Protein AF-A0A958AJX8-F1 (afdb_monomer_lite)

Structure (mmCIF, N/CA/C/O backbone):
data_AF-A0A958AJX8-F1
#
_entry.id   AF-A0A958AJX8-F1
#
loop_
_atom_site.group_PDB
_atom_site.id
_atom_site.type_symbol
_atom_site.label_atom_id
_atom_site.label_alt_id
_atom_site.label_comp_id
_atom_site.label_asym_id
_atom_site.label_entity_id
_atom_site.label_seq_id
_atom_site.pdbx_PDB_ins_code
_atom_site.Cartn_x
_atom_site.Cartn_y
_atom_site.Cartn_z
_atom_site.occupancy
_atom_site.B_iso_or_equiv
_atom_site.auth_seq_id
_atom_site.auth_comp_id
_atom_site.auth_asym_id
_atom_site.auth_atom_id
_atom_site.pdbx_PDB_model_num
ATOM 1 N N . PHE A 1 1 ? -4.976 -7.619 36.372 1.00 60.09 1 PHE A N 1
ATOM 2 C CA . PHE A 1 1 ? -3.947 -6.566 36.258 1.00 60.09 1 PHE A CA 1
ATOM 3 C C . PHE A 1 1 ? -4.208 -5.491 37.301 1.00 60.09 1 PHE A C 1
ATOM 5 O O . PHE A 1 1 ? -5.336 -5.423 37.781 1.00 60.09 1 PHE A O 1
ATOM 12 N N . ALA A 1 2 ? -3.193 -4.720 37.706 1.00 68.69 2 ALA A N 1
ATOM 13 C CA . ALA A 1 2 ? -3.417 -3.568 38.582 1.00 68.69 2 ALA A CA 1
ATOM 14 C C . ALA A 1 2 ? -4.360 -2.574 37.876 1.00 68.69 2 ALA A C 1
ATOM 16 O O . ALA A 1 2 ? -4.238 -2.429 36.657 1.00 68.69 2 ALA A O 1
ATOM 17 N N . PRO A 1 3 ? -5.307 -1.932 38.581 1.00 77.56 3 PRO A N 1
ATOM 18 C CA . PRO A 1 3 ? -6.174 -0.934 37.964 1.00 77.56 3 PRO A CA 1
ATOM 19 C C . PRO A 1 3 ? -5.334 0.222 37.407 1.00 77.56 3 PRO A C 1
ATOM 21 O O . PRO A 1 3 ? -4.386 0.662 38.058 1.00 77.56 3 PRO A O 1
ATOM 24 N N . VAL A 1 4 ? -5.679 0.707 36.211 1.00 80.50 4 VAL A N 1
ATOM 25 C CA . VAL A 1 4 ? -5.022 1.879 35.619 1.00 80.50 4 VAL A CA 1
ATOM 26 C C . VAL A 1 4 ? -5.391 3.107 36.461 1.00 80.50 4 VAL A C 1
ATOM 28 O O . VAL A 1 4 ? -6.582 3.367 36.651 1.00 80.50 4 VAL A O 1
ATOM 31 N N . PRO A 1 5 ? -4.421 3.880 36.982 1.00 84.50 5 PRO A N 1
ATOM 32 C CA . PRO A 1 5 ? -4.705 5.068 37.782 1.00 84.50 5 PRO A CA 1
ATOM 33 C C . PRO A 1 5 ? -5.098 6.245 36.873 1.00 84.50 5 PRO A C 1
ATOM 35 O O . PRO A 1 5 ? -4.346 7.203 36.700 1.00 84.50 5 PRO A O 1
ATOM 38 N N . GLU A 1 6 ? -6.289 6.178 36.273 1.00 84.56 6 GLU A N 1
ATOM 39 C CA . GLU A 1 6 ? -6.784 7.145 35.279 1.00 84.56 6 GLU A CA 1
ATOM 40 C C . GLU A 1 6 ? -6.708 8.600 35.766 1.00 84.56 6 GLU A C 1
ATOM 42 O O . GLU A 1 6 ? -6.286 9.491 35.024 1.00 84.56 6 GLU A O 1
ATOM 47 N N . ALA A 1 7 ? -7.053 8.824 37.038 1.00 88.19 7 ALA A N 1
ATOM 48 C CA . ALA A 1 7 ? -7.023 10.138 37.671 1.00 88.19 7 ALA A CA 1
ATOM 49 C C . ALA A 1 7 ? -5.609 10.735 37.737 1.00 88.19 7 ALA A C 1
ATOM 51 O O . ALA A 1 7 ? -5.457 11.947 37.593 1.00 88.19 7 ALA A O 1
ATOM 52 N N . LEU A 1 8 ? -4.577 9.903 37.920 1.00 91.12 8 LEU A N 1
ATOM 53 C CA . LEU A 1 8 ? -3.191 10.363 37.986 1.00 91.12 8 LEU A CA 1
ATOM 54 C C . LEU A 1 8 ? -2.707 10.856 36.619 1.00 91.12 8 LEU A C 1
ATOM 56 O O . LEU A 1 8 ? -2.128 11.936 36.533 1.00 91.12 8 LEU A O 1
ATOM 60 N N . TYR A 1 9 ? -3.004 10.113 35.549 1.00 91.69 9 TYR A N 1
ATOM 61 C CA . TYR A 1 9 ? -2.705 10.550 34.182 1.00 91.69 9 TYR A CA 1
ATOM 62 C C . TYR A 1 9 ? -3.385 11.885 33.865 1.00 91.69 9 TYR A C 1
ATOM 64 O O . TYR A 1 9 ? -2.745 12.830 33.405 1.00 91.69 9 TYR A O 1
ATOM 72 N N . HIS A 1 10 ? -4.681 12.000 34.156 1.00 91.50 10 HIS A N 1
ATOM 73 C CA . HIS A 1 10 ? -5.400 13.244 33.904 1.00 91.50 10 HIS A CA 1
ATOM 74 C C . HIS A 1 10 ? -4.813 14.417 34.709 1.00 91.50 10 HIS A C 1
ATOM 76 O O . HIS A 1 10 ? -4.550 15.482 34.148 1.00 91.50 10 HIS A O 1
ATOM 82 N N . ALA A 1 11 ? -4.543 14.212 36.003 1.00 92.56 11 ALA A N 1
ATOM 83 C CA . ALA A 1 11 ? -3.987 15.239 36.878 1.00 92.56 11 ALA A CA 1
ATOM 84 C C . ALA A 1 11 ? -2.595 15.708 36.426 1.00 92.56 11 ALA A C 1
ATOM 86 O O . ALA A 1 11 ? -2.348 16.913 36.390 1.00 92.56 11 ALA A O 1
ATOM 87 N N . GLU A 1 12 ? -1.696 14.799 36.039 1.00 94.25 12 GLU A N 1
ATOM 88 C CA . GLU A 1 12 ? -0.369 15.172 35.534 1.00 94.25 12 GLU A CA 1
ATOM 89 C C . GLU A 1 12 ? -0.449 15.902 34.190 1.00 94.25 12 GLU A C 1
ATOM 91 O O . GLU A 1 12 ? 0.231 16.913 33.993 1.00 94.25 12 GLU A O 1
ATOM 96 N N . TRP A 1 13 ? -1.318 15.448 33.285 1.00 95.06 13 TRP A N 1
ATOM 97 C CA . TRP A 1 13 ? -1.534 16.094 31.992 1.00 95.06 13 TRP A CA 1
ATOM 98 C C . TRP A 1 13 ? -2.044 17.538 32.134 1.00 95.06 13 TRP A C 1
ATOM 100 O O . TRP A 1 13 ? -1.556 18.442 31.442 1.00 95.06 13 TRP A O 1
ATOM 110 N N . GLU A 1 14 ? -2.964 17.784 33.072 1.00 92.88 14 GLU A N 1
ATOM 111 C CA . GLU A 1 14 ? -3.429 19.131 33.412 1.00 92.88 14 GLU A CA 1
ATOM 112 C C . GLU A 1 14 ? -2.353 19.955 34.129 1.00 92.88 14 GLU A C 1
ATOM 114 O O . GLU A 1 14 ? -2.069 21.086 33.719 1.00 92.88 14 GLU A O 1
ATOM 119 N N . ARG A 1 15 ? -1.716 19.394 35.167 1.00 95.19 15 ARG A N 1
ATOM 120 C CA . ARG A 1 15 ? -0.697 20.073 35.987 1.00 95.19 15 ARG A CA 1
ATOM 121 C C . ARG A 1 15 ? 0.473 20.565 35.140 1.00 95.19 15 ARG A C 1
ATOM 123 O O . ARG A 1 15 ? 0.923 21.698 35.321 1.00 95.19 15 ARG A O 1
ATOM 130 N N . ARG A 1 16 ? 0.933 19.742 34.194 1.00 94.06 16 ARG A N 1
ATOM 131 C CA . ARG A 1 16 ? 2.035 20.053 33.267 1.00 94.06 16 ARG A CA 1
ATOM 132 C C . ARG A 1 16 ? 1.593 20.860 32.041 1.00 94.06 16 ARG A C 1
ATOM 134 O O . ARG A 1 16 ? 2.414 21.209 31.198 1.00 94.06 16 ARG A O 1
ATOM 141 N N . LYS A 1 17 ? 0.304 21.219 31.947 1.00 92.81 17 LYS A N 1
ATOM 142 C CA . LYS A 1 17 ? -0.278 22.041 30.869 1.00 92.81 17 LYS A CA 1
ATOM 143 C C . LYS A 1 17 ? -0.026 21.457 29.474 1.00 92.81 17 LYS A C 1
ATOM 145 O O . LYS A 1 17 ? 0.233 22.190 28.517 1.00 92.81 17 LYS A O 1
ATOM 150 N N . LEU A 1 18 ? -0.128 20.136 29.350 1.00 91.12 18 LEU A N 1
ATOM 151 C CA . LEU A 1 18 ? 0.184 19.423 28.110 1.00 91.12 18 LEU A CA 1
ATOM 152 C C . LEU A 1 18 ? -0.950 19.450 27.083 1.00 91.12 18 LEU A C 1
ATOM 154 O O . LEU A 1 18 ? -0.727 19.080 25.937 1.00 91.12 18 LEU A O 1
ATOM 158 N N . ARG A 1 19 ? -2.132 19.964 27.440 1.00 86.88 19 ARG A N 1
ATOM 159 C CA . ARG A 1 19 ? -3.336 19.967 26.592 1.00 86.88 19 ARG A CA 1
ATOM 160 C C . ARG A 1 19 ? -3.157 20.497 25.171 1.00 86.88 19 ARG A C 1
ATOM 162 O O . ARG A 1 19 ? -3.806 20.000 24.259 1.00 86.88 19 ARG A O 1
ATOM 169 N N . ASN A 1 20 ? -2.287 21.486 24.983 1.00 84.75 20 ASN A N 1
ATOM 170 C CA . ASN A 1 20 ? -2.047 22.101 23.673 1.00 84.75 20 ASN A CA 1
ATOM 171 C C . ASN A 1 20 ? -0.858 21.482 22.920 1.00 84.75 20 ASN A C 1
ATOM 173 O O . ASN A 1 20 ? -0.479 21.993 21.872 1.00 84.75 20 ASN A O 1
ATOM 177 N N . LYS A 1 21 ? -0.229 20.443 23.479 1.00 86.94 21 LYS A N 1
ATOM 178 C CA . LYS A 1 21 ? 0.984 19.811 22.941 1.00 86.94 21 LYS A CA 1
ATOM 179 C C . LYS A 1 21 ? 0.809 18.311 22.727 1.00 86.94 21 LYS A C 1
ATOM 181 O O . LYS A 1 21 ? 1.252 17.789 21.718 1.00 86.94 21 LYS A O 1
ATOM 186 N N . ILE A 1 22 ? 0.160 17.635 23.672 1.00 88.75 22 ILE A N 1
ATOM 187 C CA . ILE A 1 22 ? -0.057 16.189 23.679 1.00 88.75 22 ILE A CA 1
ATOM 188 C C . ILE A 1 22 ? -1.526 15.918 23.968 1.00 88.75 22 ILE A C 1
ATOM 190 O O . ILE A 1 22 ? -2.089 16.444 24.931 1.00 88.75 22 ILE A O 1
ATOM 194 N N . HIS A 1 23 ? -2.139 15.065 23.157 1.00 88.62 23 HIS A N 1
ATOM 195 C CA . HIS A 1 23 ? -3.485 14.571 23.404 1.00 88.62 23 HIS A CA 1
ATOM 196 C C . HIS A 1 23 ? -3.427 13.332 24.308 1.00 88.62 23 HIS A C 1
ATOM 198 O O . HIS A 1 23 ? -2.692 12.393 24.013 1.00 88.62 23 HIS A O 1
ATOM 204 N N . LEU A 1 24 ? -4.192 13.325 25.403 1.00 89.06 24 LEU A N 1
ATOM 205 C CA . LEU A 1 24 ? -4.310 12.169 26.293 1.00 89.06 24 LEU A CA 1
ATOM 206 C C . LEU A 1 24 ? -5.564 11.371 25.924 1.00 89.06 24 LEU A C 1
ATOM 208 O O . LEU A 1 24 ? -6.662 11.921 25.929 1.00 89.06 24 LEU A O 1
ATOM 212 N N . ASN A 1 25 ? -5.398 10.080 25.640 1.00 85.06 25 ASN A N 1
ATOM 213 C CA . ASN A 1 25 ? -6.492 9.150 25.374 1.00 85.06 25 ASN A CA 1
ATOM 214 C C . ASN A 1 25 ? -6.336 7.905 26.262 1.00 85.06 25 ASN A C 1
ATOM 216 O O . ASN A 1 25 ? -5.238 7.361 26.377 1.00 85.06 25 ASN A O 1
ATOM 220 N N . GLN A 1 26 ? -7.428 7.472 26.889 1.00 82.44 26 GLN A N 1
ATOM 221 C CA . GLN A 1 26 ? -7.511 6.254 27.692 1.00 82.44 26 GLN A CA 1
ATOM 222 C C . GLN A 1 26 ? -8.489 5.302 27.003 1.00 82.44 26 GLN A C 1
ATOM 224 O O . GLN A 1 26 ? -9.648 5.641 26.780 1.00 82.44 26 GLN A O 1
ATOM 229 N N . SER A 1 27 ? -8.009 4.116 26.632 1.00 73.94 27 SER A N 1
ATOM 230 C CA . SER A 1 27 ? -8.790 3.125 25.887 1.00 73.94 27 SER A CA 1
ATOM 231 C C . SER A 1 27 ? -8.511 1.712 26.399 1.00 73.94 27 SER A C 1
ATOM 233 O O . SER A 1 27 ? -7.540 1.493 27.120 1.00 73.94 27 SER A O 1
ATOM 235 N N . GLY A 1 28 ? -9.382 0.760 26.051 1.00 71.88 28 GLY A N 1
ATOM 236 C CA . GLY A 1 28 ? -9.343 -0.595 26.606 1.00 71.88 28 GLY A CA 1
ATOM 237 C C . GLY A 1 28 ? -8.169 -1.452 26.121 1.00 71.88 28 GLY A C 1
ATOM 238 O O . GLY A 1 28 ? -7.411 -1.965 26.938 1.00 71.88 28 GLY A O 1
ATOM 239 N N . CYS A 1 29 ? -8.014 -1.635 24.806 1.00 69.75 29 CYS A N 1
ATOM 240 C CA . CYS A 1 29 ? -6.980 -2.504 24.235 1.00 69.75 29 CYS A CA 1
ATOM 241 C C . CYS A 1 29 ? -5.981 -1.677 23.416 1.00 69.75 29 CYS A C 1
ATOM 243 O O . CYS A 1 29 ? -6.339 -1.132 22.372 1.00 69.75 29 CYS A O 1
ATOM 245 N N . LEU A 1 30 ? -4.740 -1.570 23.906 1.00 68.12 30 LEU A N 1
ATOM 246 C CA . LEU A 1 30 ? -3.667 -0.789 23.275 1.00 68.12 30 LEU A CA 1
ATOM 247 C C . LEU A 1 30 ? -2.494 -1.641 22.772 1.00 68.12 30 LEU A C 1
ATOM 249 O O . LEU A 1 30 ? -1.728 -1.148 21.956 1.00 68.12 30 LEU A O 1
ATOM 253 N N . GLY A 1 31 ? -2.346 -2.895 23.208 1.00 63.81 31 GLY A N 1
ATOM 254 C CA . GLY A 1 31 ? -1.216 -3.753 22.835 1.00 63.81 31 GLY A CA 1
ATOM 255 C C . GLY A 1 31 ? -1.503 -5.246 23.042 1.00 63.81 31 GLY A C 1
ATOM 256 O O . GLY A 1 31 ? -2.654 -5.608 23.298 1.00 63.81 31 GLY A O 1
ATOM 257 N N . PRO A 1 32 ? -0.479 -6.117 22.948 1.00 62.75 32 PRO A N 1
ATOM 258 C CA . PRO A 1 32 ? -0.640 -7.564 23.084 1.00 62.75 32 PRO A CA 1
ATOM 259 C C . PRO A 1 32 ? -1.347 -7.948 24.386 1.00 62.75 32 PRO A C 1
ATOM 261 O O . PRO A 1 32 ? -1.004 -7.436 25.450 1.00 62.75 32 PRO A O 1
ATOM 264 N N . CYS A 1 33 ? -2.277 -8.907 24.334 1.00 64.38 33 CYS A N 1
ATOM 265 C CA . CYS A 1 33 ? -3.109 -9.281 25.489 1.00 64.38 33 CYS A CA 1
ATOM 266 C C . CYS A 1 33 ? -2.319 -9.789 26.712 1.00 64.38 33 CYS A C 1
ATOM 268 O O . CYS A 1 33 ? -2.852 -9.822 27.819 1.00 64.38 33 CYS A O 1
ATOM 270 N N . VAL A 1 34 ? -1.061 -10.198 26.524 1.00 67.56 34 VAL A N 1
ATOM 271 C CA . VAL A 1 34 ? -0.161 -10.636 27.605 1.00 67.56 34 VAL A CA 1
ATOM 272 C C . VAL A 1 34 ? 0.432 -9.470 28.403 1.00 67.56 34 VAL A C 1
ATOM 274 O O . VAL A 1 34 ? 0.906 -9.673 29.521 1.00 67.56 34 VAL A O 1
ATOM 277 N N . LEU A 1 35 ? 0.398 -8.252 27.857 1.00 75.38 35 LEU A N 1
ATOM 278 C CA . LEU A 1 35 ? 0.947 -7.054 28.479 1.00 75.38 35 LEU A CA 1
ATOM 279 C C . LEU A 1 35 ? -0.160 -6.226 29.133 1.00 75.38 35 LEU A C 1
ATOM 281 O O . LEU A 1 35 ? -1.164 -5.867 28.525 1.00 75.38 35 LEU A O 1
ATOM 285 N N . ALA A 1 36 ? 0.051 -5.904 30.404 1.00 77.00 36 ALA A N 1
ATOM 286 C CA . ALA A 1 36 ? -0.859 -5.096 31.200 1.00 77.00 36 ALA A CA 1
ATOM 287 C C . ALA A 1 36 ? -0.507 -3.616 31.122 1.00 77.00 36 ALA A C 1
ATOM 289 O O . ALA A 1 36 ? 0.680 -3.288 31.068 1.00 77.00 36 ALA A O 1
ATOM 290 N N . ASN A 1 37 ? -1.513 -2.747 31.258 1.00 85.12 37 ASN A N 1
ATOM 291 C CA . ASN A 1 37 ? -1.330 -1.309 31.479 1.00 85.12 37 ASN A CA 1
ATOM 292 C C . ASN A 1 37 ? -0.326 -0.709 30.488 1.00 85.12 37 ASN A C 1
ATOM 294 O O . ASN A 1 37 ? 0.696 -0.153 30.877 1.00 85.12 37 ASN A O 1
ATOM 298 N N . VAL A 1 38 ? -0.591 -0.925 29.198 1.00 87.06 38 VAL A N 1
ATOM 299 C CA . VAL A 1 38 ? 0.252 -0.457 28.098 1.00 87.06 38 VAL A CA 1
ATOM 300 C C . VAL A 1 38 ? 0.042 1.042 27.901 1.00 87.06 38 VAL A C 1
ATOM 302 O O . VAL A 1 38 ? -1.094 1.512 27.856 1.00 87.06 38 VAL A O 1
ATOM 305 N N . ALA A 1 39 ? 1.139 1.780 27.759 1.00 89.00 39 ALA A N 1
ATOM 306 C CA . ALA A 1 39 ? 1.138 3.192 27.411 1.00 89.00 39 ALA A CA 1
ATOM 307 C C . ALA A 1 39 ? 1.906 3.407 26.104 1.00 89.00 39 ALA A C 1
ATOM 309 O O . ALA A 1 39 ? 2.996 2.864 25.916 1.00 89.00 39 ALA A O 1
ATOM 310 N N . THR A 1 40 ? 1.358 4.242 25.225 1.00 88.38 40 THR A N 1
ATOM 311 C CA . THR A 1 40 ? 1.994 4.615 23.959 1.00 88.38 40 THR A CA 1
ATOM 312 C C . THR A 1 40 ? 2.134 6.127 23.902 1.00 88.38 40 THR A C 1
ATOM 314 O O . THR A 1 40 ? 1.158 6.849 24.105 1.00 88.38 40 THR A O 1
ATOM 317 N N . LEU A 1 41 ? 3.340 6.609 23.612 1.00 89.62 41 LEU A N 1
ATOM 318 C CA . LEU A 1 41 ? 3.593 8.005 23.271 1.00 89.62 41 LEU A CA 1
ATOM 319 C C . LEU A 1 41 ? 3.782 8.117 21.766 1.00 89.62 41 LEU A C 1
ATOM 321 O O . LEU A 1 41 ? 4.589 7.392 21.188 1.00 89.62 41 LEU A O 1
ATOM 325 N N . LEU A 1 42 ? 3.064 9.050 21.155 1.00 82.50 42 LEU A N 1
ATOM 326 C CA . LEU A 1 42 ? 3.228 9.406 19.757 1.00 82.50 42 LEU A CA 1
ATOM 327 C C . LEU A 1 42 ? 3.642 10.872 19.672 1.00 82.50 42 LEU A C 1
ATOM 329 O O . LEU A 1 42 ? 2.854 11.754 20.012 1.00 82.50 42 LEU A O 1
ATOM 333 N N . ILE A 1 43 ? 4.863 11.120 19.208 1.00 82.81 43 ILE A N 1
ATOM 334 C CA . ILE A 1 43 ? 5.411 12.468 19.026 1.00 82.81 43 ILE A CA 1
ATOM 335 C C . ILE A 1 43 ? 6.131 12.494 17.678 1.00 82.81 43 ILE A C 1
ATOM 337 O O . ILE A 1 43 ? 6.935 11.610 17.398 1.00 82.81 43 ILE A O 1
ATOM 341 N N . ASP A 1 44 ? 5.790 13.462 16.823 1.00 77.44 44 ASP A N 1
ATOM 342 C CA . ASP A 1 44 ? 6.396 13.670 15.497 1.00 77.44 44 ASP A CA 1
ATOM 343 C C . ASP A 1 44 ? 6.485 12.397 14.630 1.00 77.44 44 ASP A C 1
ATOM 345 O O . ASP A 1 44 ? 7.498 12.103 14.001 1.00 77.44 44 ASP A O 1
ATOM 349 N N . GLY A 1 45 ? 5.410 11.599 14.626 1.00 62.69 45 GLY A N 1
ATOM 350 C CA . GLY A 1 45 ? 5.317 10.354 13.852 1.00 62.69 45 GLY A CA 1
ATOM 351 C C . GLY A 1 45 ? 6.084 9.164 14.442 1.00 62.69 45 GLY A C 1
ATOM 352 O O . GLY A 1 45 ? 5.990 8.062 13.909 1.00 62.69 45 GLY A O 1
ATOM 353 N N . ARG A 1 46 ? 6.799 9.344 15.559 1.00 76.12 46 ARG A N 1
ATOM 354 C CA . ARG A 1 46 ? 7.511 8.275 16.270 1.00 76.12 46 ARG A CA 1
ATOM 355 C C . ARG A 1 46 ? 6.655 7.712 17.397 1.00 76.12 46 ARG A C 1
ATOM 357 O O . ARG A 1 46 ? 6.075 8.466 18.178 1.00 76.12 46 ARG A O 1
ATOM 364 N N . SER A 1 47 ? 6.607 6.384 17.498 1.00 81.38 47 SER A N 1
ATOM 365 C CA . SER A 1 47 ? 5.899 5.675 18.567 1.00 81.38 47 SER A CA 1
ATOM 366 C C . SER A 1 47 ? 6.865 5.133 19.620 1.00 81.38 47 SER A C 1
ATOM 368 O O . SER A 1 47 ? 7.785 4.382 19.292 1.00 81.38 47 SER A O 1
ATOM 370 N N . TYR A 1 48 ? 6.604 5.440 20.886 1.00 88.19 48 TYR A N 1
ATOM 371 C CA . TYR A 1 48 ? 7.312 4.891 22.039 1.00 88.19 48 TYR A CA 1
ATOM 372 C C . TYR A 1 48 ? 6.331 4.074 22.867 1.00 88.19 48 TYR A C 1
ATOM 374 O O . TYR A 1 48 ? 5.277 4.573 23.261 1.00 88.19 48 TYR A O 1
ATOM 382 N N . TRP A 1 49 ? 6.677 2.820 23.124 1.00 87.25 49 TRP A N 1
ATOM 383 C CA . TRP A 1 49 ? 5.778 1.850 23.727 1.00 87.25 49 TRP A CA 1
ATOM 384 C C . TRP A 1 49 ? 6.297 1.396 25.077 1.00 87.25 49 TRP A C 1
ATOM 386 O O . TRP A 1 49 ? 7.463 1.014 25.193 1.00 87.25 49 TRP A O 1
ATOM 396 N N . PHE A 1 50 ? 5.412 1.406 26.069 1.00 91.12 50 PHE A N 1
ATOM 397 C CA . PHE A 1 50 ? 5.709 0.976 27.422 1.00 91.12 50 PHE A CA 1
ATOM 398 C C . PHE A 1 50 ? 4.666 -0.022 27.923 1.00 91.12 50 PHE A C 1
ATOM 400 O O . PHE A 1 50 ? 3.480 0.116 27.628 1.00 91.12 50 PHE A O 1
ATOM 407 N N . HIS A 1 51 ? 5.086 -1.021 28.691 1.00 88.50 51 HIS A N 1
ATOM 408 C CA . HIS A 1 51 ? 4.200 -2.024 29.283 1.00 88.50 51 HIS A CA 1
ATOM 409 C C . HIS A 1 51 ? 4.388 -2.119 30.799 1.00 88.50 51 HIS A C 1
ATOM 411 O O . HIS A 1 51 ? 5.354 -1.606 31.366 1.00 88.50 51 HIS A O 1
ATOM 417 N N . SER A 1 52 ? 3.488 -2.837 31.474 1.00 88.69 52 SER A N 1
ATOM 418 C CA . SER A 1 52 ? 3.561 -3.072 32.921 1.00 88.69 52 SER A CA 1
ATOM 419 C C . SER A 1 52 ? 3.639 -1.771 33.727 1.00 88.69 52 SER A C 1
ATOM 421 O O . SER A 1 52 ? 4.347 -1.708 34.735 1.00 88.69 52 SER A O 1
ATOM 423 N N . ILE A 1 53 ? 2.909 -0.737 33.294 1.00 88.12 53 ILE A N 1
ATOM 424 C CA . ILE A 1 53 ? 2.854 0.562 33.971 1.00 88.12 53 ILE A CA 1
ATOM 425 C C . ILE A 1 53 ? 1.948 0.440 35.196 1.00 88.12 53 ILE A C 1
ATOM 427 O O . ILE A 1 53 ? 0.767 0.772 35.183 1.00 88.12 53 ILE A O 1
ATOM 431 N N . ASN A 1 54 ? 2.512 -0.150 36.247 1.00 84.12 54 ASN A N 1
ATOM 432 C CA . ASN A 1 54 ? 1.809 -0.527 37.472 1.00 84.12 54 ASN A CA 1
ATOM 433 C C . ASN A 1 54 ? 2.196 0.346 38.677 1.00 84.12 54 ASN A C 1
ATOM 435 O O . ASN A 1 54 ? 1.683 0.120 39.769 1.00 84.12 54 ASN A O 1
ATOM 439 N N . ASP A 1 55 ? 3.109 1.302 38.491 1.00 87.50 55 ASP A N 1
ATOM 440 C CA . ASP A 1 55 ? 3.665 2.158 39.541 1.00 87.50 55 ASP A CA 1
ATOM 441 C C . ASP A 1 55 ? 3.570 3.633 39.119 1.00 87.50 55 ASP A C 1
ATOM 443 O O . ASP A 1 55 ? 3.855 3.981 37.968 1.00 87.50 55 ASP A O 1
ATOM 447 N N . GLU A 1 56 ? 3.183 4.505 40.053 1.00 90.94 56 GLU A N 1
ATOM 448 C CA . GLU A 1 56 ? 3.105 5.952 39.835 1.00 90.94 56 GLU A CA 1
ATOM 449 C C . GLU A 1 56 ? 4.451 6.549 39.406 1.00 90.94 56 GLU A C 1
ATOM 451 O O . GLU A 1 56 ? 4.483 7.443 38.564 1.00 90.94 56 GLU A O 1
ATOM 456 N N . ALA A 1 57 ? 5.574 6.028 39.914 1.00 91.38 57 ALA A N 1
ATOM 457 C CA . ALA A 1 57 ? 6.915 6.470 39.535 1.00 91.38 57 ALA A CA 1
ATOM 458 C C . ALA A 1 57 ? 7.176 6.302 38.031 1.00 91.38 57 ALA A C 1
ATOM 460 O O . ALA A 1 57 ? 7.800 7.163 37.408 1.00 91.38 57 ALA A O 1
ATOM 461 N N . ILE A 1 58 ? 6.658 5.224 37.435 1.00 91.88 58 ILE A N 1
ATOM 462 C CA . ILE A 1 58 ? 6.775 4.975 35.995 1.00 91.88 58 ILE A CA 1
ATOM 463 C C . ILE A 1 58 ? 5.901 5.972 35.226 1.00 91.88 58 ILE A C 1
ATOM 465 O O . ILE A 1 58 ? 6.326 6.498 34.201 1.00 91.88 58 ILE A O 1
ATOM 469 N N . ILE A 1 59 ? 4.711 6.295 35.740 1.00 93.00 59 ILE A N 1
ATOM 470 C CA . ILE A 1 59 ? 3.814 7.290 35.135 1.00 93.00 59 ILE A CA 1
ATOM 471 C C . ILE A 1 59 ? 4.464 8.675 35.140 1.00 93.00 59 ILE A C 1
ATOM 473 O O . ILE A 1 59 ? 4.508 9.329 34.099 1.00 93.00 59 ILE A O 1
ATOM 477 N N . TYR A 1 60 ? 5.034 9.109 36.268 1.00 95.19 60 TYR A N 1
ATOM 478 C CA . TYR A 1 60 ? 5.776 10.371 36.328 1.00 95.19 60 TYR A CA 1
ATOM 479 C C . TYR A 1 60 ? 6.955 10.379 35.351 1.00 95.19 60 TYR A C 1
ATOM 481 O O . TYR A 1 60 ? 7.138 11.364 34.640 1.00 95.19 60 TYR A O 1
ATOM 489 N N . ALA A 1 61 ? 7.691 9.269 35.241 1.00 94.62 61 ALA A N 1
ATOM 490 C CA . ALA A 1 61 ? 8.798 9.146 34.299 1.00 94.62 61 ALA A CA 1
ATOM 491 C C . ALA A 1 61 ? 8.348 9.202 32.828 1.00 94.62 61 ALA A C 1
ATOM 493 O O . ALA A 1 61 ? 9.061 9.771 32.003 1.00 94.62 61 ALA A O 1
ATOM 494 N N . ILE A 1 62 ? 7.164 8.675 32.488 1.00 94.69 62 ILE A N 1
ATOM 495 C CA . ILE A 1 62 ? 6.558 8.851 31.157 1.00 94.69 62 ILE A CA 1
ATOM 496 C C . ILE A 1 62 ? 6.311 10.339 30.886 1.00 94.69 62 ILE A C 1
ATOM 498 O O . ILE A 1 62 ? 6.666 10.824 29.815 1.00 94.69 62 ILE A O 1
ATOM 502 N N . TYR A 1 63 ? 5.749 11.084 31.843 1.00 95.56 63 TYR A N 1
ATOM 503 C CA . TYR A 1 63 ? 5.528 12.526 31.676 1.00 95.56 63 TYR A CA 1
ATOM 504 C C . TYR A 1 63 ? 6.830 13.329 31.584 1.00 95.56 63 TYR A C 1
ATOM 506 O O . TYR A 1 63 ? 6.922 14.232 30.754 1.00 95.56 63 TYR A O 1
ATOM 514 N N . ASP A 1 64 ? 7.843 12.980 32.377 1.00 94.19 64 ASP A N 1
ATOM 515 C CA . ASP A 1 64 ? 9.178 13.575 32.262 1.00 94.19 64 ASP A CA 1
ATOM 516 C C . ASP A 1 64 ? 9.764 13.303 30.869 1.00 94.19 64 ASP A C 1
ATOM 518 O O . ASP A 1 64 ? 10.345 14.190 30.245 1.00 94.19 64 ASP A O 1
ATOM 522 N N . TYR A 1 65 ? 9.555 12.095 30.336 1.00 95.19 65 TYR A N 1
ATOM 523 C CA . TYR A 1 65 ? 10.017 11.748 29.000 1.00 95.19 65 TYR A CA 1
ATOM 524 C C . TYR A 1 65 ? 9.280 12.504 27.890 1.00 95.19 65 TYR A C 1
ATOM 526 O O . TYR A 1 65 ? 9.916 12.945 26.937 1.00 95.19 65 TYR A O 1
ATOM 534 N N . ILE A 1 66 ? 7.967 12.721 28.026 1.00 94.50 66 ILE A N 1
ATOM 535 C CA . ILE A 1 66 ? 7.199 13.586 27.117 1.00 94.50 66 ILE A CA 1
ATOM 536 C C . ILE A 1 66 ? 7.828 14.981 27.051 1.00 94.50 66 ILE A C 1
ATOM 538 O O . ILE A 1 66 ? 8.027 15.515 25.964 1.00 94.50 66 ILE A O 1
ATOM 542 N N . GLU A 1 67 ? 8.143 15.589 28.196 1.00 93.00 67 GLU A N 1
ATOM 543 C CA . GLU A 1 67 ? 8.728 16.933 28.229 1.00 93.00 67 GLU A CA 1
ATOM 544 C C . GLU A 1 67 ? 10.130 16.971 27.613 1.00 93.00 67 GLU A C 1
ATOM 546 O O . GLU A 1 67 ? 10.456 17.936 26.920 1.00 93.00 67 GLU A O 1
ATOM 551 N N . LEU A 1 68 ? 10.924 15.910 27.802 1.00 93.44 68 LEU A N 1
ATOM 552 C CA . LEU A 1 68 ? 12.212 15.746 27.130 1.00 93.44 68 LEU A CA 1
ATOM 553 C C . LEU A 1 68 ? 12.049 15.649 25.609 1.00 93.44 68 LEU A C 1
ATOM 555 O O . LEU A 1 68 ? 12.718 16.388 24.896 1.00 93.44 68 LEU A O 1
ATOM 559 N N . LEU A 1 69 ? 11.133 14.811 25.116 1.00 92.06 69 LEU A N 1
ATOM 560 C CA . LEU A 1 69 ? 10.876 14.641 23.680 1.00 92.06 69 LEU A CA 1
ATOM 561 C C . LEU A 1 69 ? 10.342 15.916 23.017 1.00 92.06 69 LEU A C 1
ATOM 563 O O . LEU A 1 69 ? 10.700 16.222 21.886 1.00 92.06 69 LEU A O 1
ATOM 567 N N . LEU A 1 70 ? 9.516 16.688 23.728 1.00 90.06 70 LEU A N 1
ATOM 568 C CA . LEU A 1 70 ? 9.025 17.984 23.250 1.00 90.06 70 LEU A CA 1
ATOM 569 C C . LEU A 1 70 ? 10.125 19.056 23.181 1.00 90.06 70 LEU A C 1
ATOM 571 O O . LEU A 1 70 ? 9.936 20.070 22.507 1.00 90.06 70 LEU A O 1
ATOM 575 N N . ALA A 1 71 ? 11.230 18.880 23.910 1.00 90.62 71 ALA A N 1
ATOM 576 C CA . ALA A 1 71 ? 12.387 19.770 23.867 1.00 90.62 71 ALA A CA 1
ATOM 577 C C . ALA A 1 71 ? 13.453 19.294 22.864 1.00 90.62 71 ALA A C 1
ATOM 579 O O . ALA A 1 71 ? 14.095 20.126 22.223 1.00 90.62 71 ALA A O 1
ATOM 580 N N . ASP A 1 72 ? 13.630 17.979 22.735 1.00 89.81 72 ASP A N 1
ATOM 581 C CA . ASP A 1 72 ? 14.593 17.314 21.860 1.00 89.81 72 ASP A CA 1
ATOM 582 C C . ASP A 1 72 ? 14.033 15.959 21.388 1.00 89.81 72 ASP A C 1
ATOM 584 O O . ASP A 1 72 ? 13.895 15.017 22.170 1.00 89.81 72 ASP A O 1
ATOM 588 N N . ALA A 1 73 ? 13.749 15.842 20.088 1.00 80.62 73 ALA A N 1
ATOM 589 C CA . ALA A 1 73 ? 13.167 14.640 19.484 1.00 80.62 73 ALA A CA 1
ATOM 590 C C . ALA A 1 73 ? 14.082 13.395 19.561 1.00 80.62 73 ALA A C 1
ATOM 592 O O . ALA A 1 73 ? 13.607 12.269 19.379 1.00 80.62 73 ALA A O 1
ATOM 593 N N . GLU A 1 74 ? 15.380 13.579 19.831 1.00 81.75 74 GLU A N 1
ATOM 594 C CA . GLU A 1 74 ? 16.369 12.505 20.009 1.00 81.75 74 GLU A CA 1
ATOM 595 C C . GLU A 1 74 ? 16.645 12.188 21.492 1.00 81.75 74 GLU A C 1
ATOM 597 O O . GLU A 1 74 ? 17.558 11.419 21.820 1.00 81.75 74 GLU A O 1
ATOM 602 N N . ALA A 1 75 ? 15.856 12.751 22.414 1.00 87.31 75 ALA A N 1
ATOM 603 C CA . ALA A 1 75 ? 16.023 12.507 23.837 1.00 87.31 75 ALA A CA 1
ATOM 604 C C . ALA A 1 75 ? 15.894 11.014 24.187 1.00 87.31 75 ALA A C 1
ATOM 606 O O . ALA A 1 75 ? 14.973 10.299 23.770 1.00 87.31 75 ALA A O 1
ATOM 607 N N . ARG A 1 76 ? 16.819 10.543 25.029 1.00 86.75 76 ARG A N 1
ATOM 608 C CA . ARG A 1 76 ? 16.780 9.184 25.579 1.00 86.75 76 ARG A CA 1
ATOM 609 C C . ARG A 1 76 ? 15.758 9.090 26.712 1.00 86.75 76 ARG A C 1
ATOM 611 O O . ARG A 1 76 ? 15.634 10.041 27.487 1.00 86.75 76 ARG A O 1
ATOM 618 N N . PRO A 1 77 ? 15.058 7.952 26.848 1.00 87.94 77 PRO A N 1
ATOM 619 C CA . PRO A 1 77 ? 14.120 7.767 27.941 1.00 87.94 77 PRO A CA 1
ATOM 620 C C . PRO A 1 77 ? 14.853 7.712 29.292 1.00 87.94 77 PRO A C 1
ATOM 622 O O . PRO A 1 77 ? 15.993 7.240 29.366 1.00 87.94 77 PRO A O 1
ATOM 625 N N . PRO A 1 78 ? 14.211 8.162 30.385 1.00 91.25 78 PRO A N 1
ATOM 626 C CA . PRO A 1 78 ? 14.687 7.911 31.738 1.00 91.25 78 PRO A CA 1
ATOM 627 C C . PRO A 1 78 ? 14.977 6.421 31.963 1.00 91.25 78 PRO A C 1
ATOM 629 O O . PRO A 1 78 ? 14.204 5.567 31.536 1.00 91.25 78 PRO A O 1
ATOM 632 N N . ALA A 1 79 ? 16.055 6.098 32.685 1.00 89.31 79 ALA A N 1
ATOM 633 C CA . ALA A 1 79 ? 16.511 4.714 32.872 1.00 89.31 79 ALA A CA 1
ATOM 634 C C . ALA A 1 79 ? 15.448 3.782 33.486 1.00 89.31 79 ALA A C 1
ATOM 636 O O . ALA A 1 79 ? 15.443 2.586 33.212 1.00 89.31 79 ALA A O 1
ATOM 637 N N . ILE A 1 80 ? 14.527 4.335 34.283 1.00 91.50 80 ILE A N 1
ATOM 638 C CA . ILE A 1 80 ? 13.397 3.597 34.863 1.00 91.50 80 ILE A CA 1
ATOM 639 C C . ILE A 1 80 ? 12.405 3.090 33.804 1.00 91.50 80 ILE A C 1
ATOM 641 O O . ILE A 1 80 ? 11.692 2.132 34.069 1.00 91.50 80 ILE A O 1
ATOM 645 N N . LEU A 1 81 ? 12.365 3.687 32.607 1.00 91.12 81 LEU A N 1
ATOM 646 C CA . LEU A 1 81 ? 11.477 3.265 31.524 1.00 91.12 81 LEU A CA 1
ATOM 647 C C . LEU A 1 81 ? 12.075 2.163 30.643 1.00 91.12 81 LEU A C 1
ATOM 649 O O . LEU A 1 81 ? 11.311 1.449 30.004 1.00 91.12 81 LEU A O 1
ATOM 653 N N . GLU A 1 82 ? 13.402 1.999 30.592 1.00 87.06 82 GLU A N 1
ATOM 654 C CA . GLU A 1 82 ? 14.053 1.030 29.689 1.00 87.06 82 GLU A CA 1
ATOM 655 C C . GLU A 1 82 ? 13.552 -0.418 29.866 1.00 87.06 82 GLU A C 1
ATOM 657 O O . GLU A 1 82 ? 13.223 -1.040 28.858 1.00 87.06 82 GLU A O 1
ATOM 662 N N . PRO A 1 83 ? 13.377 -0.957 31.094 1.00 87.44 83 PRO A N 1
ATOM 663 C CA . PRO A 1 83 ? 12.846 -2.312 31.284 1.00 87.44 83 PRO A CA 1
ATOM 664 C C . PRO A 1 83 ? 11.393 -2.486 30.831 1.00 87.44 83 PRO A C 1
ATOM 666 O O . PRO A 1 83 ? 10.914 -3.611 30.742 1.00 87.44 83 PRO A O 1
ATOM 669 N N . HIS A 1 84 ? 10.691 -1.375 30.613 1.00 88.56 84 HIS A N 1
ATOM 670 C CA . HIS A 1 84 ? 9.287 -1.340 30.235 1.00 88.56 84 HIS A CA 1
ATOM 671 C C . HIS A 1 84 ? 9.099 -1.101 28.739 1.00 88.56 84 HIS A C 1
ATOM 673 O O . HIS A 1 84 ? 7.957 -1.052 28.288 1.00 88.56 84 HIS A O 1
ATOM 679 N N . ARG A 1 85 ? 10.174 -0.905 27.964 1.00 87.38 85 ARG A N 1
ATOM 680 C CA . ARG A 1 85 ? 10.078 -0.612 26.533 1.00 87.38 85 ARG A CA 1
ATOM 681 C C . ARG A 1 85 ? 9.874 -1.874 25.716 1.00 87.38 85 ARG A C 1
ATOM 683 O O . ARG A 1 85 ? 10.523 -2.889 25.934 1.00 87.38 85 ARG A O 1
ATOM 690 N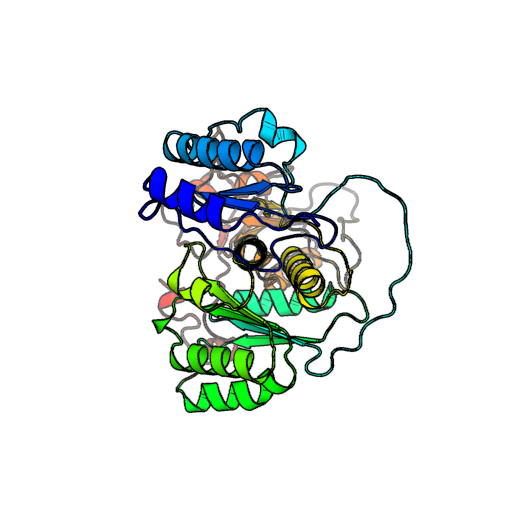 N . PHE A 1 86 ? 9.018 -1.763 24.710 1.00 82.31 86 PHE A N 1
ATOM 691 C CA . PHE A 1 86 ? 8.879 -2.769 23.661 1.00 82.31 86 PHE A CA 1
ATOM 692 C C . PHE A 1 86 ? 8.637 -2.083 22.312 1.00 82.31 86 PHE A C 1
ATOM 694 O O . PHE A 1 86 ? 8.636 -0.855 22.232 1.00 82.31 86 PHE A O 1
ATOM 701 N N . ASN A 1 87 ? 8.493 -2.848 21.232 1.00 69.44 87 ASN A N 1
ATOM 702 C CA . ASN A 1 87 ? 8.366 -2.289 19.881 1.00 69.44 87 ASN A CA 1
ATOM 703 C C . ASN A 1 87 ? 6.909 -2.120 19.405 1.00 69.44 87 ASN A C 1
ATOM 705 O O . ASN A 1 87 ? 6.701 -1.679 18.282 1.00 69.44 87 ASN A O 1
ATOM 709 N N . GLY A 1 88 ? 5.909 -2.465 20.224 1.00 59.75 88 GLY A N 1
ATOM 710 C CA . GLY A 1 88 ? 4.490 -2.408 19.846 1.00 59.75 88 GLY A CA 1
ATOM 711 C C . GLY A 1 88 ? 3.976 -3.615 19.046 1.00 59.75 88 GLY A C 1
ATOM 712 O O . GLY A 1 88 ? 2.766 -3.810 18.989 1.00 59.75 88 GLY A O 1
ATOM 713 N N . PHE A 1 89 ? 4.861 -4.443 18.473 1.00 51.94 89 PHE A N 1
ATOM 714 C CA . PHE A 1 89 ? 4.521 -5.528 17.537 1.00 51.94 89 PHE A CA 1
ATOM 715 C C . PHE A 1 89 ? 4.787 -6.936 18.093 1.00 51.94 89 PHE A C 1
ATOM 717 O O . PHE A 1 89 ? 4.053 -7.864 17.770 1.00 51.94 89 PHE A O 1
ATOM 724 N N . ALA A 1 90 ? 5.803 -7.106 18.943 1.00 51.53 90 ALA A N 1
ATOM 725 C CA . ALA A 1 90 ? 6.139 -8.374 19.585 1.00 51.53 90 ALA A CA 1
ATOM 726 C C . ALA A 1 90 ? 6.694 -8.143 20.999 1.00 51.53 90 ALA A C 1
ATOM 728 O O . ALA A 1 90 ? 7.364 -7.146 21.267 1.00 51.53 90 ALA A O 1
ATOM 729 N N . TRP A 1 91 ? 6.406 -9.084 21.899 1.00 43.88 91 TRP A N 1
ATOM 730 C CA . TRP A 1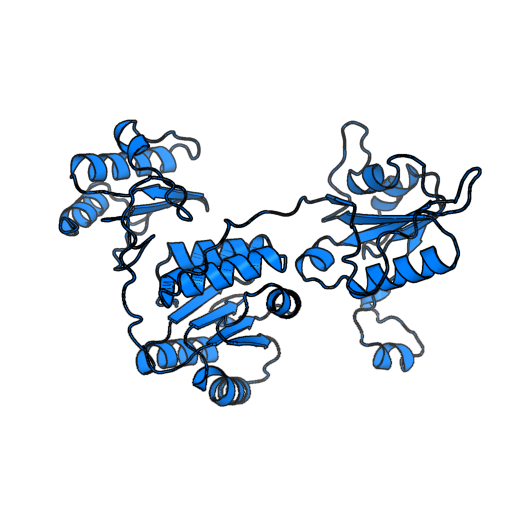 91 ? 7.081 -9.223 23.186 1.00 43.88 91 TRP A CA 1
ATOM 731 C C . TRP A 1 91 ? 7.822 -10.558 23.186 1.00 43.88 91 TRP A C 1
ATOM 733 O O . TRP A 1 91 ? 7.207 -11.620 23.182 1.00 43.88 91 TRP A O 1
ATOM 743 N N . ASP A 1 92 ? 9.145 -10.498 23.177 1.00 44.28 92 ASP A N 1
ATOM 744 C CA . ASP A 1 92 ? 10.085 -11.620 23.126 1.00 44.28 92 ASP A CA 1
ATOM 745 C C . ASP A 1 92 ? 10.459 -12.161 24.523 1.00 44.28 92 ASP A C 1
ATOM 747 O O . ASP A 1 92 ? 11.379 -12.964 24.688 1.00 44.28 92 ASP A O 1
ATOM 751 N N . GLY A 1 93 ? 9.701 -11.785 25.557 1.00 41.62 93 GLY A N 1
ATOM 752 C CA . GLY A 1 93 ? 9.876 -12.317 26.903 1.00 41.62 93 GLY A CA 1
ATOM 753 C C . GLY A 1 93 ? 9.279 -13.714 27.053 1.00 41.62 93 GLY A C 1
ATOM 754 O O . GLY A 1 93 ? 8.067 -13.862 27.206 1.00 41.62 93 GLY A O 1
ATOM 755 N N . GLN A 1 94 ? 10.152 -14.726 27.068 1.00 40.91 94 GLN A N 1
ATOM 756 C CA . GLN A 1 94 ? 9.866 -16.082 27.543 1.00 40.91 94 GLN A CA 1
ATOM 757 C C . GLN A 1 94 ? 8.963 -16.078 28.787 1.00 40.91 94 GLN A C 1
ATOM 759 O O . GLN A 1 94 ? 9.373 -15.608 29.848 1.00 40.91 94 GLN A O 1
ATOM 764 N N . GLN A 1 95 ? 7.806 -16.733 28.685 1.00 31.64 95 GLN A N 1
ATOM 765 C CA . GLN A 1 95 ? 7.357 -17.680 29.703 1.00 31.64 95 GLN A CA 1
ATOM 766 C C . GLN A 1 95 ? 6.363 -18.687 29.113 1.00 31.64 95 GLN A C 1
ATOM 768 O O . GLN A 1 95 ? 5.305 -18.329 28.600 1.00 31.64 95 GLN A O 1
ATOM 773 N N . ASP A 1 96 ? 6.748 -19.961 29.209 1.00 39.28 96 ASP A N 1
ATOM 774 C CA . ASP A 1 96 ? 5.922 -21.141 28.978 1.00 39.28 96 ASP A CA 1
ATOM 775 C C . ASP A 1 96 ? 4.586 -21.052 29.730 1.00 39.28 96 ASP A C 1
ATOM 777 O O . ASP A 1 96 ? 4.552 -20.986 30.957 1.00 39.28 96 ASP A O 1
ATOM 781 N N . SER A 1 97 ? 3.474 -21.121 29.000 1.00 29.73 97 SER A N 1
ATOM 782 C CA . SER A 1 97 ? 2.299 -21.921 29.383 1.00 29.73 97 SER A CA 1
ATOM 783 C C . SER A 1 97 ? 1.262 -21.902 28.259 1.00 29.73 97 SER A C 1
ATOM 785 O O . SER A 1 97 ? 0.325 -21.108 28.224 1.00 29.73 97 SER A O 1
ATOM 787 N N . SER A 1 98 ? 1.415 -22.834 27.322 1.00 30.05 98 SER A N 1
ATOM 788 C CA . SER A 1 98 ? 0.378 -23.186 26.359 1.00 30.05 98 SER A CA 1
ATOM 789 C C . SER A 1 98 ? -0.776 -23.891 27.078 1.00 30.05 98 SER A C 1
ATOM 791 O O . SER A 1 98 ? -0.763 -25.099 27.305 1.00 30.05 98 SER A O 1
ATOM 793 N N . THR A 1 99 ? -1.816 -23.136 27.428 1.00 27.64 99 THR A N 1
ATOM 794 C CA . THR A 1 99 ? -3.148 -23.720 27.625 1.00 27.64 99 THR A CA 1
ATOM 795 C C . THR A 1 99 ? -4.015 -23.269 26.455 1.00 27.64 99 THR A C 1
ATOM 797 O O . THR A 1 99 ? -4.239 -22.067 26.319 1.00 27.64 99 THR A O 1
ATOM 800 N N . PRO A 1 100 ? -4.488 -24.174 25.581 1.00 30.17 100 PRO A N 1
ATOM 801 C CA . PRO A 1 100 ? -5.312 -23.778 24.449 1.00 30.17 100 PRO A CA 1
ATOM 802 C C . PRO A 1 100 ? -6.662 -23.279 24.971 1.00 30.17 100 PRO A C 1
ATOM 804 O O . PRO A 1 100 ? -7.480 -24.052 25.478 1.00 30.17 100 PRO A O 1
ATOM 807 N N . ALA A 1 101 ? -6.887 -21.968 24.878 1.00 33.78 101 ALA A N 1
ATOM 808 C CA . ALA A 1 101 ? -8.197 -21.383 25.104 1.00 33.78 101 ALA A CA 1
ATOM 809 C C . ALA A 1 101 ? -9.132 -21.833 23.973 1.00 33.78 101 ALA A C 1
ATOM 811 O O . ALA A 1 101 ? -8.792 -21.751 22.793 1.00 33.78 101 ALA A O 1
ATOM 812 N N . LYS A 1 102 ? -10.310 -22.352 24.334 1.00 28.33 102 LYS A N 1
ATOM 813 C CA . LYS A 1 102 ? -11.350 -22.695 23.357 1.00 28.33 102 LYS A CA 1
ATOM 814 C C . LYS A 1 102 ? -11.790 -21.424 22.618 1.00 28.33 102 LYS A C 1
ATOM 816 O O . LYS A 1 102 ? -12.032 -20.422 23.293 1.00 28.33 102 LYS A O 1
ATOM 821 N N . PRO A 1 103 ? -11.957 -21.468 21.285 1.00 33.94 103 PRO A N 1
ATOM 822 C CA . PRO A 1 103 ? -12.414 -20.313 20.529 1.00 33.94 103 PRO A CA 1
ATOM 823 C C . PRO A 1 103 ? -13.817 -19.915 20.992 1.00 33.94 103 PRO A C 1
ATOM 825 O O . PRO A 1 103 ? -14.744 -20.730 21.006 1.00 33.94 103 PRO A O 1
ATOM 828 N N . VAL A 1 104 ? -13.954 -18.655 21.398 1.00 34.44 104 VAL A N 1
ATOM 829 C CA . VAL A 1 104 ? -15.252 -18.019 21.609 1.00 34.44 104 VAL A CA 1
ATOM 830 C C . VAL A 1 104 ? -15.795 -17.690 20.226 1.00 34.44 104 VAL A C 1
ATOM 832 O O . VAL A 1 104 ? -15.206 -16.907 19.488 1.00 34.44 104 VAL A O 1
ATOM 835 N N . THR A 1 105 ? -16.900 -18.323 19.847 1.00 33.09 105 THR A N 1
ATOM 836 C CA . THR A 1 105 ? -17.576 -18.052 18.578 1.00 33.09 105 THR A CA 1
ATOM 837 C C . THR A 1 105 ? -18.238 -16.676 18.657 1.00 33.09 105 THR A C 1
ATOM 839 O O . THR A 1 105 ? -19.304 -16.534 19.255 1.00 33.09 105 THR A O 1
ATOM 842 N N . MET A 1 106 ? -17.606 -15.655 18.078 1.00 38.06 106 MET A N 1
ATOM 843 C CA . MET A 1 106 ? -18.264 -14.376 17.812 1.00 38.06 106 MET A CA 1
ATOM 844 C C . MET A 1 106 ? -19.004 -14.486 16.482 1.00 38.06 106 MET A C 1
ATOM 846 O O . MET A 1 106 ? -18.399 -14.734 15.446 1.00 38.06 106 MET A O 1
ATOM 850 N N . ALA A 1 107 ? -20.326 -14.344 16.509 1.00 41.41 107 ALA A N 1
ATOM 851 C CA . ALA A 1 107 ? -21.143 -14.357 15.306 1.00 41.41 107 ALA A CA 1
ATOM 852 C C . ALA A 1 107 ? -21.508 -12.921 14.897 1.00 41.41 107 ALA A C 1
ATOM 854 O O . ALA A 1 107 ? -22.427 -12.358 15.489 1.00 41.41 107 ALA A O 1
ATOM 855 N N . ARG A 1 108 ? -20.850 -12.372 13.861 1.00 46.47 108 ARG A N 1
ATOM 856 C CA . ARG A 1 108 ? -21.443 -12.001 12.549 1.00 46.47 108 ARG A CA 1
ATOM 857 C C . ARG A 1 108 ? -20.542 -11.041 11.753 1.00 46.47 108 ARG A C 1
ATOM 859 O O . ARG A 1 108 ? -20.366 -9.898 12.140 1.00 46.47 108 ARG A O 1
ATOM 866 N N . GLY A 1 109 ? -20.125 -11.517 10.575 1.00 55.38 109 GLY A N 1
ATOM 867 C CA . GLY A 1 109 ? -19.084 -10.944 9.720 1.00 55.38 109 GLY A CA 1
ATOM 868 C C . GLY A 1 109 ? -17.807 -11.769 9.891 1.00 55.38 109 GLY A C 1
ATOM 869 O O . GLY A 1 109 ? -17.309 -11.901 10.998 1.00 55.38 109 GLY A O 1
ATOM 870 N N . GLU A 1 110 ? -17.290 -12.382 8.827 1.00 71.06 110 GLU A N 1
ATOM 871 C CA . GLU A 1 110 ? -16.034 -13.164 8.868 1.00 71.06 110 GLU A CA 1
ATOM 872 C C . GLU A 1 110 ? -15.032 -12.595 7.858 1.00 71.06 110 GLU A C 1
ATOM 874 O O . GLU A 1 110 ? -14.281 -13.326 7.210 1.00 71.06 110 GLU A O 1
ATOM 879 N N . GLY A 1 111 ? -15.088 -11.283 7.626 1.00 90.12 111 GLY A N 1
ATOM 880 C CA . GLY A 1 111 ? -14.320 -10.650 6.567 1.00 90.12 111 GLY A CA 1
ATOM 881 C C . GLY A 1 111 ? -13.700 -9.319 6.948 1.00 90.12 111 GLY A C 1
ATOM 882 O O . GLY A 1 111 ? -14.200 -8.587 7.804 1.00 90.12 111 GLY A O 1
ATOM 883 N N . ILE A 1 112 ? -12.609 -9.004 6.261 1.00 96.19 112 ILE A N 1
ATOM 884 C CA . ILE A 1 112 ? -11.966 -7.696 6.275 1.00 96.19 112 ILE A CA 1
ATOM 885 C C . ILE A 1 112 ? -12.297 -7.003 4.954 1.00 96.19 112 ILE A C 1
ATOM 887 O O . ILE A 1 112 ? -12.039 -7.541 3.876 1.00 96.19 112 ILE A O 1
ATOM 891 N N . LEU A 1 113 ? -12.861 -5.803 5.031 1.00 97.31 113 LEU A N 1
ATOM 892 C CA . LEU A 1 113 ? -13.162 -4.965 3.879 1.00 97.31 113 LEU A CA 1
ATOM 893 C C . LEU A 1 113 ? -12.203 -3.775 3.831 1.00 97.31 113 LEU A C 1
ATOM 895 O O . LEU A 1 113 ? -12.151 -2.975 4.760 1.00 97.31 113 LEU A O 1
ATOM 899 N N . VAL A 1 114 ? -11.479 -3.625 2.725 1.00 97.88 114 VAL A N 1
ATOM 900 C CA . VAL A 1 114 ? -10.608 -2.476 2.457 1.00 97.88 114 VAL A CA 1
ATOM 901 C C . VAL A 1 114 ? -11.282 -1.556 1.440 1.00 97.88 114 VAL A C 1
ATOM 903 O O . VAL A 1 114 ? -11.467 -1.904 0.276 1.00 97.88 114 VAL A O 1
ATOM 906 N N . LEU A 1 115 ? -11.651 -0.360 1.873 1.00 97.75 115 LEU A N 1
ATOM 907 C CA . LEU A 1 115 ? -12.178 0.701 1.024 1.00 97.75 115 LEU A CA 1
ATOM 908 C C . LEU A 1 115 ? -11.048 1.689 0.758 1.00 97.75 115 LEU A C 1
ATOM 910 O O . LEU A 1 115 ? -10.486 2.224 1.709 1.00 97.75 115 LEU A O 1
ATOM 914 N N . SER A 1 116 ? -10.702 1.939 -0.503 1.00 96.25 116 SER A N 1
ATOM 915 C CA . SER A 1 116 ? -9.622 2.878 -0.835 1.00 96.25 116 SER A CA 1
ATOM 916 C C . SER A 1 116 ? -10.006 3.835 -1.958 1.00 96.25 116 SER A C 1
ATOM 918 O O . SER A 1 116 ? -10.784 3.498 -2.850 1.00 96.25 116 SER A O 1
ATOM 920 N N . GLN A 1 117 ? -9.457 5.047 -1.912 1.00 93.56 117 GLN A N 1
ATOM 921 C CA . GLN A 1 117 ? -9.482 5.999 -3.028 1.00 93.56 117 GLN A CA 1
ATOM 922 C C . GLN A 1 117 ? -8.271 5.841 -3.965 1.00 93.56 117 GLN A C 1
ATOM 924 O O . GLN A 1 117 ? -8.245 6.450 -5.032 1.00 93.56 117 GLN A O 1
ATOM 929 N N . ALA A 1 118 ? -7.300 4.994 -3.611 1.00 89.81 118 ALA A N 1
ATOM 930 C CA . ALA A 1 118 ? -6.124 4.697 -4.417 1.00 89.81 118 ALA A CA 1
ATOM 931 C C . ALA A 1 118 ? -6.225 3.295 -5.040 1.00 89.81 118 ALA A C 1
ATOM 933 O O . ALA A 1 118 ? -6.293 2.287 -4.337 1.00 89.81 118 ALA A O 1
ATOM 934 N N . ASP A 1 119 ? -6.170 3.206 -6.373 1.00 88.62 119 ASP A N 1
ATOM 935 C CA . ASP A 1 119 ? -6.173 1.913 -7.077 1.00 88.62 119 ASP A CA 1
ATOM 936 C C . ASP A 1 119 ? -4.962 1.043 -6.712 1.00 88.62 119 ASP A C 1
ATOM 938 O O . ASP A 1 119 ? -5.064 -0.183 -6.694 1.00 88.62 119 ASP A O 1
ATOM 942 N N . THR A 1 120 ? -3.832 1.667 -6.368 1.00 89.12 120 THR A N 1
ATOM 943 C CA . THR A 1 120 ? -2.616 0.970 -5.934 1.00 89.12 120 THR A CA 1
ATOM 944 C C . THR A 1 120 ? -2.858 0.096 -4.713 1.00 89.12 120 THR A C 1
ATOM 946 O O . THR A 1 120 ? -2.328 -1.006 -4.669 1.00 89.12 120 THR A O 1
ATOM 949 N N . ASP A 1 121 ? -3.700 0.525 -3.768 1.00 92.56 121 ASP A N 1
ATOM 950 C CA . ASP A 1 121 ? -4.023 -0.279 -2.585 1.00 92.56 121 ASP A CA 1
ATOM 951 C C . ASP A 1 121 ? -4.762 -1.564 -2.966 1.00 92.56 121 ASP A C 1
ATOM 953 O O . ASP A 1 121 ? -4.507 -2.624 -2.400 1.00 92.56 121 ASP A O 1
ATOM 957 N N . LEU A 1 122 ? -5.677 -1.480 -3.936 1.00 93.50 122 LEU A N 1
ATOM 958 C CA . LEU A 1 122 ? -6.477 -2.620 -4.384 1.00 93.50 122 LEU A CA 1
ATOM 959 C C . LEU A 1 122 ? -5.661 -3.586 -5.244 1.00 93.50 122 LEU A C 1
ATOM 961 O O . LEU A 1 122 ? -5.885 -4.795 -5.182 1.00 93.50 122 LEU A O 1
ATOM 965 N N . LEU A 1 123 ? -4.703 -3.066 -6.015 1.00 91.75 123 LEU A N 1
ATOM 966 C CA . LEU A 1 123 ? -3.718 -3.885 -6.717 1.00 91.75 123 LEU A CA 1
ATOM 967 C C . LEU A 1 123 ? -2.848 -4.658 -5.716 1.00 91.75 123 LEU A C 1
ATOM 969 O O . LEU A 1 123 ? -2.775 -5.885 -5.818 1.00 91.75 123 LEU A O 1
ATOM 973 N N . THR A 1 124 ? -2.315 -3.986 -4.688 1.00 92.88 124 THR A N 1
ATOM 974 C CA . THR A 1 124 ? -1.568 -4.646 -3.606 1.00 92.88 124 THR A CA 1
ATOM 975 C C . THR A 1 124 ? -2.427 -5.698 -2.913 1.00 92.88 124 THR A C 1
ATOM 977 O O . THR A 1 124 ? -1.991 -6.831 -2.735 1.00 92.88 124 THR A O 1
ATOM 980 N N . LEU A 1 125 ? -3.677 -5.361 -2.575 1.00 95.00 125 LEU A N 1
ATOM 981 C CA . LEU A 1 125 ? -4.606 -6.267 -1.899 1.00 95.00 125 LEU A CA 1
ATOM 982 C C . LEU A 1 125 ? -4.872 -7.541 -2.706 1.00 95.00 125 LEU A C 1
ATOM 984 O O . LEU A 1 125 ? -4.936 -8.631 -2.137 1.00 95.00 125 LEU A O 1
ATOM 988 N N . ASN A 1 126 ? -5.019 -7.423 -4.029 1.00 91.81 126 ASN A N 1
ATOM 989 C CA . ASN A 1 126 ? -5.217 -8.579 -4.899 1.00 91.81 126 ASN A CA 1
ATOM 990 C C . ASN A 1 126 ? -4.029 -9.544 -4.842 1.00 91.81 126 ASN A C 1
ATOM 992 O O . ASN A 1 126 ? -4.249 -10.753 -4.812 1.00 91.81 126 ASN A O 1
ATOM 996 N N . GLN A 1 127 ? -2.799 -9.033 -4.772 1.00 88.12 127 GLN A N 1
ATOM 997 C CA . GLN A 1 127 ? -1.616 -9.873 -4.590 1.00 88.12 127 GLN A CA 1
ATOM 998 C C . GLN A 1 127 ? -1.516 -10.452 -3.183 1.00 88.12 127 GLN A C 1
ATOM 1000 O O . GLN A 1 127 ? -1.207 -11.629 -3.018 1.00 88.12 127 GLN A O 1
ATOM 1005 N N . THR A 1 128 ? -1.831 -9.645 -2.168 1.00 93.38 128 THR A N 1
ATOM 1006 C CA . THR A 1 128 ? -1.820 -10.061 -0.765 1.00 93.38 128 THR A CA 1
ATOM 1007 C C . THR A 1 128 ? -2.677 -11.296 -0.525 1.00 93.38 128 THR A C 1
ATOM 1009 O O . THR A 1 128 ? -2.285 -12.145 0.265 1.00 93.38 128 THR A O 1
ATOM 1012 N N . ARG A 1 129 ? -3.801 -11.456 -1.236 1.00 91.31 129 ARG A N 1
ATOM 1013 C CA . ARG A 1 129 ? -4.669 -12.640 -1.102 1.00 91.31 129 ARG A CA 1
ATOM 1014 C C . ARG A 1 129 ? -3.941 -13.970 -1.300 1.00 91.31 129 ARG A C 1
ATOM 1016 O O . ARG A 1 129 ? -4.316 -14.935 -0.651 1.00 91.31 129 ARG A O 1
ATOM 1023 N N . ALA A 1 130 ? -2.924 -14.022 -2.161 1.00 89.25 130 ALA A N 1
ATOM 1024 C CA . ALA A 1 130 ? -2.138 -15.236 -2.388 1.00 89.25 130 ALA A CA 1
ATOM 1025 C C . ALA A 1 130 ? -1.112 -15.518 -1.273 1.00 89.25 130 ALA A C 1
ATOM 1027 O O . ALA A 1 130 ? -0.577 -16.619 -1.208 1.00 89.25 130 ALA A O 1
ATOM 1028 N N . LEU A 1 131 ? -0.828 -14.530 -0.419 1.00 91.06 131 LEU A N 1
ATOM 1029 C CA . LEU A 1 131 ? 0.124 -14.619 0.694 1.00 91.06 131 LEU A CA 1
ATOM 1030 C C . LEU A 1 131 ? -0.558 -14.861 2.045 1.00 91.06 131 LEU A C 1
ATOM 1032 O O . LEU A 1 131 ? 0.124 -15.089 3.043 1.00 91.06 131 LEU A O 1
ATOM 1036 N N . LEU A 1 132 ? -1.888 -14.760 2.103 1.00 92.38 132 LEU A N 1
ATOM 1037 C CA . LEU A 1 132 ? -2.637 -15.004 3.329 1.00 92.38 132 LEU A CA 1
ATOM 1038 C C . LEU A 1 132 ? -2.682 -16.513 3.630 1.00 92.38 132 LEU A C 1
ATOM 1040 O O . LEU A 1 132 ? -2.837 -17.305 2.698 1.00 92.38 132 LEU A O 1
ATOM 1044 N N . PRO A 1 133 ? -2.572 -16.923 4.908 1.00 89.75 133 PRO A N 1
ATOM 1045 C CA . PRO A 1 133 ? -2.637 -18.330 5.291 1.00 89.75 133 PRO A CA 1
ATOM 1046 C C . PRO A 1 133 ? -3.953 -19.014 4.893 1.00 89.75 133 PRO A C 1
ATOM 1048 O O . PRO A 1 133 ? -5.017 -18.389 4.858 1.00 89.75 133 PRO A O 1
ATOM 1051 N N . ASP A 1 134 ? -3.900 -20.331 4.685 1.00 87.75 134 ASP A N 1
ATOM 1052 C CA . ASP A 1 134 ? -5.103 -21.143 4.498 1.00 87.75 134 ASP A CA 1
ATOM 1053 C C . ASP A 1 134 ? -6.043 -21.003 5.707 1.00 87.75 134 ASP A C 1
ATOM 1055 O O . ASP A 1 134 ? -5.642 -21.165 6.860 1.00 87.75 134 ASP A O 1
ATOM 1059 N N . GLY A 1 135 ? -7.320 -20.720 5.441 1.00 86.00 135 GLY A N 1
ATOM 1060 C CA . GLY A 1 135 ? -8.325 -20.501 6.485 1.00 86.00 135 GLY A CA 1
ATOM 1061 C C . GLY A 1 135 ? -8.355 -19.082 7.060 1.00 86.00 135 GLY A C 1
ATOM 1062 O O . GLY A 1 135 ? -9.148 -18.826 7.967 1.00 86.00 135 GLY A O 1
ATOM 1063 N N . PHE A 1 136 ? -7.549 -18.152 6.535 1.00 91.75 136 PHE A N 1
ATOM 1064 C CA . PHE A 1 136 ? -7.682 -16.735 6.862 1.00 91.75 136 PHE A CA 1
ATOM 1065 C C . PHE A 1 136 ? -9.052 -16.188 6.420 1.00 91.75 136 PHE A C 1
ATOM 1067 O O . PHE A 1 136 ? -9.636 -16.631 5.427 1.00 91.75 136 PHE A O 1
ATOM 1074 N N . VAL A 1 137 ? -9.568 -15.213 7.173 1.00 90.00 137 VAL A N 1
ATOM 1075 C CA . VAL A 1 137 ? -10.865 -14.566 6.923 1.00 90.00 137 VAL A CA 1
ATOM 1076 C C . VAL A 1 137 ? -10.945 -13.957 5.522 1.00 90.00 137 VAL A C 1
ATOM 1078 O O . VAL A 1 137 ? -9.943 -13.543 4.941 1.00 90.00 137 VAL A O 1
ATOM 1081 N N . SER A 1 138 ? -12.154 -13.872 4.963 1.00 91.38 138 SER A N 1
ATOM 1082 C CA . SER A 1 138 ? -12.324 -13.339 3.607 1.00 91.38 138 SER A CA 1
ATOM 1083 C C . SER A 1 138 ? -11.871 -11.876 3.519 1.00 91.38 138 SER A C 1
ATOM 1085 O O . SER A 1 138 ? -12.250 -11.052 4.347 1.00 91.38 138 SER A O 1
ATOM 1087 N N . VAL A 1 139 ? -11.069 -11.526 2.508 1.00 94.88 139 VAL A N 1
ATOM 1088 C CA . VAL A 1 139 ? -10.584 -10.147 2.329 1.00 94.88 139 VAL A CA 1
ATOM 1089 C C . VAL A 1 139 ? -11.118 -9.551 1.036 1.00 94.88 139 VAL A C 1
ATOM 1091 O O . VAL A 1 139 ? -10.796 -9.999 -0.071 1.00 94.88 139 VAL A O 1
ATOM 1094 N N . GLN A 1 140 ? -11.936 -8.513 1.167 1.00 95.12 140 GLN A N 1
ATOM 1095 C CA . GLN A 1 140 ? -12.562 -7.801 0.059 1.00 95.12 140 GLN A CA 1
ATOM 1096 C C . GLN A 1 140 ? -11.999 -6.388 -0.064 1.00 95.12 140 GLN A C 1
ATOM 1098 O O . GLN A 1 140 ? -11.581 -5.786 0.919 1.00 95.12 140 GLN A O 1
ATOM 1103 N N . GLY A 1 141 ? -11.982 -5.863 -1.287 1.00 95.62 141 GLY A N 1
ATOM 1104 C CA . GLY A 1 141 ? -11.508 -4.516 -1.575 1.00 95.62 141 GLY A CA 1
ATOM 1105 C C . GLY A 1 141 ? -12.441 -3.803 -2.540 1.00 95.62 141 GLY A C 1
ATOM 1106 O O . GLY A 1 141 ? -12.939 -4.437 -3.473 1.00 95.62 141 GLY A O 1
ATOM 1107 N N . ALA A 1 142 ? -12.670 -2.507 -2.339 1.00 96.00 142 ALA A N 1
ATOM 1108 C CA . ALA A 1 142 ? -13.444 -1.686 -3.264 1.00 96.00 142 ALA A CA 1
ATOM 1109 C C . ALA A 1 142 ? -12.862 -0.276 -3.405 1.00 96.00 142 ALA A C 1
ATOM 1111 O O . ALA A 1 142 ? -12.408 0.327 -2.430 1.00 96.00 142 ALA A O 1
ATOM 1112 N N . ASN A 1 143 ? -12.913 0.254 -4.632 1.00 95.12 143 ASN A N 1
ATOM 1113 C CA . ASN A 1 143 ? -12.551 1.642 -4.893 1.00 95.12 143 ASN A CA 1
ATOM 1114 C C . ASN A 1 143 ? -13.759 2.534 -4.593 1.00 95.12 143 ASN A C 1
ATOM 1116 O O . ASN A 1 143 ? -14.798 2.395 -5.237 1.00 95.12 143 ASN A O 1
ATOM 1120 N N . VAL A 1 144 ? -13.610 3.448 -3.637 1.00 95.31 144 VAL A N 1
ATOM 1121 C CA . VAL A 1 144 ? -14.662 4.404 -3.255 1.00 95.31 144 VAL A CA 1
ATOM 1122 C C . VAL A 1 144 ? -14.467 5.796 -3.859 1.00 95.31 144 VAL A C 1
ATOM 1124 O O . VAL A 1 144 ? -15.375 6.615 -3.816 1.00 95.31 144 VAL A O 1
ATOM 1127 N N . GLY A 1 145 ? -13.311 6.065 -4.472 1.00 89.31 145 GLY A N 1
ATOM 1128 C CA . GLY A 1 145 ? -13.015 7.334 -5.146 1.00 89.31 145 GLY A CA 1
ATOM 1129 C C . GLY A 1 145 ? -13.705 7.504 -6.503 1.00 89.31 145 GLY A C 1
ATOM 1130 O O . GLY A 1 145 ? -13.750 8.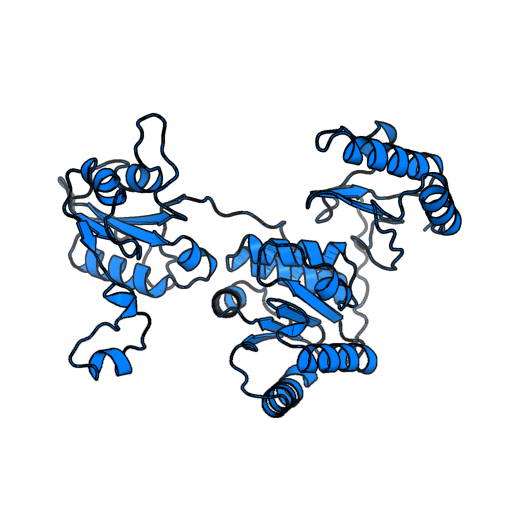611 -7.027 1.00 89.31 145 GLY A O 1
ATOM 1131 N N . ARG A 1 146 ? -14.246 6.422 -7.078 1.00 83.81 146 ARG A N 1
ATOM 1132 C CA . ARG A 1 146 ? -14.952 6.425 -8.375 1.00 83.81 146 ARG A CA 1
ATOM 1133 C C . ARG A 1 146 ? -16.478 6.484 -8.253 1.00 83.81 146 ARG A C 1
ATOM 1135 O O . ARG A 1 146 ? -17.166 6.397 -9.267 1.00 83.81 146 ARG A O 1
ATOM 1142 N N . LEU A 1 147 ? -17.005 6.559 -7.033 1.00 90.44 147 LEU A N 1
ATOM 1143 C CA . LEU A 1 147 ? -18.447 6.602 -6.792 1.00 90.44 147 LEU A CA 1
ATOM 1144 C C . LEU A 1 147 ? -18.988 7.995 -7.134 1.00 90.44 147 LEU A C 1
ATOM 1146 O O . LEU A 1 147 ? -18.369 9.002 -6.795 1.00 90.44 147 LEU A O 1
ATOM 1150 N N . SER A 1 148 ? -20.111 8.039 -7.852 1.00 81.62 148 SER A N 1
ATOM 1151 C CA . SER A 1 148 ? -20.673 9.272 -8.420 1.00 81.62 148 SER A CA 1
ATOM 1152 C C . SER A 1 148 ? -21.472 10.104 -7.422 1.00 81.62 148 SER A C 1
ATOM 1154 O O . SER A 1 148 ? -21.497 11.328 -7.543 1.00 81.62 148 SER A O 1
ATOM 1156 N N . ASP A 1 149 ? -22.133 9.448 -6.470 1.00 91.75 149 ASP A N 1
ATOM 1157 C CA . ASP A 1 149 ? -23.122 10.036 -5.568 1.00 91.75 149 ASP A CA 1
ATOM 1158 C C . ASP A 1 149 ? -23.346 9.150 -4.327 1.00 91.75 149 ASP A C 1
ATOM 1160 O O . ASP A 1 149 ? -22.798 8.048 -4.210 1.00 91.75 149 ASP A O 1
ATOM 1164 N N . ASP A 1 150 ? -24.144 9.661 -3.388 1.00 94.44 150 ASP A N 1
ATOM 1165 C CA . ASP A 1 150 ? -24.458 9.013 -2.113 1.00 94.44 150 ASP A CA 1
ATOM 1166 C C . ASP A 1 150 ? -25.264 7.710 -2.286 1.00 94.44 150 ASP A C 1
ATOM 1168 O O . ASP A 1 150 ? -25.072 6.768 -1.512 1.00 94.44 150 ASP A O 1
ATOM 1172 N N . ASP A 1 151 ? -26.097 7.608 -3.330 1.00 94.62 151 ASP A N 1
ATOM 1173 C CA . ASP A 1 151 ? -26.855 6.389 -3.644 1.00 94.62 151 ASP A CA 1
ATOM 1174 C C . ASP A 1 151 ? -25.902 5.258 -4.069 1.00 94.62 151 ASP A C 1
ATOM 1176 O O . ASP A 1 151 ? -26.011 4.126 -3.594 1.00 94.62 151 ASP A O 1
ATOM 1180 N N . ALA A 1 152 ? -24.893 5.562 -4.894 1.00 94.31 152 ALA A N 1
ATOM 1181 C CA . ALA A 1 152 ? -23.863 4.602 -5.288 1.00 94.31 152 ALA A CA 1
ATOM 1182 C C . ALA A 1 152 ? -23.017 4.117 -4.094 1.00 94.31 152 ALA A C 1
ATOM 1184 O O . ALA A 1 152 ? -22.608 2.949 -4.049 1.00 94.31 152 ALA A O 1
ATOM 1185 N N . VAL A 1 153 ? -22.754 4.996 -3.120 1.00 95.75 153 VAL A N 1
ATOM 1186 C CA . VAL A 1 153 ? -22.103 4.633 -1.849 1.00 95.75 153 VAL A CA 1
ATOM 1187 C C . VAL A 1 153 ? -22.980 3.673 -1.053 1.00 95.75 153 VAL A C 1
ATOM 1189 O O . VAL A 1 153 ? -22.501 2.625 -0.609 1.00 95.75 153 VAL A O 1
ATOM 1192 N N . ASP A 1 154 ? -24.264 3.990 -0.916 1.00 95.12 154 ASP A N 1
ATOM 1193 C CA . ASP A 1 154 ? -25.220 3.168 -0.184 1.00 95.12 154 ASP A CA 1
ATOM 1194 C C . ASP A 1 154 ? -25.388 1.782 -0.821 1.00 95.12 154 ASP A C 1
ATOM 1196 O O . ASP A 1 154 ? -25.330 0.771 -0.117 1.00 95.12 154 ASP A O 1
ATOM 1200 N N . ASP A 1 155 ? -25.495 1.704 -2.146 1.00 94.50 155 ASP A N 1
ATOM 1201 C CA . ASP A 1 155 ? -25.586 0.447 -2.897 1.00 94.50 155 ASP A CA 1
ATOM 1202 C C . ASP A 1 155 ? -24.328 -0.419 -2.770 1.00 94.50 155 ASP A C 1
ATOM 1204 O O . ASP A 1 155 ? -24.400 -1.656 -2.730 1.00 94.50 155 ASP A O 1
ATOM 1208 N N . LEU A 1 156 ? -23.147 0.200 -2.713 1.00 94.62 156 LEU A N 1
ATOM 1209 C CA . LEU A 1 156 ? -21.903 -0.514 -2.437 1.00 94.62 156 LEU A CA 1
ATOM 1210 C C . LEU A 1 156 ? -21.914 -1.085 -1.016 1.00 94.62 156 LEU A C 1
ATOM 1212 O O . LEU A 1 156 ? -21.614 -2.264 -0.814 1.00 94.62 156 LEU A O 1
ATOM 1216 N N . PHE A 1 157 ? -22.277 -0.265 -0.037 1.00 95.31 157 PHE A N 1
ATOM 1217 C CA . PHE A 1 157 ? -22.245 -0.629 1.375 1.00 95.31 157 PHE A CA 1
ATOM 1218 C C . PHE A 1 157 ? -23.277 -1.689 1.734 1.00 95.31 157 PHE A C 1
ATOM 1220 O O . PHE A 1 157 ? -22.943 -2.634 2.446 1.00 95.31 157 PHE A O 1
ATOM 1227 N N . ASN A 1 158 ? -24.482 -1.606 1.170 1.00 92.06 158 ASN A N 1
ATOM 1228 C CA . ASN A 1 158 ? -25.525 -2.615 1.337 1.00 92.06 158 ASN A CA 1
ATOM 1229 C C . ASN A 1 158 ? -25.076 -4.007 0.860 1.00 92.06 158 ASN A C 1
ATOM 1231 O O . ASN A 1 158 ? -25.575 -5.010 1.360 1.00 92.06 158 ASN A O 1
ATOM 1235 N N . ARG A 1 159 ? -24.131 -4.086 -0.088 1.00 91.19 159 ARG A N 1
ATOM 1236 C CA . ARG A 1 159 ? -23.566 -5.358 -0.565 1.00 91.19 159 ARG A CA 1
ATOM 1237 C C . ARG A 1 159 ? -22.364 -5.831 0.247 1.00 91.19 159 ARG A C 1
ATOM 1239 O O . ARG A 1 159 ? -22.224 -7.030 0.464 1.00 91.19 159 ARG A O 1
ATOM 1246 N N . LEU A 1 160 ? -21.465 -4.923 0.629 1.00 93.19 160 LEU A N 1
ATOM 1247 C CA . LEU A 1 160 ? -20.163 -5.301 1.191 1.00 93.19 160 LEU A CA 1
ATOM 1248 C C . LEU A 1 160 ? -20.146 -5.350 2.724 1.00 93.19 160 LEU A C 1
ATOM 1250 O O . LEU A 1 160 ? -19.488 -6.217 3.295 1.00 93.19 160 LEU A O 1
ATOM 1254 N N . LEU A 1 161 ? -20.883 -4.466 3.405 1.00 91.81 161 LEU A N 1
ATOM 1255 C CA . LEU A 1 161 ? -20.835 -4.375 4.870 1.00 91.81 161 LEU A CA 1
ATOM 1256 C C . LEU A 1 161 ? -21.490 -5.569 5.572 1.00 91.81 161 LEU A C 1
ATOM 1258 O O . LEU A 1 161 ? -21.119 -5.888 6.696 1.00 91.81 161 LEU A O 1
ATOM 1262 N N . THR A 1 162 ? -22.416 -6.272 4.915 1.00 85.69 162 THR A N 1
ATOM 1263 C CA . THR A 1 162 ? -23.090 -7.457 5.480 1.00 85.69 162 THR A CA 1
ATOM 1264 C C . THR A 1 162 ? -22.123 -8.596 5.817 1.00 85.69 162 THR A C 1
ATOM 1266 O O . THR A 1 162 ? -22.432 -9.439 6.658 1.00 85.69 162 THR A O 1
ATOM 1269 N N . HIS A 1 163 ? -20.957 -8.634 5.169 1.00 80.75 163 HIS A N 1
ATOM 1270 C CA . HIS A 1 163 ? -19.959 -9.692 5.331 1.00 80.75 163 HIS A CA 1
ATOM 1271 C C . HIS A 1 163 ? -18.713 -9.244 6.105 1.00 80.75 163 HIS A C 1
ATOM 1273 O O . HIS A 1 163 ? -17.853 -10.074 6.404 1.00 80.75 163 HIS A O 1
ATOM 1279 N N . ALA A 1 164 ? -18.610 -7.955 6.434 1.00 91.94 164 ALA A N 1
ATOM 1280 C CA . ALA A 1 164 ? -17.447 -7.387 7.095 1.00 91.94 164 ALA A CA 1
ATOM 1281 C C . ALA A 1 164 ? -17.574 -7.473 8.622 1.00 91.94 164 ALA A C 1
ATOM 1283 O O . ALA A 1 164 ? -18.640 -7.237 9.180 1.00 91.94 164 ALA A O 1
ATOM 1284 N N . GLN A 1 165 ? -16.460 -7.769 9.283 1.00 93.19 165 GLN A N 1
ATOM 1285 C CA . GLN A 1 165 ? -16.254 -7.572 10.722 1.00 93.19 165 GLN A CA 1
ATOM 1286 C C . GLN A 1 165 ? -15.254 -6.442 10.977 1.00 93.19 165 GLN A C 1
ATOM 1288 O O . GLN A 1 165 ? -15.337 -5.752 11.990 1.00 93.19 165 GLN A O 1
ATOM 1293 N N . ILE A 1 166 ? -14.310 -6.247 10.052 1.00 96.50 166 ILE A N 1
ATOM 1294 C CA . ILE A 1 166 ? -13.339 -5.155 10.069 1.00 96.50 166 ILE A CA 1
ATOM 1295 C C . ILE A 1 166 ? -13.471 -4.385 8.757 1.00 96.50 166 ILE A C 1
ATOM 1297 O O . ILE A 1 166 ? -13.459 -4.984 7.682 1.00 96.50 166 ILE A O 1
ATOM 1301 N N . VAL A 1 167 ? -13.553 -3.061 8.838 1.00 98.06 167 VAL A N 1
ATOM 1302 C CA . VAL A 1 167 ? -13.495 -2.155 7.692 1.00 98.06 167 VAL A CA 1
ATOM 1303 C C . VAL A 1 167 ? -12.293 -1.235 7.844 1.00 98.06 167 VAL A C 1
ATOM 1305 O O . VAL A 1 167 ? -12.170 -0.515 8.832 1.00 98.06 167 VAL A O 1
ATOM 1308 N N . VAL A 1 168 ? -11.423 -1.228 6.838 1.00 98.19 168 VAL A N 1
ATOM 1309 C CA . VAL A 1 168 ? -10.331 -0.265 6.692 1.00 98.19 168 VAL A CA 1
ATOM 1310 C C . VAL A 1 168 ? -10.696 0.706 5.577 1.00 98.19 168 VAL A C 1
ATOM 1312 O O . VAL A 1 168 ? -10.714 0.328 4.410 1.00 98.19 168 VAL A O 1
ATOM 1315 N N . ALA A 1 169 ? -10.982 1.955 5.922 1.00 97.56 169 ALA A N 1
ATOM 1316 C CA . ALA A 1 169 ? -11.273 3.034 4.991 1.00 97.56 169 ALA A CA 1
ATOM 1317 C C . ALA A 1 169 ? -10.047 3.940 4.822 1.00 97.56 169 ALA A C 1
ATOM 1319 O O . ALA A 1 169 ? -9.712 4.725 5.708 1.00 97.56 169 ALA A O 1
ATOM 1320 N N . ARG A 1 170 ? -9.385 3.840 3.667 1.00 96.69 170 ARG A N 1
ATOM 1321 C CA . ARG A 1 170 ? -8.262 4.689 3.261 1.00 96.69 170 ARG A CA 1
ATOM 1322 C C . ARG A 1 170 ? -8.738 5.838 2.383 1.00 96.69 170 ARG A C 1
ATOM 1324 O O . ARG A 1 170 ? -9.113 5.635 1.227 1.00 96.69 170 ARG A O 1
ATOM 1331 N N . LEU A 1 171 ? -8.729 7.046 2.939 1.00 95.25 171 LEU A N 1
ATOM 1332 C CA . LEU A 1 171 ? -9.355 8.227 2.340 1.00 95.25 171 LEU A CA 1
ATOM 1333 C C . LEU A 1 171 ? -8.377 9.408 2.291 1.00 95.25 171 LEU A C 1
ATOM 1335 O O . LEU A 1 171 ? -7.498 9.535 3.139 1.00 95.25 171 LEU A O 1
ATOM 1339 N N . HIS A 1 172 ? -8.535 10.300 1.315 1.00 91.38 172 HIS A N 1
ATOM 1340 C CA . HIS A 1 172 ? -7.729 11.519 1.203 1.00 91.38 172 HIS A CA 1
ATOM 1341 C C . HIS A 1 172 ? -8.035 12.530 2.310 1.00 91.38 172 HIS A C 1
ATOM 1343 O O . HIS A 1 172 ? -7.152 13.275 2.718 1.00 91.38 172 HIS A O 1
ATOM 1349 N N . SER A 1 173 ? -9.293 12.599 2.750 1.00 89.00 173 SER A N 1
ATOM 1350 C CA . SER A 1 173 ? -9.738 13.426 3.878 1.00 89.00 173 SER A CA 1
ATOM 1351 C C . SER A 1 173 ? -11.150 13.038 4.311 1.00 89.00 173 SER A C 1
ATOM 1353 O O . SER A 1 173 ? -11.897 12.424 3.543 1.00 89.00 173 SER A O 1
ATOM 1355 N N . THR A 1 174 ? -11.572 13.502 5.487 1.00 88.31 174 THR A N 1
ATOM 1356 C CA . THR A 1 174 ? -12.965 13.381 5.956 1.00 88.31 174 THR A CA 1
ATOM 1357 C C . THR A 1 174 ? -13.991 13.940 4.964 1.00 88.31 174 THR A C 1
ATOM 1359 O O . THR A 1 174 ? -15.031 13.332 4.728 1.00 88.31 174 THR A O 1
ATOM 1362 N N . ARG A 1 175 ? -13.692 15.080 4.330 1.00 87.81 175 ARG A N 1
ATOM 1363 C CA . ARG A 1 175 ? -14.607 15.750 3.389 1.00 87.81 175 ARG A CA 1
ATOM 1364 C C . ARG A 1 175 ? -14.750 15.020 2.062 1.00 87.81 175 ARG A C 1
ATOM 1366 O O . ARG A 1 175 ? -15.792 15.130 1.431 1.00 87.81 175 ARG A O 1
ATOM 1373 N N . SER A 1 176 ? -13.719 14.287 1.645 1.00 87.12 176 SER A N 1
ATOM 1374 C CA . SER A 1 176 ? -13.729 13.569 0.365 1.00 87.12 176 SER A CA 1
ATOM 1375 C C . SER A 1 176 ? -14.767 12.446 0.304 1.00 87.12 176 SER A C 1
ATOM 1377 O O . SER A 1 176 ? -15.084 11.978 -0.784 1.00 87.12 176 SER A O 1
ATOM 1379 N N . PHE A 1 177 ? -15.270 11.996 1.460 1.00 93.19 177 PHE A N 1
ATOM 1380 C CA . PHE A 1 177 ? -16.162 10.845 1.556 1.00 93.19 177 PHE A CA 1
ATOM 1381 C C . PHE A 1 177 ? -17.087 10.932 2.784 1.00 93.19 177 PHE A C 1
ATOM 1383 O O . PHE A 1 177 ? -17.243 9.972 3.536 1.00 93.19 177 PHE A O 1
ATOM 1390 N N . ALA A 1 178 ? -17.664 12.116 3.020 1.00 91.75 178 ALA A N 1
ATOM 1391 C CA . ALA A 1 178 ? -18.398 12.432 4.248 1.00 91.75 178 ALA A CA 1
ATOM 1392 C C . ALA A 1 178 ? -19.612 11.513 4.489 1.00 91.75 178 ALA A C 1
ATOM 1394 O O . ALA A 1 178 ? -19.696 10.896 5.550 1.00 91.75 178 ALA A O 1
ATOM 1395 N N . HIS A 1 179 ? -20.497 11.359 3.495 1.00 94.75 179 HIS A N 1
ATOM 1396 C CA . HIS A 1 179 ? -21.669 10.473 3.586 1.00 94.75 179 HIS A CA 1
ATOM 1397 C C . HIS A 1 179 ? -21.269 9.022 3.884 1.00 94.75 179 HIS A C 1
ATOM 1399 O O . HIS A 1 179 ? -21.795 8.388 4.799 1.00 94.75 179 HIS A O 1
ATOM 1405 N N . GLY A 1 180 ? -20.258 8.515 3.173 1.00 96.00 180 GLY A N 1
ATOM 1406 C CA . GLY A 1 180 ? -19.718 7.180 3.410 1.00 96.00 180 GLY A CA 1
ATOM 1407 C C . GLY A 1 180 ? -19.137 7.011 4.816 1.00 96.00 180 GLY A C 1
ATOM 1408 O O . GLY A 1 180 ? -19.387 5.998 5.461 1.00 96.00 180 GLY A O 1
ATOM 1409 N N . LEU A 1 181 ? -18.419 8.002 5.348 1.00 95.56 181 LEU A N 1
ATOM 1410 C CA . LEU A 1 181 ? -17.915 7.949 6.724 1.00 95.56 181 LEU A CA 1
ATOM 1411 C C . LEU A 1 181 ? -19.046 7.879 7.754 1.00 95.56 181 LEU A C 1
ATOM 1413 O O . LEU A 1 181 ? -18.990 7.038 8.648 1.00 95.56 181 LEU A O 1
ATOM 1417 N N . GLU A 1 182 ? -20.095 8.691 7.608 1.00 94.38 182 GLU A N 1
ATOM 1418 C CA . GLU A 1 182 ? -21.254 8.630 8.507 1.00 94.38 182 GLU A CA 1
ATOM 1419 C C . GLU A 1 182 ? -21.946 7.263 8.461 1.00 94.38 182 GLU A C 1
ATOM 1421 O O . GLU A 1 182 ? -22.348 6.727 9.496 1.00 94.38 182 GLU A O 1
ATOM 1426 N N . ARG A 1 183 ? -22.075 6.678 7.264 1.00 95.62 183 ARG A N 1
ATOM 1427 C CA . ARG A 1 183 ? -22.612 5.325 7.075 1.00 95.62 183 ARG A CA 1
ATOM 1428 C C . ARG A 1 183 ? -21.742 4.261 7.746 1.00 95.62 183 ARG A C 1
ATOM 1430 O O . ARG A 1 183 ? -22.289 3.357 8.372 1.00 95.62 183 ARG A O 1
ATOM 1437 N N . LEU A 1 184 ? -20.417 4.360 7.633 1.00 96.62 184 LEU A N 1
ATOM 1438 C CA . LEU A 1 184 ? -19.479 3.423 8.259 1.00 96.62 184 LEU A CA 1
ATOM 1439 C C . LEU A 1 184 ? -19.514 3.507 9.786 1.00 96.62 184 LEU A C 1
ATOM 1441 O O . LEU A 1 184 ? -19.489 2.473 10.446 1.00 96.62 184 LEU A O 1
ATOM 1445 N N . GLN A 1 185 ? -19.605 4.712 10.352 1.00 93.81 185 GLN A N 1
ATOM 1446 C CA . GLN A 1 185 ? -19.713 4.888 11.802 1.00 93.81 185 GLN A CA 1
ATOM 1447 C C . GLN A 1 185 ? -21.015 4.290 12.341 1.00 93.81 185 GLN A C 1
ATOM 1449 O O . GLN A 1 185 ? -20.971 3.504 13.284 1.00 93.81 185 GLN A O 1
ATOM 1454 N N . ARG A 1 186 ? -22.149 4.565 11.680 1.00 92.31 186 ARG A N 1
ATOM 1455 C CA . ARG A 1 186 ? -23.440 3.938 12.012 1.00 92.31 186 ARG A CA 1
ATOM 1456 C C . ARG A 1 186 ? -23.370 2.415 11.933 1.00 92.31 186 ARG A C 1
ATOM 1458 O O . ARG A 1 186 ? -23.783 1.734 12.863 1.00 92.31 186 ARG A O 1
ATOM 1465 N N . TRP A 1 187 ? -22.781 1.876 10.864 1.00 93.69 187 TRP A N 1
ATOM 1466 C CA . TRP A 1 187 ? -22.562 0.434 10.746 1.00 93.69 187 TRP A CA 1
ATOM 1467 C C . TRP A 1 187 ? -21.734 -0.116 11.914 1.00 93.69 187 TRP A C 1
ATOM 1469 O O . TRP A 1 187 ? -22.107 -1.138 12.483 1.00 93.69 187 TRP A O 1
ATOM 1479 N N . ALA A 1 188 ? -20.644 0.547 12.299 1.00 91.00 188 ALA A N 1
ATOM 1480 C CA . ALA A 1 188 ? -19.777 0.092 13.382 1.00 91.00 188 ALA A CA 1
ATOM 1481 C C . ALA A 1 188 ? -20.494 0.100 14.748 1.00 91.00 188 ALA A C 1
ATOM 1483 O O . ALA A 1 188 ? -20.323 -0.827 15.540 1.00 91.00 188 ALA A O 1
ATOM 1484 N N . GLU A 1 189 ? -21.340 1.105 14.996 1.00 87.81 189 GLU A N 1
ATOM 1485 C CA . GLU A 1 189 ? -22.191 1.205 16.190 1.00 87.81 189 GLU A CA 1
ATOM 1486 C C . GLU A 1 189 ? -23.273 0.111 16.233 1.00 87.81 189 GLU A C 1
ATOM 1488 O O . GLU A 1 189 ? -23.525 -0.468 17.289 1.00 87.81 189 GLU A O 1
ATOM 1493 N N . GLU A 1 190 ? -23.895 -0.205 15.094 1.00 88.00 190 GLU A N 1
ATOM 1494 C CA . GLU A 1 190 ? -25.002 -1.169 14.999 1.00 88.00 190 GLU A CA 1
ATOM 1495 C C . GLU A 1 190 ? -24.544 -2.637 14.943 1.00 88.00 190 GLU A C 1
ATOM 1497 O O . GLU A 1 190 ? -25.261 -3.529 15.402 1.00 88.00 190 GLU A O 1
ATOM 1502 N N . SER A 1 191 ? -23.369 -2.907 14.366 1.00 81.62 191 SER A N 1
ATOM 1503 C CA . SER A 1 191 ? -22.875 -4.267 14.085 1.00 81.62 191 SER A CA 1
ATOM 1504 C C . SER A 1 191 ? -21.801 -4.770 15.051 1.00 81.62 191 SER A C 1
ATOM 1506 O O . SER A 1 191 ? -21.399 -5.927 14.946 1.00 81.62 191 SER A O 1
ATOM 1508 N N . ALA A 1 192 ? -21.320 -3.924 15.971 1.00 80.62 192 ALA A N 1
ATOM 1509 C CA . ALA A 1 192 ? -20.101 -4.170 16.750 1.00 80.62 192 ALA A CA 1
ATOM 1510 C C . ALA A 1 192 ? -18.865 -4.477 15.870 1.00 80.62 192 ALA A C 1
ATOM 1512 O O . ALA A 1 192 ? -17.932 -5.161 16.297 1.00 80.62 192 ALA A O 1
ATOM 1513 N N . GLY A 1 193 ? -18.866 -3.985 14.628 1.00 90.50 193 GLY A N 1
ATOM 1514 C CA . GLY A 1 193 ? -17.743 -4.066 13.705 1.00 90.50 193 GLY A CA 1
ATOM 1515 C C . GLY A 1 193 ? -16.620 -3.093 14.067 1.00 90.50 193 GLY A C 1
ATOM 1516 O O . GLY A 1 193 ? -16.831 -2.062 14.711 1.00 90.50 193 GLY A O 1
ATOM 1517 N N . PHE A 1 194 ? -15.407 -3.403 13.619 1.00 95.50 194 PHE A N 1
ATOM 1518 C CA . PHE A 1 194 ? -14.246 -2.536 13.791 1.00 95.50 194 PHE A CA 1
ATOM 1519 C C . PHE A 1 194 ? -14.043 -1.665 12.556 1.00 95.50 194 PHE A C 1
ATOM 1521 O O . PHE A 1 194 ? -13.969 -2.165 11.436 1.00 95.50 194 PHE A O 1
ATOM 1528 N N . LEU A 1 195 ? -13.915 -0.362 12.761 1.00 97.12 195 LEU A N 1
ATOM 1529 C CA . LEU A 1 195 ? -13.705 0.640 11.732 1.00 97.12 195 LEU A CA 1
ATOM 1530 C C . LEU A 1 195 ? -12.363 1.337 11.952 1.00 97.12 195 LEU A C 1
ATOM 1532 O O . LEU A 1 195 ? -12.116 1.935 13.002 1.00 97.12 195 LEU A O 1
ATOM 1536 N N . LEU A 1 196 ? -11.529 1.301 10.917 1.00 97.75 196 LEU A N 1
ATOM 1537 C CA . LEU A 1 196 ? -10.278 2.034 10.816 1.00 97.75 196 LEU A CA 1
ATOM 1538 C C . LEU A 1 196 ? -10.391 3.060 9.694 1.00 97.75 196 LEU A C 1
ATOM 1540 O O . LEU A 1 196 ? -10.560 2.690 8.538 1.00 97.75 196 LEU A O 1
ATOM 1544 N N . CYS A 1 197 ? -10.249 4.337 10.023 1.00 96.50 197 CYS A N 1
ATOM 1545 C CA . CYS A 1 197 ? -10.226 5.434 9.064 1.00 96.50 197 CYS A CA 1
ATOM 1546 C C . CYS A 1 197 ? -8.796 5.969 8.972 1.00 96.50 197 CYS A C 1
ATOM 1548 O O . CYS A 1 197 ? -8.291 6.563 9.922 1.00 96.50 197 CYS A O 1
ATOM 1550 N N . LEU A 1 198 ? -8.129 5.729 7.844 1.00 95.75 198 LEU A N 1
ATOM 1551 C CA . LEU A 1 198 ? -6.704 5.999 7.658 1.00 95.75 198 LEU A CA 1
ATOM 1552 C C . LEU A 1 198 ? -6.476 6.970 6.494 1.00 95.75 198 LEU A C 1
ATOM 1554 O O . LEU A 1 198 ? -7.183 6.888 5.484 1.00 95.75 198 LEU A O 1
ATOM 1558 N N . PRO A 1 199 ? -5.466 7.850 6.574 1.00 91.94 199 PRO A N 1
ATOM 1559 C CA . PRO A 1 199 ? -5.100 8.682 5.441 1.00 91.94 199 PRO A CA 1
ATOM 1560 C C . PRO A 1 199 ? -4.566 7.829 4.275 1.00 91.94 199 PRO A C 1
ATOM 1562 O O . PRO A 1 199 ? -3.792 6.877 4.436 1.00 91.94 199 PRO A O 1
ATOM 1565 N N . ALA A 1 200 ? -4.986 8.181 3.061 1.00 87.88 200 ALA A N 1
ATOM 1566 C CA . ALA A 1 200 ? -4.472 7.609 1.813 1.00 87.88 200 ALA A CA 1
ATOM 1567 C C . ALA A 1 200 ? -3.085 8.168 1.427 1.00 87.88 200 ALA A C 1
ATOM 1569 O O . ALA A 1 200 ? -2.467 7.695 0.478 1.00 87.88 200 ALA A O 1
ATOM 1570 N N . VAL A 1 201 ? -2.599 9.173 2.157 1.00 82.00 201 VAL A N 1
ATOM 1571 C CA . VAL A 1 201 ? -1.291 9.818 1.979 1.00 82.00 201 VAL A CA 1
ATOM 1572 C C . VAL A 1 201 ? -0.439 9.651 3.240 1.00 82.00 201 VAL A C 1
ATOM 1574 O O . VAL A 1 201 ? -0.953 9.277 4.291 1.00 82.00 201 VAL A O 1
ATOM 1577 N N . GLU A 1 202 ? 0.861 9.939 3.150 1.00 75.25 202 GLU A N 1
ATOM 1578 C CA . GLU A 1 202 ? 1.783 9.867 4.299 1.00 75.25 202 GLU A CA 1
ATOM 1579 C C . GLU A 1 202 ? 1.447 10.878 5.404 1.00 75.25 202 GLU A C 1
ATOM 1581 O O . GLU A 1 202 ? 1.736 10.639 6.575 1.00 75.25 202 GLU A O 1
ATOM 1586 N N . ALA A 1 203 ? 0.819 12.002 5.047 1.00 77.06 203 ALA A N 1
ATOM 1587 C CA . ALA A 1 203 ? 0.453 13.032 6.006 1.00 77.06 203 ALA A CA 1
ATOM 1588 C C . ALA A 1 203 ? -0.549 12.501 7.043 1.00 77.06 203 ALA A C 1
ATOM 1590 O O . ALA A 1 203 ? -1.584 11.925 6.704 1.00 77.06 203 ALA A O 1
ATOM 1591 N N . PHE A 1 204 ? -0.248 12.749 8.316 1.00 78.25 204 PHE A N 1
ATOM 1592 C CA . PHE A 1 204 ? -1.126 12.414 9.429 1.00 78.25 204 PHE A CA 1
ATOM 1593 C C . PHE A 1 204 ? -2.409 13.261 9.387 1.00 78.25 204 PHE A C 1
ATOM 1595 O O . PHE A 1 204 ? -2.339 14.489 9.331 1.00 78.25 204 PHE A O 1
ATOM 1602 N N . ASP A 1 205 ? -3.573 12.607 9.448 1.00 84.62 205 ASP A N 1
ATOM 1603 C CA . ASP A 1 205 ? -4.892 13.255 9.489 1.00 84.62 205 ASP A CA 1
ATOM 1604 C C . ASP A 1 205 ? -5.622 12.864 10.790 1.00 84.62 205 ASP A C 1
ATOM 1606 O O . ASP A 1 205 ? -6.279 11.816 10.847 1.00 84.62 205 ASP A O 1
ATOM 1610 N N . PRO A 1 206 ? -5.504 13.671 11.863 1.00 83.06 206 PRO A N 1
ATOM 1611 C CA . PRO A 1 206 ? -6.120 13.354 13.148 1.00 83.06 206 PRO A CA 1
ATOM 1612 C C . PRO A 1 206 ? -7.651 13.362 13.087 1.00 83.06 206 PRO A C 1
ATOM 1614 O O . PRO A 1 206 ? -8.284 12.578 13.792 1.00 83.06 206 PRO A O 1
ATOM 1617 N N . ASP A 1 207 ? -8.253 14.208 12.246 1.00 86.19 207 ASP A N 1
ATOM 1618 C CA . ASP A 1 207 ? -9.709 14.314 12.133 1.00 86.19 207 ASP A CA 1
ATOM 1619 C C . ASP A 1 207 ? -10.301 13.052 11.507 1.00 86.19 207 ASP A C 1
ATOM 1621 O O . ASP A 1 207 ? -11.340 12.563 11.960 1.00 86.19 207 ASP A O 1
ATOM 1625 N N . LEU A 1 208 ? -9.630 12.513 10.484 1.00 90.06 208 LEU A N 1
ATOM 1626 C CA . LEU A 1 208 ? -9.996 11.246 9.863 1.00 90.06 208 LEU A CA 1
ATOM 1627 C C . LEU A 1 208 ? -9.767 10.077 10.819 1.00 90.06 208 LEU A C 1
ATOM 1629 O O . LEU A 1 208 ? -10.671 9.266 11.018 1.00 90.06 208 LEU A O 1
ATOM 1633 N N . MET A 1 209 ? -8.599 10.014 11.457 1.00 89.19 209 MET A N 1
ATOM 1634 C CA . MET A 1 209 ? -8.266 8.917 12.368 1.00 89.19 209 MET A CA 1
ATOM 1635 C C . MET A 1 209 ? -9.177 8.872 13.595 1.00 89.19 209 MET A C 1
ATOM 1637 O O . MET A 1 209 ? -9.536 7.780 14.032 1.00 89.19 209 MET A O 1
ATOM 1641 N N . ALA A 1 210 ? -9.645 10.026 14.081 1.00 87.56 210 ALA A N 1
ATOM 1642 C CA . ALA A 1 210 ? -10.634 10.128 15.155 1.00 87.56 210 ALA A CA 1
ATOM 1643 C C . ALA A 1 210 ? -12.017 9.547 14.796 1.00 87.56 210 ALA A C 1
ATOM 1645 O O . ALA A 1 210 ? -12.867 9.422 15.673 1.00 87.56 210 ALA A O 1
ATOM 1646 N N . ARG A 1 211 ? -12.274 9.207 13.523 1.00 91.00 211 ARG A N 1
ATOM 1647 C CA . ARG A 1 211 ? -13.489 8.482 13.100 1.00 91.00 211 ARG A CA 1
ATOM 1648 C C . ARG A 1 211 ? -13.373 6.966 13.267 1.00 91.00 211 ARG A C 1
ATOM 1650 O O . ARG A 1 211 ? -14.377 6.275 13.118 1.00 91.00 211 ARG A O 1
ATOM 1657 N N . SER A 1 212 ? -12.179 6.457 13.558 1.00 93.06 212 SER A N 1
ATOM 1658 C CA . SER A 1 212 ? -11.962 5.043 13.870 1.00 93.06 212 SER A CA 1
ATOM 1659 C C . SER A 1 212 ? -12.559 4.696 15.235 1.00 93.06 212 SER A C 1
ATOM 1661 O O . SER A 1 212 ? -12.540 5.523 16.143 1.00 93.06 212 SER A O 1
ATOM 1663 N N . ASN A 1 213 ? -13.019 3.456 15.410 1.00 91.19 213 ASN A N 1
ATOM 1664 C CA . ASN A 1 213 ? -13.420 2.927 16.722 1.00 91.19 213 ASN A CA 1
ATOM 1665 C C . ASN A 1 213 ? -12.391 1.941 17.313 1.00 91.19 213 ASN A C 1
ATOM 1667 O O . ASN A 1 213 ? -12.649 1.305 18.334 1.00 91.19 213 ASN A O 1
ATOM 1671 N N . VAL A 1 214 ? -11.222 1.825 16.678 1.00 90.31 214 VAL A N 1
ATOM 1672 C CA . VAL A 1 214 ? -10.066 1.077 17.184 1.00 90.31 214 VAL A CA 1
ATOM 1673 C C . VAL A 1 214 ? -9.080 2.002 17.900 1.00 90.31 214 VAL A C 1
ATOM 1675 O O . VAL A 1 214 ? -9.077 3.217 17.692 1.00 90.31 214 VAL A O 1
ATOM 1678 N N . GLY A 1 215 ? -8.188 1.424 18.707 1.00 81.06 215 GLY A N 1
ATOM 1679 C CA . GLY A 1 215 ? -7.111 2.173 19.352 1.00 81.06 215 GLY A CA 1
ATOM 1680 C C . GLY A 1 215 ? -6.188 2.861 18.338 1.00 81.06 215 GLY A C 1
ATOM 1681 O O . GLY A 1 215 ? -5.777 2.256 17.345 1.00 81.06 215 GLY A O 1
ATOM 1682 N N . VAL A 1 216 ? -5.819 4.116 18.621 1.00 82.12 216 VAL A N 1
ATOM 1683 C CA . VAL A 1 216 ? -4.909 4.929 17.787 1.00 82.12 216 VAL A CA 1
ATOM 1684 C C . VAL A 1 216 ? -3.620 4.183 17.419 1.00 82.12 216 VAL A C 1
ATOM 1686 O O . VAL A 1 216 ? -3.264 4.209 16.241 1.00 82.12 216 VAL A O 1
ATOM 1689 N N . PRO A 1 217 ? -2.944 3.464 18.338 1.00 82.69 217 PRO A N 1
ATOM 1690 C CA . PRO A 1 217 ? -1.695 2.799 17.984 1.00 82.69 217 PRO A CA 1
ATOM 1691 C C . PRO A 1 217 ? -1.860 1.691 16.941 1.00 82.69 217 PRO A C 1
ATOM 1693 O O . PRO A 1 217 ? -1.025 1.564 16.050 1.00 82.69 217 PRO A O 1
ATOM 1696 N N . LEU A 1 218 ? -2.962 0.933 16.999 1.00 87.69 218 LEU A N 1
ATOM 1697 C CA . LEU A 1 218 ? -3.263 -0.072 15.983 1.00 87.69 218 LEU A CA 1
ATOM 1698 C C . LEU A 1 218 ? -3.546 0.600 14.636 1.00 87.69 218 LEU A C 1
ATOM 1700 O O . LEU A 1 218 ? -2.979 0.200 13.625 1.00 87.69 218 LEU A O 1
ATOM 1704 N N . ALA A 1 219 ? -4.360 1.660 14.611 1.00 90.12 219 ALA A N 1
ATOM 1705 C CA . ALA A 1 219 ? -4.632 2.402 13.380 1.00 90.12 219 ALA A CA 1
ATOM 1706 C C . ALA A 1 219 ? -3.345 2.931 12.724 1.00 90.12 219 ALA A C 1
ATOM 1708 O O . ALA A 1 219 ? -3.175 2.833 11.509 1.00 90.12 219 ALA A O 1
ATOM 1709 N N . GLN A 1 220 ? -2.405 3.425 13.526 1.00 86.94 220 GLN A N 1
ATOM 1710 C CA . GLN A 1 220 ? -1.106 3.879 13.040 1.00 86.94 220 GLN A CA 1
ATOM 1711 C C . GLN A 1 220 ? -0.234 2.742 12.532 1.00 86.94 220 GLN A C 1
ATOM 1713 O O . GLN A 1 220 ? 0.300 2.851 11.434 1.00 86.94 220 GLN A O 1
ATOM 1718 N N . ALA A 1 221 ? -0.135 1.643 13.280 1.00 89.81 221 ALA A N 1
ATOM 1719 C CA . ALA A 1 221 ? 0.592 0.456 12.846 1.00 89.81 221 ALA A CA 1
ATOM 1720 C C . ALA A 1 221 ? 0.102 -0.023 11.470 1.00 89.81 221 ALA A C 1
ATOM 1722 O O . ALA A 1 221 ? 0.903 -0.256 10.567 1.00 89.81 221 ALA A O 1
ATOM 1723 N N . ILE A 1 222 ? -1.218 -0.085 11.276 1.00 95.25 222 ILE A N 1
ATOM 1724 C CA . ILE A 1 222 ? -1.821 -0.448 9.989 1.00 95.25 222 ILE A CA 1
ATOM 1725 C C . ILE A 1 222 ? -1.533 0.593 8.908 1.00 95.25 222 ILE A C 1
ATOM 1727 O O . ILE A 1 222 ? -1.182 0.217 7.791 1.00 95.25 222 ILE A O 1
ATOM 1731 N N . SER A 1 223 ? -1.593 1.888 9.231 1.00 92.56 223 SER A N 1
ATOM 1732 C CA . SER A 1 223 ? -1.187 2.949 8.302 1.00 92.56 223 SER A CA 1
ATOM 1733 C C . SER A 1 223 ? 0.258 2.773 7.825 1.00 92.56 223 SER A C 1
ATOM 1735 O O . SER A 1 223 ? 0.521 2.966 6.641 1.00 92.56 223 SER A O 1
ATOM 1737 N N . VAL A 1 224 ? 1.180 2.359 8.700 1.00 92.25 224 VAL A N 1
ATOM 1738 C CA . VAL A 1 224 ? 2.586 2.127 8.334 1.00 92.25 224 VAL A CA 1
ATOM 1739 C C . VAL A 1 224 ? 2.728 0.935 7.383 1.00 92.25 224 VAL A C 1
ATOM 1741 O O . VAL A 1 224 ? 3.410 1.074 6.374 1.00 92.25 224 VAL A O 1
ATOM 1744 N N . TYR A 1 225 ? 2.036 -0.193 7.599 1.00 94.69 225 TYR A N 1
ATOM 1745 C CA . TYR A 1 225 ? 2.051 -1.305 6.623 1.00 94.69 225 TYR A CA 1
ATOM 1746 C C . TYR A 1 225 ? 1.612 -0.858 5.226 1.00 94.69 225 TYR A C 1
ATOM 1748 O O . TYR A 1 225 ? 2.215 -1.232 4.221 1.00 94.69 225 TYR A O 1
ATOM 1756 N N . PHE A 1 226 ? 0.572 -0.028 5.165 1.00 93.44 226 PHE A N 1
ATOM 1757 C CA . PHE A 1 226 ? 0.093 0.548 3.918 1.00 93.44 226 PHE A CA 1
ATOM 1758 C C . PHE A 1 226 ? 1.084 1.537 3.281 1.00 93.44 226 PHE A C 1
ATOM 1760 O O . PHE A 1 226 ? 1.182 1.581 2.058 1.00 93.44 226 PHE A O 1
ATOM 1767 N N . GLN A 1 227 ? 1.802 2.328 4.084 1.00 89.62 227 GLN A N 1
ATOM 1768 C CA . GLN A 1 227 ? 2.816 3.284 3.616 1.00 89.62 227 GLN A CA 1
ATOM 1769 C C . GLN A 1 227 ? 4.078 2.583 3.105 1.00 89.62 227 GLN A C 1
ATOM 1771 O O . GLN A 1 227 ? 4.567 2.920 2.028 1.00 89.62 227 GLN A O 1
ATOM 1776 N N . CYS A 1 228 ? 4.570 1.570 3.827 1.00 90.62 228 CYS A N 1
ATOM 1777 C CA . CYS A 1 228 ? 5.678 0.733 3.368 1.00 90.62 228 CYS A CA 1
ATOM 1778 C C . CYS A 1 228 ? 5.329 0.019 2.053 1.00 90.62 228 CYS A C 1
ATOM 1780 O O . CYS A 1 228 ? 6.213 -0.193 1.222 1.00 90.62 228 CYS A O 1
ATOM 1782 N N . GLY A 1 229 ? 4.042 -0.289 1.841 1.00 89.25 229 GLY A N 1
ATOM 1783 C CA . GLY A 1 229 ? 3.517 -0.878 0.612 1.00 89.25 229 GLY A CA 1
ATOM 1784 C C . GLY A 1 229 ? 3.993 -2.314 0.391 1.00 89.25 229 GLY A C 1
ATOM 1785 O O . GLY A 1 229 ? 4.725 -2.879 1.195 1.00 89.25 229 GLY A O 1
ATOM 1786 N N . GLY A 1 230 ? 3.593 -2.929 -0.719 1.00 89.94 230 GLY A N 1
ATOM 1787 C CA . GLY A 1 230 ? 3.948 -4.312 -1.032 1.00 89.94 230 GLY A CA 1
ATOM 1788 C C . GLY A 1 230 ? 3.006 -5.341 -0.405 1.00 89.94 230 GLY A C 1
ATOM 1789 O O . GLY A 1 230 ? 2.466 -5.172 0.692 1.00 89.94 230 GLY A O 1
ATOM 1790 N N . ALA A 1 231 ? 2.817 -6.446 -1.127 1.00 91.31 231 ALA A N 1
ATOM 1791 C CA . ALA A 1 231 ? 1.845 -7.474 -0.771 1.00 91.31 231 ALA A CA 1
ATOM 1792 C C . ALA A 1 231 ? 2.145 -8.140 0.583 1.00 91.31 231 ALA A C 1
ATOM 1794 O O . ALA A 1 231 ? 1.210 -8.444 1.326 1.00 91.31 231 ALA A O 1
ATOM 1795 N N . GLN A 1 232 ? 3.430 -8.319 0.917 1.00 91.69 232 GLN A N 1
ATOM 1796 C CA . GLN A 1 232 ? 3.877 -8.938 2.168 1.00 91.69 232 GLN A CA 1
ATOM 1797 C C . GLN A 1 232 ? 3.586 -8.058 3.390 1.00 91.69 232 GLN A C 1
ATOM 1799 O O . GLN A 1 232 ? 3.065 -8.550 4.390 1.00 91.69 232 GLN A O 1
ATOM 1804 N N . ASN A 1 233 ? 3.858 -6.752 3.304 1.00 94.69 233 ASN A N 1
ATOM 1805 C CA . ASN A 1 233 ? 3.511 -5.812 4.371 1.00 94.69 233 ASN A CA 1
ATOM 1806 C C . ASN A 1 233 ? 2.005 -5.776 4.592 1.00 94.69 233 ASN A C 1
ATOM 1808 O O . ASN A 1 233 ? 1.549 -5.871 5.726 1.00 94.69 233 ASN A O 1
ATOM 1812 N N . LEU A 1 234 ? 1.215 -5.709 3.519 1.00 96.12 234 LEU A N 1
ATOM 1813 C CA . LEU A 1 234 ? -0.236 -5.717 3.659 1.00 96.12 234 LEU A CA 1
ATOM 1814 C C . LEU A 1 234 ? -0.753 -7.056 4.220 1.00 96.12 234 LEU A C 1
ATOM 1816 O O . LEU A 1 234 ? -1.662 -7.043 5.044 1.00 96.12 234 LEU A O 1
ATOM 1820 N N . ALA A 1 235 ? -0.144 -8.197 3.873 1.00 96.12 235 ALA A N 1
ATOM 1821 C CA . ALA A 1 235 ? -0.470 -9.494 4.478 1.00 96.12 235 ALA A CA 1
ATOM 1822 C C . ALA A 1 235 ? -0.216 -9.498 5.993 1.00 96.12 235 ALA A C 1
ATOM 1824 O O . ALA A 1 235 ? -1.067 -9.945 6.763 1.00 96.12 235 ALA A O 1
ATOM 1825 N N . ASN A 1 236 ? 0.933 -8.973 6.428 1.00 96.31 236 ASN A N 1
ATOM 1826 C CA . ASN A 1 236 ? 1.263 -8.818 7.846 1.00 96.31 236 ASN A CA 1
ATOM 1827 C C . ASN A 1 236 ? 0.316 -7.830 8.545 1.00 96.31 236 ASN A C 1
ATOM 1829 O O . ASN A 1 236 ? -0.151 -8.106 9.646 1.00 96.31 236 ASN A O 1
ATOM 1833 N N . GLY A 1 237 ? -0.045 -6.721 7.897 1.00 97.12 237 GLY A N 1
ATOM 1834 C CA . GLY A 1 237 ? -1.013 -5.757 8.422 1.00 97.12 237 GLY A CA 1
ATOM 1835 C C . GLY A 1 237 ? -2.411 -6.352 8.614 1.00 97.12 237 GLY A C 1
ATOM 1836 O O . GLY A 1 237 ? -3.043 -6.131 9.646 1.00 97.12 237 GLY A O 1
ATOM 1837 N N . LEU A 1 238 ? -2.891 -7.160 7.665 1.00 97.50 238 LEU A N 1
ATOM 1838 C CA . LEU A 1 238 ? -4.177 -7.856 7.785 1.00 97.50 238 LEU A CA 1
ATOM 1839 C C . LEU A 1 238 ? -4.156 -8.919 8.893 1.00 97.50 238 LEU A C 1
ATOM 1841 O O . LEU A 1 238 ? -5.117 -9.015 9.656 1.00 97.50 238 LEU A O 1
ATOM 1845 N N . GLN A 1 239 ? -3.063 -9.676 9.029 1.00 95.44 239 GLN A N 1
ATOM 1846 C CA . GLN A 1 239 ? -2.879 -10.617 10.142 1.00 95.44 239 GLN A CA 1
ATOM 1847 C C . GLN A 1 239 ? -2.802 -9.887 11.490 1.00 95.44 239 GLN A C 1
ATOM 1849 O O . GLN A 1 239 ? -3.464 -10.296 12.437 1.00 95.44 239 GLN A O 1
ATOM 1854 N N . CYS A 1 240 ? -2.110 -8.745 11.554 1.00 95.38 240 CYS A N 1
ATOM 1855 C CA . CYS A 1 240 ? -2.069 -7.868 12.725 1.00 95.38 240 CYS A CA 1
ATOM 1856 C C . CYS A 1 240 ? -3.463 -7.381 13.139 1.00 95.38 240 CYS A C 1
ATOM 1858 O O . CYS A 1 240 ? -3.810 -7.447 14.320 1.00 95.38 240 CYS A O 1
ATOM 1860 N N . LEU A 1 241 ? -4.286 -6.947 12.178 1.00 95.06 241 LEU A N 1
ATOM 1861 C CA . LEU A 1 241 ? -5.686 -6.589 12.424 1.00 95.06 241 LEU A CA 1
ATOM 1862 C C . LEU A 1 241 ? -6.484 -7.765 12.980 1.00 95.06 241 LEU A C 1
ATOM 1864 O O . LEU A 1 241 ? -7.178 -7.617 13.985 1.00 95.06 241 LEU A O 1
ATOM 1868 N N . SER A 1 242 ? -6.385 -8.922 12.325 1.00 91.88 242 SER A N 1
ATOM 1869 C CA . SER A 1 242 ? -7.100 -10.130 12.728 1.00 91.88 242 SER A CA 1
ATOM 1870 C C . SER A 1 242 ? -6.711 -10.554 14.146 1.00 91.88 242 SER A C 1
ATOM 1872 O O . SER A 1 242 ? -7.574 -10.836 14.972 1.00 91.88 242 SER A O 1
ATOM 1874 N N . ASP A 1 243 ? -5.426 -10.517 14.480 1.00 89.62 243 ASP A N 1
ATOM 1875 C CA . ASP A 1 243 ? -4.943 -10.943 15.790 1.00 89.62 243 ASP A CA 1
ATOM 1876 C C . ASP A 1 243 ? -5.346 -9.984 16.910 1.00 89.62 243 ASP A C 1
ATOM 1878 O O . ASP A 1 243 ? -5.762 -10.440 17.973 1.00 89.62 243 ASP A O 1
ATOM 1882 N N . HIS A 1 244 ? -5.295 -8.670 16.675 1.00 88.00 244 HIS A N 1
ATOM 1883 C CA . HIS A 1 244 ? -5.675 -7.687 17.694 1.00 88.00 244 HIS A CA 1
ATOM 1884 C C . HIS A 1 244 ? -7.186 -7.560 17.888 1.00 88.00 244 HIS A C 1
ATOM 1886 O O . HIS A 1 244 ? -7.636 -7.312 19.007 1.00 88.00 244 HIS A O 1
ATOM 1892 N N . LEU A 1 245 ? -7.968 -7.676 16.813 1.00 90.44 245 LEU A N 1
ATOM 1893 C CA . LEU A 1 245 ? -9.403 -7.377 16.840 1.00 90.44 245 LEU A CA 1
ATOM 1894 C C . LEU A 1 245 ? -10.271 -8.638 16.891 1.00 90.44 245 LEU A C 1
ATOM 1896 O O . LEU A 1 245 ? -11.342 -8.613 17.492 1.00 90.44 245 LEU A O 1
ATOM 1900 N N . LEU A 1 246 ? -9.815 -9.739 16.285 1.00 87.94 246 LEU A N 1
ATOM 1901 C CA . LEU A 1 246 ? -10.542 -11.016 16.220 1.00 87.94 246 LEU A CA 1
ATOM 1902 C C . LEU A 1 246 ? -9.896 -12.121 17.064 1.00 87.94 246 LEU A C 1
ATOM 1904 O O . LEU A 1 246 ? -10.483 -13.192 17.200 1.00 87.94 246 LEU A O 1
ATOM 1908 N N . VAL A 1 247 ? -8.722 -11.871 17.657 1.00 86.19 247 VAL A N 1
ATOM 1909 C CA . VAL A 1 247 ? -8.027 -12.804 18.562 1.00 86.19 247 VAL A CA 1
ATOM 1910 C C . VAL A 1 247 ? -7.702 -14.143 17.877 1.00 86.19 247 VAL A C 1
ATOM 1912 O O . VAL A 1 247 ? -7.843 -15.218 18.459 1.00 86.19 247 VAL A O 1
ATOM 1915 N N . THR A 1 248 ? -7.287 -14.087 16.608 1.00 84.00 248 THR A N 1
ATOM 1916 C CA . THR A 1 248 ? -7.032 -15.280 15.780 1.00 84.00 248 THR A CA 1
ATOM 1917 C C . THR A 1 248 ? -5.677 -15.944 16.018 1.00 84.00 248 THR A C 1
ATOM 1919 O O . THR A 1 248 ? -5.592 -17.168 15.958 1.00 84.00 248 THR A O 1
ATOM 1922 N N . GLY A 1 249 ? -4.633 -15.166 16.312 1.00 83.88 249 GLY A N 1
ATOM 1923 C CA . GLY A 1 249 ? -3.289 -15.669 16.612 1.00 83.88 249 GLY A CA 1
ATOM 1924 C C . GLY A 1 249 ? -2.508 -16.213 15.408 1.00 83.88 249 GLY A C 1
ATOM 1925 O O . GLY A 1 249 ? -1.774 -17.185 15.569 1.00 83.88 249 GLY A O 1
ATOM 1926 N N . TRP A 1 250 ? -2.656 -15.621 14.219 1.00 86.62 250 TRP A N 1
ATOM 1927 C CA . TRP A 1 250 ? -1.886 -15.977 13.018 1.00 86.62 250 TRP A CA 1
ATOM 1928 C C . TRP A 1 250 ? -0.395 -15.642 13.145 1.00 86.62 250 TRP A C 1
ATOM 1930 O O . TRP A 1 250 ? 0.448 -16.358 12.605 1.00 86.62 250 TRP A O 1
ATOM 1940 N N . GLY A 1 251 ? -0.073 -14.580 13.886 1.00 83.50 251 GLY A N 1
ATOM 1941 C CA . GLY A 1 251 ? 1.249 -13.972 13.922 1.00 83.50 251 GLY A CA 1
ATOM 1942 C C . GLY A 1 251 ? 1.476 -13.034 12.735 1.00 83.50 251 GLY A C 1
ATOM 1943 O O . GLY A 1 251 ? 0.936 -13.214 11.648 1.00 83.50 251 GLY A O 1
ATOM 1944 N N . PHE A 1 252 ? 2.284 -11.998 12.944 1.00 90.94 252 PHE A N 1
ATOM 1945 C CA . PHE A 1 252 ? 2.635 -11.025 11.911 1.00 90.94 252 PHE A CA 1
ATOM 1946 C C . PHE A 1 252 ? 4.049 -10.485 12.153 1.00 90.94 252 PHE A C 1
ATOM 1948 O O . PHE A 1 252 ? 4.488 -10.351 13.297 1.00 90.94 252 PHE A O 1
ATOM 1955 N N . ALA A 1 253 ? 4.767 -10.176 11.074 1.00 90.19 253 ALA A N 1
ATOM 1956 C CA . ALA A 1 253 ? 6.064 -9.499 11.129 1.00 90.19 253 ALA A CA 1
ATOM 1957 C C . ALA A 1 253 ? 5.882 -7.971 11.066 1.00 90.19 253 ALA A C 1
ATOM 1959 O O . ALA A 1 253 ? 4.921 -7.536 10.434 1.00 90.19 253 ALA A O 1
ATOM 1960 N N . PRO A 1 254 ? 6.771 -7.159 11.675 1.00 89.50 254 PRO A N 1
ATOM 1961 C CA . PRO A 1 254 ? 6.695 -5.697 11.605 1.00 89.50 254 PRO A CA 1
ATOM 1962 C C . PRO A 1 254 ? 6.765 -5.180 10.154 1.00 89.50 254 PRO A C 1
ATOM 1964 O O . PRO A 1 254 ? 7.254 -5.892 9.276 1.00 89.50 254 PRO A O 1
ATOM 1967 N N . PRO A 1 255 ? 6.290 -3.949 9.882 1.00 90.12 255 PRO A N 1
ATOM 1968 C CA . PRO A 1 255 ? 6.360 -3.371 8.545 1.00 90.12 255 PRO A CA 1
ATOM 1969 C C . PRO A 1 255 ? 7.815 -3.168 8.110 1.00 90.12 255 PRO A C 1
ATOM 1971 O O . PRO A 1 255 ? 8.622 -2.607 8.853 1.00 90.12 255 PRO A O 1
ATOM 1974 N N . GLU A 1 256 ? 8.131 -3.590 6.889 1.00 89.19 256 GLU A N 1
ATOM 1975 C CA . GLU A 1 256 ? 9.463 -3.473 6.297 1.00 89.19 256 GLU A CA 1
ATOM 1976 C C . GLU A 1 256 ? 9.441 -2.516 5.107 1.00 89.19 256 GLU A C 1
ATOM 1978 O O . GLU A 1 256 ? 8.707 -2.707 4.135 1.00 89.19 256 GLU A O 1
ATOM 1983 N N . GLU A 1 257 ? 10.262 -1.472 5.155 1.00 88.62 257 GLU A N 1
ATOM 1984 C CA . GLU A 1 257 ? 10.386 -0.551 4.034 1.00 88.62 257 GLU A CA 1
ATOM 1985 C C . GLU A 1 257 ? 11.260 -1.158 2.930 1.00 88.62 257 GLU A C 1
ATOM 1987 O O . GLU A 1 257 ? 12.422 -1.509 3.142 1.00 88.62 257 GLU A O 1
ATOM 1992 N N . LEU A 1 258 ? 10.711 -1.248 1.717 1.00 86.38 258 LEU A N 1
ATOM 1993 C CA . LEU A 1 258 ? 11.494 -1.647 0.553 1.00 86.38 258 LEU A CA 1
ATOM 1994 C C . LEU A 1 258 ? 12.527 -0.553 0.219 1.00 86.38 258 LEU A C 1
ATOM 1996 O O . LEU A 1 258 ? 12.138 0.618 0.190 1.00 86.38 258 LEU A O 1
ATOM 2000 N N . PRO A 1 259 ? 13.780 -0.886 -0.147 1.00 90.56 259 PRO A N 1
ATOM 2001 C CA . PRO A 1 259 ? 14.760 0.105 -0.590 1.00 90.56 259 PRO A CA 1
ATOM 2002 C C . PRO A 1 259 ? 14.212 1.046 -1.673 1.00 90.56 259 PRO A C 1
ATOM 2004 O O . PRO A 1 259 ? 13.321 0.668 -2.437 1.00 90.56 259 PRO A O 1
ATOM 2007 N N . LEU A 1 260 ? 14.745 2.266 -1.777 1.00 90.88 260 LEU A N 1
ATOM 2008 C CA . LEU A 1 260 ? 14.300 3.245 -2.784 1.00 90.88 260 LEU A CA 1
ATOM 2009 C C . LEU A 1 260 ? 14.677 2.835 -4.216 1.00 90.88 260 LEU A C 1
ATOM 2011 O O . LEU A 1 260 ? 13.980 3.175 -5.179 1.00 90.88 260 LEU A O 1
ATOM 2015 N N . HIS A 1 261 ? 15.754 2.060 -4.329 1.00 92.19 261 HIS A N 1
ATOM 2016 C CA . HIS A 1 261 ? 16.311 1.516 -5.558 1.00 92.19 261 HIS A CA 1
ATOM 2017 C C . HIS A 1 261 ? 16.699 0.059 -5.329 1.00 92.19 261 HIS A C 1
ATOM 2019 O O . HIS A 1 261 ? 17.160 -0.293 -4.244 1.00 92.19 261 HIS A O 1
ATOM 2025 N N . GLY A 1 262 ? 16.557 -0.783 -6.345 1.00 92.25 262 GLY A N 1
ATOM 2026 C CA . GLY A 1 262 ? 16.992 -2.169 -6.242 1.00 92.25 262 GLY A CA 1
ATOM 2027 C C . GLY A 1 262 ? 16.831 -2.931 -7.542 1.00 92.25 262 GLY A C 1
ATOM 2028 O O . GLY A 1 262 ? 16.139 -2.492 -8.463 1.00 92.25 262 GLY A O 1
ATOM 2029 N N . VAL A 1 263 ? 17.503 -4.076 -7.618 1.00 91.94 263 VAL A N 1
ATOM 2030 C CA . VAL A 1 263 ? 17.342 -5.011 -8.731 1.00 91.94 263 VAL A CA 1
ATOM 2031 C C . VAL A 1 263 ? 16.040 -5.773 -8.519 1.00 91.94 263 VAL A C 1
ATOM 2033 O O . VAL A 1 263 ? 15.784 -6.293 -7.437 1.00 91.94 263 VAL A O 1
ATOM 2036 N N . TYR A 1 264 ? 15.206 -5.798 -9.550 1.00 90.75 264 TYR A N 1
ATOM 2037 C CA . TYR A 1 264 ? 13.970 -6.558 -9.557 1.00 90.75 264 TYR A CA 1
ATOM 2038 C C . TYR A 1 264 ? 14.232 -7.974 -10.066 1.00 90.75 264 TYR A C 1
ATOM 2040 O O . TYR A 1 264 ? 14.767 -8.159 -11.163 1.00 90.75 264 TYR A O 1
ATOM 2048 N N . GLU A 1 265 ? 13.813 -8.957 -9.279 1.00 83.44 265 GLU A N 1
ATOM 2049 C CA . GLU A 1 265 ? 13.753 -10.358 -9.678 1.00 83.44 265 GLU A CA 1
ATOM 2050 C C . GLU A 1 265 ? 12.287 -10.721 -9.918 1.00 83.44 265 GLU A C 1
ATOM 2052 O O . GLU A 1 265 ? 11.443 -10.536 -9.039 1.00 83.44 265 GLU A O 1
ATOM 2057 N N . ALA A 1 266 ? 11.978 -11.199 -11.124 1.00 70.25 266 ALA A N 1
ATOM 2058 C CA . ALA A 1 266 ? 10.629 -11.630 -11.461 1.00 70.25 266 ALA A CA 1
ATOM 2059 C C . ALA A 1 266 ? 10.212 -12.783 -10.537 1.00 70.25 266 ALA A C 1
ATOM 2061 O O . ALA A 1 266 ? 10.949 -13.758 -10.366 1.00 70.25 266 ALA A O 1
ATOM 2062 N N . VAL A 1 267 ? 9.027 -12.670 -9.938 1.00 60.03 267 VAL A N 1
ATOM 2063 C CA . VAL A 1 267 ? 8.471 -13.724 -9.086 1.00 60.03 267 VAL A CA 1
ATOM 2064 C C . VAL A 1 267 ? 7.923 -14.812 -10.008 1.00 60.03 267 VAL A C 1
ATOM 2066 O O . VAL A 1 267 ? 6.833 -14.688 -10.567 1.00 60.03 267 VAL A O 1
ATOM 2069 N N . ASP A 1 268 ? 8.709 -15.865 -10.222 1.00 48.69 268 ASP A N 1
ATOM 2070 C CA . ASP A 1 268 ? 8.336 -17.011 -11.052 1.00 48.69 268 ASP A CA 1
ATOM 2071 C C . ASP A 1 268 ? 7.059 -17.695 -10.530 1.00 48.69 268 ASP A C 1
ATOM 2073 O O . ASP A 1 268 ? 7.116 -18.546 -9.647 1.00 48.69 268 ASP A O 1
ATOM 2077 N N . ASN A 1 269 ? 5.900 -17.393 -11.124 1.00 42.66 269 ASN A N 1
ATOM 2078 C CA . ASN A 1 269 ? 4.677 -18.186 -10.919 1.00 42.66 269 ASN A CA 1
ATOM 2079 C C . ASN A 1 269 ? 4.418 -19.216 -12.034 1.00 42.66 269 ASN A C 1
ATOM 2081 O O . ASN A 1 269 ? 3.433 -19.947 -11.976 1.00 42.66 269 ASN A O 1
ATOM 2085 N N . SER A 1 270 ? 5.272 -19.305 -13.062 1.00 33.50 270 SER A N 1
ATOM 2086 C CA . SER A 1 270 ? 5.168 -20.363 -14.093 1.00 33.50 270 SER A CA 1
ATOM 2087 C C . SER A 1 270 ? 6.371 -20.507 -15.038 1.00 33.50 270 SER A C 1
ATOM 2089 O O . SER A 1 270 ? 6.326 -21.356 -15.932 1.00 33.50 270 SER A O 1
ATOM 2091 N N . ALA A 1 271 ? 7.458 -19.753 -14.859 1.00 32.09 271 ALA A N 1
ATOM 2092 C CA . ALA A 1 271 ? 8.691 -19.975 -15.607 1.00 32.09 271 ALA A CA 1
ATOM 2093 C C . ALA A 1 271 ? 9.742 -20.653 -14.706 1.00 32.09 271 ALA A C 1
ATOM 2095 O O . ALA A 1 271 ? 9.747 -20.455 -13.494 1.00 32.09 271 ALA A O 1
ATOM 2096 N N . PRO A 1 272 ? 10.602 -21.528 -15.251 1.00 31.34 272 PRO A N 1
ATOM 2097 C CA . PRO A 1 272 ? 11.712 -22.064 -14.488 1.00 31.34 272 PRO A CA 1
ATOM 2098 C C . PRO A 1 272 ? 12.684 -20.926 -14.180 1.00 31.34 272 PRO A C 1
ATOM 2100 O O . PRO A 1 272 ? 13.236 -20.341 -15.116 1.00 31.34 272 PRO A O 1
ATOM 2103 N N . THR A 1 273 ? 12.898 -20.688 -12.883 1.00 31.86 273 THR A N 1
ATOM 2104 C CA . THR A 1 273 ? 14.087 -20.074 -12.267 1.00 31.86 273 THR A CA 1
ATOM 2105 C C . THR A 1 273 ? 15.197 -19.866 -13.268 1.00 31.86 273 THR A C 1
ATOM 2107 O O . THR A 1 273 ? 15.903 -20.808 -13.624 1.00 31.86 273 THR A O 1
ATOM 2110 N N . ALA A 1 274 ? 15.330 -18.618 -13.708 1.00 37.78 274 ALA A N 1
ATOM 2111 C CA . ALA A 1 274 ? 16.393 -18.152 -14.568 1.00 37.78 274 ALA A CA 1
ATOM 2112 C C . ALA A 1 274 ? 16.661 -19.083 -15.767 1.00 37.78 274 ALA A C 1
ATOM 2114 O O . ALA A 1 274 ? 17.447 -20.038 -15.707 1.00 37.78 274 ALA A O 1
ATOM 2115 N N . VAL A 1 275 ? 16.224 -18.654 -16.949 1.00 37.06 275 VAL A N 1
ATOM 2116 C CA . VAL A 1 275 ? 17.068 -18.864 -18.128 1.00 37.06 275 VAL A CA 1
ATOM 2117 C C . VAL A 1 275 ? 18.346 -18.032 -17.911 1.00 37.06 275 VAL A C 1
ATOM 2119 O O . VAL A 1 275 ? 18.581 -17.019 -18.560 1.00 37.06 275 VAL A O 1
ATOM 2122 N N . ARG A 1 276 ? 19.208 -18.454 -16.965 1.00 40.56 276 ARG A N 1
ATOM 2123 C CA . ARG A 1 276 ? 20.644 -18.202 -17.036 1.00 40.56 276 ARG A CA 1
ATOM 2124 C C . ARG A 1 276 ? 20.991 -18.707 -18.413 1.00 40.56 276 ARG A C 1
ATOM 2126 O O . ARG A 1 276 ? 20.794 -19.895 -18.667 1.00 40.56 276 ARG A O 1
ATOM 2133 N N . CYS A 1 277 ? 21.415 -17.802 -19.286 1.00 33.31 277 CYS A N 1
ATOM 2134 C CA . CYS A 1 277 ? 21.927 -18.121 -20.604 1.00 33.31 277 CYS A CA 1
ATOM 2135 C C . CYS A 1 277 ? 22.780 -19.394 -20.499 1.00 33.31 277 CYS A C 1
ATOM 2137 O O . CYS A 1 277 ? 23.914 -19.362 -20.031 1.00 33.31 277 CYS A O 1
ATOM 2139 N N . ARG A 1 278 ? 22.206 -20.546 -20.867 1.00 39.88 278 ARG A N 1
ATOM 2140 C CA . ARG A 1 278 ? 22.945 -21.793 -21.054 1.00 39.88 278 ARG A CA 1
ATOM 2141 C C . ARG A 1 278 ? 23.417 -21.787 -22.494 1.00 39.88 278 ARG A C 1
ATOM 2143 O O . ARG A 1 278 ? 23.017 -22.618 -23.299 1.00 39.88 278 ARG A O 1
ATOM 2150 N N . LEU A 1 279 ? 24.250 -20.809 -22.806 1.00 38.62 279 LEU A N 1
ATOM 2151 C CA . LEU A 1 279 ? 25.162 -20.891 -23.926 1.00 38.62 279 LEU A CA 1
ATOM 2152 C C . LEU A 1 279 ? 26.556 -20.702 -23.328 1.00 38.62 279 LEU A C 1
ATOM 2154 O O . LEU A 1 279 ? 26.815 -19.666 -22.715 1.00 38.62 279 LEU A O 1
ATOM 2158 N N . PRO A 1 280 ? 27.427 -21.722 -23.394 1.00 46.47 280 PRO A N 1
ATOM 2159 C CA . PRO A 1 280 ? 28.826 -21.523 -23.079 1.00 46.47 280 PRO A CA 1
ATOM 2160 C C . PRO A 1 280 ? 29.430 -20.636 -24.175 1.00 46.47 280 PRO A C 1
ATOM 2162 O O . PRO A 1 280 ? 29.148 -20.873 -25.345 1.00 46.47 280 PRO A O 1
ATOM 2165 N N . THR A 1 281 ? 30.267 -19.683 -23.747 1.00 47.00 281 THR A N 1
ATOM 2166 C CA . THR A 1 281 ? 31.126 -18.735 -24.495 1.00 47.00 281 THR A CA 1
ATOM 2167 C C . THR A 1 281 ? 30.551 -17.337 -24.782 1.00 47.00 281 THR A C 1
ATOM 2169 O O . THR A 1 281 ? 29.654 -17.179 -25.599 1.00 47.00 281 THR A O 1
ATOM 2172 N N . ASP A 1 282 ? 31.149 -16.363 -24.083 1.00 50.34 282 ASP A N 1
ATOM 2173 C CA . ASP A 1 282 ? 31.342 -14.928 -24.341 1.00 50.34 282 ASP A CA 1
ATOM 2174 C C . ASP A 1 282 ? 30.153 -14.040 -24.773 1.00 50.34 282 ASP A C 1
ATOM 2176 O O . ASP A 1 282 ? 29.668 -14.069 -25.898 1.00 50.34 282 ASP A O 1
ATOM 2180 N N . HIS A 1 283 ? 29.784 -13.145 -23.845 1.00 60.44 283 HIS A N 1
ATOM 2181 C CA . HIS A 1 283 ? 29.079 -11.869 -24.046 1.00 60.44 283 HIS A CA 1
ATOM 2182 C C . HIS A 1 283 ? 27.674 -11.929 -24.664 1.00 60.44 283 HIS A C 1
ATOM 2184 O O . HIS A 1 283 ? 27.423 -11.427 -25.759 1.00 60.44 283 HIS A O 1
ATOM 2190 N N . CYS A 1 284 ? 26.705 -12.430 -23.894 1.00 69.19 284 CYS A N 1
ATOM 2191 C CA . CYS A 1 284 ? 25.308 -12.088 -24.149 1.00 69.19 284 CYS A CA 1
ATOM 2192 C C . CYS A 1 284 ? 25.065 -10.613 -23.763 1.00 69.19 284 CYS A C 1
ATOM 2194 O O . CYS A 1 284 ? 25.253 -10.273 -22.590 1.00 69.19 284 CYS A O 1
ATOM 2196 N N . PRO A 1 285 ? 24.637 -9.731 -24.687 1.00 84.56 285 PRO A N 1
ATOM 2197 C CA . PRO A 1 285 ? 24.374 -8.337 -24.354 1.00 84.56 285 PRO A CA 1
ATOM 2198 C C . PRO A 1 285 ? 23.252 -8.244 -23.314 1.00 84.56 285 PRO A C 1
ATOM 2200 O O . PRO A 1 285 ? 22.212 -8.898 -23.441 1.00 84.56 285 PRO A O 1
ATOM 2203 N N . THR A 1 286 ? 23.476 -7.433 -22.279 1.00 89.25 286 THR A N 1
ATOM 2204 C CA . THR A 1 286 ? 22.476 -7.176 -21.237 1.00 89.25 286 THR A CA 1
ATOM 2205 C C . THR A 1 286 ? 21.609 -5.988 -21.630 1.00 89.25 286 THR A C 1
ATOM 2207 O O . THR A 1 286 ? 22.133 -4.921 -21.937 1.00 89.25 286 THR A O 1
ATOM 2210 N N . VAL A 1 287 ? 20.290 -6.147 -21.586 1.00 93.06 287 VAL A N 1
ATOM 2211 C CA . VAL A 1 287 ? 19.328 -5.047 -21.691 1.00 93.06 287 VAL A CA 1
ATOM 2212 C C . VAL A 1 287 ? 18.872 -4.652 -20.290 1.00 93.06 287 VAL A C 1
ATOM 2214 O O . VAL A 1 287 ? 18.362 -5.479 -19.530 1.00 93.06 287 VAL A O 1
ATOM 2217 N N . GLY A 1 288 ? 19.075 -3.383 -19.947 1.00 93.25 288 GLY A N 1
ATOM 2218 C CA . GLY A 1 288 ? 18.565 -2.789 -18.718 1.00 93.25 288 GLY A CA 1
ATOM 2219 C C . GLY A 1 288 ? 17.091 -2.414 -18.858 1.00 93.25 288 GLY A C 1
ATOM 2220 O O . GLY A 1 288 ? 16.694 -1.908 -19.903 1.00 93.25 288 GLY A O 1
ATOM 2221 N N . LEU A 1 289 ? 16.284 -2.622 -17.822 1.00 94.94 289 LEU A N 1
ATOM 2222 C CA . LEU A 1 289 ? 14.896 -2.162 -17.747 1.00 94.94 289 LEU A CA 1
ATOM 2223 C C . LEU A 1 289 ? 14.716 -1.325 -16.482 1.00 94.94 289 LEU A C 1
ATOM 2225 O O . LEU A 1 289 ? 15.015 -1.796 -15.390 1.00 94.94 289 LEU A O 1
ATOM 2229 N N . LEU A 1 290 ? 14.229 -0.098 -16.620 1.00 94.88 290 LEU A N 1
ATOM 2230 C CA . LEU A 1 290 ? 14.038 0.836 -15.516 1.00 94.88 290 LEU A CA 1
ATOM 2231 C C . LEU A 1 290 ? 12.557 1.176 -15.356 1.00 94.88 290 LEU A C 1
ATOM 2233 O O . LEU A 1 290 ? 11.925 1.616 -16.316 1.00 94.88 290 LEU A O 1
ATOM 2237 N N . PHE A 1 291 ? 12.023 1.021 -14.146 1.00 95.19 291 PHE A N 1
ATOM 2238 C CA . PHE A 1 291 ? 10.618 1.304 -13.841 1.00 95.19 291 PHE A CA 1
ATOM 2239 C C . PHE A 1 291 ? 10.439 1.887 -12.430 1.00 95.19 291 PHE A C 1
ATOM 2241 O O . PHE A 1 291 ? 11.342 1.827 -11.594 1.00 95.19 291 PHE A O 1
ATOM 2248 N N . TYR A 1 292 ? 9.283 2.497 -12.149 1.00 93.69 292 TYR A N 1
ATOM 2249 C CA . TYR A 1 292 ? 9.052 3.118 -10.841 1.00 93.69 292 TYR A CA 1
ATOM 2250 C C . TYR A 1 292 ? 8.845 2.089 -9.723 1.00 93.69 292 TYR A C 1
ATOM 2252 O O . TYR A 1 292 ? 8.096 1.125 -9.876 1.00 93.69 292 TYR A O 1
ATOM 2260 N N . ARG A 1 293 ? 9.410 2.374 -8.542 1.00 92.88 293 ARG A N 1
ATOM 2261 C CA . ARG A 1 293 ? 9.210 1.617 -7.290 1.00 92.88 293 ARG A CA 1
ATOM 2262 C C . ARG A 1 293 ? 7.730 1.456 -6.926 1.00 92.88 293 ARG A C 1
ATOM 2264 O O . ARG A 1 293 ? 7.350 0.434 -6.366 1.00 92.88 293 ARG A O 1
ATOM 2271 N N . SER A 1 294 ? 6.879 2.421 -7.272 1.00 90.06 294 SER A N 1
ATOM 2272 C CA . SER A 1 294 ? 5.431 2.356 -7.023 1.00 90.06 294 SER A CA 1
ATOM 2273 C C . SER A 1 294 ? 4.745 1.176 -7.724 1.00 90.06 294 SER A C 1
ATOM 2275 O O . SER A 1 294 ? 3.800 0.611 -7.174 1.00 90.06 294 SER A O 1
ATOM 2277 N N . HIS A 1 295 ? 5.226 0.755 -8.898 1.00 91.06 295 HIS A N 1
ATOM 2278 C CA . HIS A 1 295 ? 4.720 -0.446 -9.567 1.00 91.06 295 HIS A CA 1
ATOM 2279 C C . HIS A 1 295 ? 5.051 -1.706 -8.770 1.00 91.06 295 HIS A C 1
ATOM 2281 O O . HIS A 1 295 ? 4.182 -2.550 -8.590 1.00 91.06 295 HIS A O 1
ATOM 2287 N N . LEU A 1 296 ? 6.265 -1.796 -8.221 1.00 90.19 296 LEU A N 1
ATOM 2288 C CA . LEU A 1 296 ? 6.660 -2.918 -7.373 1.00 90.19 296 LEU A CA 1
ATOM 2289 C C . LEU A 1 296 ? 5.848 -2.957 -6.072 1.00 90.19 296 LEU A C 1
ATOM 2291 O O . LEU A 1 296 ? 5.307 -3.998 -5.716 1.00 90.19 296 LEU A O 1
ATOM 2295 N N . LEU A 1 297 ? 5.688 -1.813 -5.401 1.00 88.38 297 LEU A N 1
ATOM 2296 C CA . LEU A 1 297 ? 4.901 -1.725 -4.166 1.00 88.38 297 LEU A CA 1
ATOM 2297 C C . LEU A 1 297 ? 3.415 -2.041 -4.359 1.00 88.38 297 LEU A C 1
ATOM 2299 O O . LEU A 1 297 ? 2.785 -2.567 -3.446 1.00 88.38 297 LEU A O 1
ATOM 2303 N N . SER A 1 298 ? 2.855 -1.703 -5.521 1.00 85.94 298 SER A N 1
ATOM 2304 C CA . SER A 1 298 ? 1.462 -2.021 -5.856 1.00 85.94 298 SER A CA 1
ATOM 2305 C C . SER A 1 298 ? 1.281 -3.414 -6.445 1.00 85.94 298 SER A C 1
ATOM 2307 O O . SER A 1 298 ? 0.152 -3.831 -6.697 1.00 85.94 298 SER A O 1
ATOM 2309 N N . GLY A 1 299 ? 2.380 -4.120 -6.725 1.00 85.31 299 GLY A N 1
ATOM 2310 C CA . GLY A 1 299 ? 2.319 -5.381 -7.441 1.00 85.31 299 GLY A CA 1
ATOM 2311 C C . GLY A 1 299 ? 2.021 -5.271 -8.936 1.00 85.31 299 GLY A C 1
ATOM 2312 O O . GLY A 1 299 ? 1.851 -6.270 -9.629 1.00 85.31 299 GLY A O 1
ATOM 2313 N N . ASN A 1 300 ? 1.942 -4.060 -9.469 1.00 88.56 300 ASN A N 1
ATOM 2314 C CA . ASN A 1 300 ? 1.669 -3.816 -10.874 1.00 88.56 300 ASN A CA 1
ATOM 2315 C C . ASN A 1 300 ? 2.932 -4.027 -11.729 1.00 88.56 300 ASN A C 1
ATOM 2317 O O . ASN A 1 300 ? 3.424 -3.087 -12.353 1.00 88.56 300 ASN A O 1
ATOM 2321 N N . THR A 1 301 ? 3.489 -5.241 -11.715 1.00 90.50 301 THR A N 1
ATOM 2322 C CA . THR A 1 301 ? 4.748 -5.597 -12.394 1.00 90.50 301 THR A CA 1
ATOM 2323 C C . THR A 1 301 ? 4.552 -6.444 -13.646 1.00 90.50 301 THR A C 1
ATOM 2325 O O . THR A 1 301 ? 5.518 -6.675 -14.360 1.00 90.50 301 THR A O 1
ATOM 2328 N N . GLU A 1 302 ? 3.322 -6.835 -13.991 1.00 89.81 302 GLU A N 1
ATOM 2329 C CA . GLU A 1 302 ?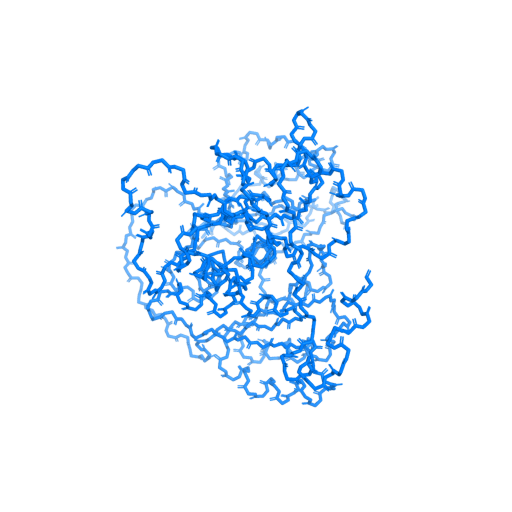 3.055 -7.737 -15.125 1.00 89.81 302 GLU A CA 1
ATOM 2330 C C . GLU A 1 302 ? 3.640 -7.222 -16.453 1.00 89.81 302 GLU A C 1
ATOM 2332 O O . GLU A 1 302 ? 4.182 -7.990 -17.246 1.00 89.81 302 GLU A O 1
ATOM 2337 N N . PHE A 1 303 ? 3.601 -5.907 -16.695 1.00 91.81 303 PHE A N 1
ATOM 2338 C CA . PHE A 1 303 ? 4.210 -5.323 -17.895 1.00 91.81 303 PHE A CA 1
ATOM 2339 C C . PHE A 1 303 ? 5.747 -5.402 -17.877 1.00 91.81 303 PHE A C 1
ATOM 2341 O O . PHE A 1 303 ? 6.362 -5.560 -18.932 1.00 91.81 303 PHE A O 1
ATOM 2348 N N . VAL A 1 304 ? 6.368 -5.310 -16.695 1.00 93.81 304 VAL A N 1
ATOM 2349 C CA . VAL A 1 304 ? 7.816 -5.482 -16.500 1.00 93.81 304 VAL A CA 1
ATOM 2350 C C . VAL A 1 304 ? 8.177 -6.928 -16.820 1.00 93.81 304 VAL A C 1
ATOM 2352 O O . VAL A 1 304 ? 9.044 -7.168 -17.659 1.00 93.81 304 VAL A O 1
ATOM 2355 N N . ASP A 1 305 ? 7.445 -7.879 -16.239 1.00 92.25 305 ASP A N 1
ATOM 2356 C CA . ASP A 1 305 ? 7.622 -9.315 -16.463 1.00 92.25 305 ASP A CA 1
ATOM 2357 C C . ASP A 1 305 ? 7.462 -9.683 -17.944 1.00 92.25 305 ASP A C 1
ATOM 2359 O O . ASP A 1 305 ? 8.274 -10.426 -18.499 1.00 92.25 305 ASP A O 1
ATOM 2363 N N . ALA A 1 306 ? 6.470 -9.103 -18.627 1.00 93.00 306 ALA A N 1
ATOM 2364 C CA . ALA A 1 306 ? 6.249 -9.310 -20.054 1.00 93.00 306 ALA A CA 1
ATOM 2365 C C . ALA A 1 306 ? 7.423 -8.805 -20.914 1.00 93.00 306 ALA A C 1
ATOM 2367 O O . ALA A 1 306 ? 7.858 -9.507 -21.831 1.00 93.00 306 ALA A O 1
ATOM 2368 N N . ILE A 1 307 ? 7.969 -7.618 -20.615 1.00 93.50 307 ILE A N 1
ATOM 2369 C CA . ILE A 1 307 ? 9.147 -7.080 -21.316 1.00 93.50 307 ILE A CA 1
ATOM 2370 C C . ILE A 1 307 ? 10.359 -7.989 -21.086 1.00 93.50 307 ILE A C 1
ATOM 2372 O O . ILE A 1 307 ? 11.044 -8.351 -22.046 1.00 93.50 307 ILE A O 1
ATOM 2376 N N . LEU A 1 308 ? 10.608 -8.391 -19.836 1.00 91.69 308 LEU A N 1
ATOM 2377 C CA . LEU A 1 308 ? 11.719 -9.276 -19.484 1.00 91.69 308 LEU A CA 1
ATOM 2378 C C . LEU A 1 308 ? 11.617 -10.618 -20.213 1.00 91.69 308 LEU A C 1
ATOM 2380 O O . LEU A 1 308 ? 12.567 -11.027 -20.881 1.00 91.69 308 LEU A O 1
ATOM 2384 N N . ALA A 1 309 ? 10.446 -11.255 -20.177 1.00 89.50 309 ALA A N 1
ATOM 2385 C CA . ALA A 1 309 ? 10.205 -12.526 -20.848 1.00 89.50 309 ALA A CA 1
ATOM 2386 C C . ALA A 1 309 ? 10.445 -12.437 -22.365 1.00 89.50 309 ALA A C 1
ATOM 2388 O O . ALA A 1 309 ? 11.051 -13.333 -22.957 1.00 89.50 309 ALA A O 1
ATOM 2389 N N . GLU A 1 310 ? 10.008 -11.357 -23.014 1.00 92.62 310 GLU A N 1
ATOM 2390 C CA . GLU A 1 310 ? 10.216 -11.147 -24.449 1.00 92.62 310 GLU A CA 1
ATOM 2391 C C . GLU A 1 310 ? 11.688 -10.908 -24.818 1.00 92.62 310 GLU A C 1
ATOM 2393 O O . GLU A 1 310 ? 12.152 -11.391 -25.858 1.00 92.62 310 GLU A O 1
ATOM 2398 N N . LEU A 1 311 ? 12.450 -10.213 -23.974 1.00 90.00 311 LEU A N 1
ATOM 2399 C CA . LEU A 1 311 ? 13.893 -10.045 -24.160 1.00 90.00 311 LEU A CA 1
ATOM 2400 C C . LEU A 1 311 ? 14.634 -11.378 -23.977 1.00 90.00 311 LEU A C 1
ATOM 2402 O O . LEU A 1 311 ? 15.446 -11.751 -24.826 1.00 90.00 311 LEU A O 1
ATOM 2406 N N . THR A 1 312 ? 14.294 -12.149 -22.941 1.00 87.25 312 THR A N 1
ATOM 2407 C CA . THR A 1 312 ? 14.880 -13.474 -22.698 1.00 87.25 312 THR A CA 1
ATOM 2408 C C . THR A 1 312 ? 14.592 -14.449 -23.843 1.00 87.25 312 THR A C 1
ATOM 2410 O O . THR A 1 312 ? 15.495 -15.163 -24.277 1.00 87.25 312 THR A O 1
ATOM 2413 N N . LYS A 1 313 ? 13.375 -14.448 -24.412 1.00 87.62 313 LYS A N 1
ATOM 2414 C CA . LYS A 1 313 ? 13.032 -15.265 -25.599 1.00 87.62 313 LYS A CA 1
ATOM 2415 C C . LYS A 1 313 ? 13.902 -14.953 -26.819 1.00 87.62 313 LYS A C 1
ATOM 2417 O O . LYS A 1 313 ? 14.108 -15.825 -27.658 1.00 87.62 313 LYS A O 1
ATOM 2422 N N . ARG A 1 314 ? 14.413 -13.724 -26.923 1.00 89.00 314 ARG A N 1
ATOM 2423 C CA . ARG A 1 314 ? 15.340 -13.291 -27.982 1.00 89.00 314 ARG A CA 1
ATOM 2424 C C . ARG A 1 314 ? 16.804 -13.615 -27.660 1.00 89.00 314 ARG A C 1
ATOM 2426 O O . ARG A 1 314 ? 17.682 -13.239 -28.428 1.00 89.00 314 ARG A O 1
ATOM 2433 N N . GLY A 1 315 ? 17.062 -14.318 -26.556 1.00 84.88 315 GLY A N 1
ATOM 2434 C CA . GLY A 1 315 ? 18.401 -14.691 -26.115 1.00 84.88 315 GLY A CA 1
ATOM 2435 C C . GLY A 1 315 ? 19.192 -13.528 -25.525 1.00 84.88 315 GLY A C 1
ATOM 2436 O O . GLY A 1 315 ? 20.413 -13.575 -25.574 1.00 84.88 315 GLY A O 1
ATOM 2437 N N . LEU A 1 316 ? 18.522 -12.487 -25.016 1.00 87.56 316 LEU A N 1
ATOM 2438 C CA . LEU A 1 316 ? 19.159 -11.347 -24.356 1.00 87.56 316 LEU A CA 1
ATOM 2439 C C . LEU A 1 316 ? 19.192 -11.562 -22.840 1.00 87.56 316 LEU A C 1
ATOM 2441 O O . LEU A 1 316 ? 18.228 -12.059 -22.253 1.00 87.56 316 LEU A O 1
ATOM 2445 N N . ALA A 1 3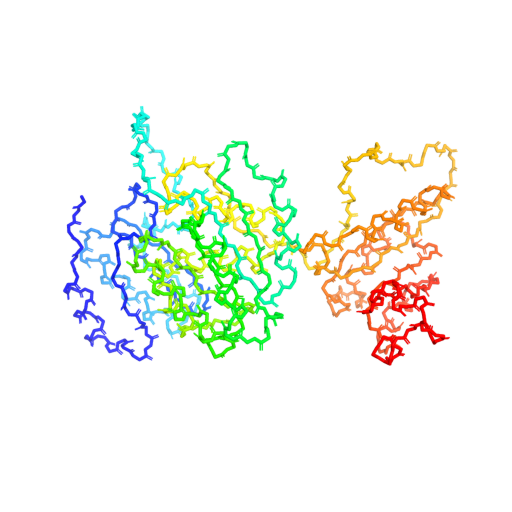17 ? 20.281 -11.136 -22.202 1.00 88.25 317 ALA A N 1
ATOM 2446 C CA . ALA A 1 317 ? 20.339 -11.040 -20.751 1.00 88.25 317 ALA A CA 1
ATOM 2447 C C . ALA A 1 317 ? 19.552 -9.800 -20.318 1.00 88.25 317 ALA A C 1
ATOM 2449 O O . ALA A 1 317 ? 19.552 -8.784 -21.013 1.00 88.25 317 ALA A O 1
ATOM 2450 N N . THR A 1 318 ? 18.872 -9.865 -19.180 1.00 89.44 318 THR A N 1
ATOM 2451 C CA . THR A 1 318 ? 18.005 -8.779 -18.716 1.00 89.44 318 THR A CA 1
ATOM 2452 C C . THR A 1 318 ? 18.353 -8.371 -17.300 1.00 89.44 318 THR A C 1
ATOM 2454 O O . THR A 1 318 ? 18.617 -9.226 -16.455 1.00 89.44 318 THR A O 1
ATOM 2457 N N . ARG A 1 319 ? 18.300 -7.068 -17.026 1.00 91.56 319 ARG A N 1
ATOM 2458 C CA . ARG A 1 319 ? 18.477 -6.516 -15.682 1.00 91.56 319 ARG A CA 1
ATOM 2459 C C . ARG A 1 319 ? 17.413 -5.463 -15.427 1.00 91.56 319 ARG A C 1
ATOM 2461 O O . ARG A 1 319 ? 17.505 -4.362 -15.962 1.00 91.56 319 ARG A O 1
ATOM 2468 N N . ALA A 1 320 ? 16.404 -5.808 -14.638 1.00 94.31 320 ALA A N 1
ATOM 2469 C CA . ALA A 1 320 ? 15.388 -4.857 -14.218 1.00 94.31 320 ALA A CA 1
ATOM 2470 C C . ALA A 1 320 ? 15.820 -4.155 -12.930 1.00 94.31 320 ALA A C 1
ATOM 2472 O O . ALA A 1 320 ? 16.270 -4.799 -11.987 1.00 94.31 320 ALA A O 1
ATOM 2473 N N . VAL A 1 321 ? 15.670 -2.838 -12.890 1.00 94.31 321 VAL A N 1
ATOM 2474 C CA . VAL A 1 321 ? 15.904 -2.009 -11.711 1.00 94.31 321 VAL A CA 1
ATOM 2475 C C . VAL A 1 321 ? 14.661 -1.173 -11.469 1.00 94.31 321 VAL A C 1
ATOM 2477 O O . VAL A 1 321 ? 14.157 -0.504 -12.374 1.00 94.31 321 VAL A O 1
ATOM 2480 N N . TYR A 1 322 ? 14.168 -1.203 -10.237 1.00 94.50 322 TYR A N 1
ATOM 2481 C CA . TYR A 1 322 ? 13.130 -0.285 -9.803 1.00 94.50 322 TYR A CA 1
ATOM 2482 C C . TYR A 1 322 ? 13.760 0.945 -9.149 1.00 94.50 322 TYR A C 1
ATOM 2484 O O . TYR A 1 322 ? 14.848 0.887 -8.571 1.00 94.50 322 TYR A O 1
ATOM 2492 N N . THR A 1 323 ? 13.066 2.077 -9.221 1.00 93.94 323 THR A N 1
ATOM 2493 C CA . THR A 1 323 ? 13.541 3.321 -8.615 1.00 93.94 323 THR A CA 1
ATOM 2494 C C . THR A 1 323 ? 12.404 4.236 -8.178 1.00 93.94 323 THR A C 1
ATOM 2496 O O . THR A 1 323 ? 11.396 4.352 -8.872 1.00 93.94 323 THR A O 1
ATOM 2499 N N . GLN A 1 324 ? 12.540 4.924 -7.042 1.00 91.31 324 GLN A N 1
ATOM 2500 C CA . GLN A 1 324 ? 11.625 6.017 -6.695 1.00 91.31 324 GLN A CA 1
ATOM 2501 C C . GLN A 1 324 ? 11.829 7.232 -7.614 1.00 91.31 324 GLN A C 1
ATOM 2503 O O . GLN A 1 324 ? 10.865 7.846 -8.066 1.00 91.31 324 GLN A O 1
ATOM 2508 N N . SER A 1 325 ? 13.083 7.594 -7.892 1.00 89.81 325 SER A N 1
ATOM 2509 C CA . SER A 1 325 ? 13.454 8.690 -8.789 1.00 89.81 325 SER A CA 1
ATOM 2510 C C . SER A 1 325 ? 14.923 8.581 -9.208 1.00 89.81 325 SER A C 1
ATOM 2512 O O . SER A 1 325 ? 15.693 7.850 -8.600 1.00 89.81 325 SER A O 1
ATOM 2514 N N . LEU A 1 326 ? 15.355 9.345 -10.208 1.00 88.25 326 LEU A N 1
ATOM 2515 C CA . LEU A 1 326 ? 16.774 9.424 -10.584 1.00 88.25 326 LEU A CA 1
ATOM 2516 C C . LEU A 1 326 ? 17.545 10.535 -9.846 1.00 88.25 326 LEU A C 1
ATOM 2518 O O . LEU A 1 326 ? 18.609 10.936 -10.301 1.00 88.25 326 LEU A O 1
ATOM 2522 N N . LYS A 1 327 ? 16.996 11.072 -8.746 1.00 86.81 327 LYS A N 1
ATOM 2523 C CA . LYS A 1 327 ? 17.594 12.203 -8.016 1.00 86.81 327 LYS A CA 1
ATOM 2524 C C . LYS A 1 327 ? 18.662 11.788 -7.006 1.00 86.81 327 LYS A C 1
ATOM 2526 O O . LYS A 1 327 ? 19.529 12.597 -6.694 1.00 86.81 327 LYS A O 1
ATOM 2531 N N . GLU A 1 328 ? 18.566 10.580 -6.458 1.00 87.56 328 GLU A N 1
ATOM 2532 C CA . GLU A 1 328 ? 19.557 10.072 -5.512 1.00 87.56 328 GLU A CA 1
ATOM 2533 C C . GLU A 1 328 ? 20.791 9.588 -6.278 1.00 87.56 328 GLU A C 1
ATOM 2535 O O . GLU A 1 328 ? 20.710 8.663 -7.093 1.00 87.56 328 GLU A O 1
ATOM 2540 N N . CYS A 1 329 ? 21.926 10.237 -6.019 1.00 87.94 329 CYS A N 1
ATOM 2541 C CA . CYS A 1 329 ? 23.195 9.957 -6.677 1.00 87.94 329 CYS A CA 1
ATOM 2542 C C . CYS A 1 329 ? 24.246 9.462 -5.685 1.00 87.94 329 CYS A C 1
ATOM 2544 O O . CYS A 1 329 ? 24.294 9.901 -4.535 1.00 87.94 329 CYS A O 1
ATOM 2546 N N . GLY A 1 330 ? 25.122 8.585 -6.171 1.00 85.19 330 GLY A N 1
ATOM 2547 C CA . GLY A 1 330 ? 26.336 8.184 -5.478 1.00 85.19 330 GLY A CA 1
ATOM 2548 C C . GLY A 1 330 ? 27.381 9.302 -5.422 1.00 85.19 330 GLY A C 1
ATOM 2549 O O . GLY A 1 330 ? 27.189 10.416 -5.914 1.00 85.19 330 GLY A O 1
ATOM 2550 N N . VAL A 1 331 ? 28.532 8.984 -4.826 1.00 82.62 331 VAL A N 1
ATOM 2551 C CA . VAL A 1 331 ? 29.653 9.924 -4.629 1.00 82.62 331 VAL A CA 1
ATOM 2552 C C . VAL A 1 331 ? 30.221 10.447 -5.957 1.00 82.62 331 VAL A C 1
ATOM 2554 O O . VAL A 1 331 ? 30.730 11.562 -6.018 1.00 82.62 331 VAL A O 1
ATOM 2557 N N . ASP A 1 332 ? 30.117 9.655 -7.022 1.00 83.00 332 ASP A N 1
ATOM 2558 C CA . ASP A 1 332 ? 30.529 9.995 -8.387 1.00 83.00 332 ASP A CA 1
ATOM 2559 C C . ASP A 1 332 ? 29.491 10.845 -9.145 1.00 83.00 332 ASP A C 1
ATOM 2561 O O . ASP A 1 332 ? 29.732 11.232 -10.287 1.00 83.00 332 ASP A O 1
ATOM 2565 N N . GLY A 1 333 ? 28.352 11.169 -8.520 1.00 84.50 333 GLY A N 1
ATOM 2566 C CA . GLY A 1 333 ? 27.250 11.900 -9.149 1.00 84.50 333 GLY A CA 1
ATOM 2567 C C . GLY A 1 333 ? 26.365 11.032 -10.050 1.00 84.50 333 GLY A C 1
ATOM 2568 O O . GLY A 1 333 ? 25.424 11.553 -10.654 1.00 84.50 333 GLY A O 1
ATOM 2569 N N . MET A 1 334 ? 26.627 9.724 -10.125 1.00 85.50 334 MET A N 1
ATOM 2570 C CA . MET A 1 334 ? 25.824 8.772 -10.885 1.00 85.50 334 MET A CA 1
ATOM 2571 C C . MET A 1 334 ? 24.551 8.415 -10.106 1.00 85.50 334 MET A C 1
ATOM 2573 O O . MET A 1 334 ? 24.652 8.060 -8.927 1.00 85.50 334 MET A O 1
ATOM 2577 N N . PRO A 1 335 ? 23.349 8.460 -10.712 1.00 90.06 335 PRO A N 1
ATOM 2578 C CA . PRO A 1 335 ? 22.143 8.003 -10.035 1.00 90.06 335 PRO A CA 1
ATOM 2579 C C . PRO A 1 335 ? 22.246 6.536 -9.624 1.00 90.06 335 PRO A C 1
ATOM 2581 O O . PRO A 1 335 ? 22.584 5.680 -10.445 1.00 90.06 335 PRO A O 1
ATOM 2584 N N . VAL A 1 336 ? 21.886 6.230 -8.377 1.00 91.38 336 VAL A N 1
ATOM 2585 C CA . VAL A 1 336 ? 22.040 4.887 -7.786 1.00 91.38 336 VAL A CA 1
ATOM 2586 C C . VAL A 1 336 ? 21.328 3.814 -8.621 1.00 91.38 336 VAL A C 1
ATOM 2588 O O . VAL A 1 336 ? 21.866 2.740 -8.872 1.00 91.38 336 VAL A O 1
ATOM 2591 N N . ALA A 1 337 ? 20.137 4.113 -9.143 1.00 91.69 337 ALA A N 1
ATOM 2592 C CA . ALA A 1 337 ? 19.406 3.186 -10.010 1.00 91.69 337 ALA A CA 1
ATOM 2593 C C . ALA A 1 337 ? 20.140 2.873 -11.330 1.00 91.69 337 ALA A C 1
ATOM 2595 O O . ALA A 1 337 ? 20.079 1.751 -11.832 1.00 91.69 337 ALA A O 1
ATOM 2596 N N . LEU A 1 338 ? 20.846 3.849 -11.901 1.00 90.81 338 LEU A N 1
ATOM 2597 C CA . LEU A 1 338 ? 21.626 3.651 -13.123 1.00 90.81 338 LEU A CA 1
ATOM 2598 C C . LEU A 1 338 ? 22.943 2.916 -12.826 1.00 90.81 338 LEU A C 1
ATOM 2600 O O . LEU A 1 338 ? 23.404 2.125 -13.648 1.00 90.81 338 LEU A O 1
ATOM 2604 N N . ASP A 1 339 ? 23.510 3.117 -11.634 1.00 90.25 339 ASP A N 1
ATOM 2605 C CA . ASP A 1 339 ? 24.649 2.348 -11.125 1.00 90.25 339 ASP A CA 1
ATOM 2606 C C . ASP A 1 339 ? 24.318 0.844 -11.001 1.00 90.25 339 ASP A C 1
ATOM 2608 O O . ASP A 1 339 ? 25.043 -0.028 -11.490 1.00 90.25 339 ASP A O 1
ATOM 2612 N N . LEU A 1 340 ? 23.138 0.525 -10.464 1.00 90.75 340 LEU A N 1
ATOM 2613 C CA . LEU A 1 340 ? 22.630 -0.850 -10.418 1.00 90.75 340 LEU A CA 1
ATOM 2614 C C . LEU A 1 340 ? 22.477 -1.459 -11.820 1.00 90.75 340 LEU A C 1
ATOM 2616 O O . LEU A 1 340 ? 22.767 -2.640 -12.023 1.00 90.75 340 LEU A O 1
ATOM 2620 N N . LEU A 1 341 ? 22.093 -0.656 -12.819 1.00 88.50 341 LEU A N 1
ATOM 2621 C CA . LEU A 1 341 ? 22.019 -1.114 -14.206 1.00 88.50 341 LEU A CA 1
ATOM 2622 C C . LEU A 1 341 ? 23.386 -1.419 -14.826 1.00 88.50 341 LEU A C 1
ATOM 2624 O O . LEU A 1 341 ? 23.410 -2.235 -15.742 1.00 88.50 341 LEU A O 1
ATOM 2628 N N . ARG A 1 342 ? 24.500 -0.839 -14.357 1.00 83.69 342 ARG A N 1
ATOM 2629 C CA . ARG A 1 342 ? 25.864 -1.145 -14.852 1.00 83.69 342 ARG A CA 1
ATOM 2630 C C . ARG A 1 342 ? 26.603 -2.208 -14.038 1.00 83.69 342 ARG A C 1
ATOM 2632 O O . ARG A 1 342 ? 27.729 -2.550 -14.384 1.00 83.69 342 ARG A O 1
ATOM 2639 N N . THR A 1 343 ? 26.017 -2.711 -12.952 1.00 75.69 343 THR A N 1
ATOM 2640 C CA . THR A 1 343 ? 26.699 -3.676 -12.078 1.00 75.69 343 THR A CA 1
ATOM 2641 C C . THR A 1 343 ? 27.043 -4.951 -12.864 1.00 75.69 343 THR A C 1
ATOM 2643 O O . THR A 1 343 ? 26.156 -5.645 -13.366 1.00 75.69 343 THR A O 1
ATOM 2646 N N . GLY A 1 344 ? 28.340 -5.246 -12.993 1.00 72.88 344 GLY A N 1
ATOM 2647 C CA . GLY A 1 344 ? 28.869 -6.262 -13.909 1.00 72.88 344 GLY A CA 1
ATOM 2648 C C . GLY A 1 344 ? 29.264 -5.637 -15.247 1.00 72.88 344 GLY A C 1
ATOM 2649 O O . GLY A 1 344 ? 30.336 -5.048 -15.347 1.00 72.88 344 GLY A O 1
ATOM 2650 N N . ASP A 1 345 ? 28.384 -5.748 -16.244 1.00 75.38 345 ASP A N 1
ATOM 2651 C CA . ASP A 1 345 ? 28.585 -5.191 -17.586 1.00 75.38 345 ASP A CA 1
ATOM 2652 C C . ASP A 1 345 ? 27.676 -3.981 -17.838 1.00 75.38 345 ASP A C 1
ATOM 2654 O O . ASP A 1 345 ? 26.510 -3.962 -17.410 1.00 75.38 345 ASP A O 1
ATOM 2658 N N . VAL A 1 346 ? 28.197 -3.013 -18.602 1.00 82.69 346 VAL A N 1
ATOM 2659 C CA . VAL A 1 346 ? 27.415 -1.897 -19.153 1.00 82.69 346 VAL A CA 1
ATOM 2660 C C . VAL A 1 346 ? 26.309 -2.473 -20.047 1.00 82.69 346 VAL A C 1
ATOM 2662 O O . VAL A 1 346 ? 26.594 -3.315 -20.905 1.00 82.69 346 VAL A O 1
ATOM 2665 N N . PRO A 1 347 ? 25.042 -2.065 -19.859 1.00 88.44 347 PRO A N 1
ATOM 2666 C CA . PRO A 1 347 ? 23.951 -2.570 -20.676 1.00 88.44 347 PRO A CA 1
ATOM 2667 C C . PRO A 1 347 ? 24.132 -2.146 -22.138 1.00 88.44 347 PRO A C 1
ATOM 2669 O O . PRO A 1 347 ? 24.471 -1.006 -22.430 1.00 88.44 347 PRO A O 1
ATOM 2672 N N . ALA A 1 348 ? 23.850 -3.054 -23.070 1.00 91.25 348 ALA A N 1
ATOM 2673 C CA . ALA A 1 348 ? 23.886 -2.782 -24.507 1.00 91.25 348 ALA A CA 1
ATOM 2674 C C . ALA A 1 348 ? 22.724 -1.886 -24.970 1.00 91.25 348 ALA A C 1
ATOM 2676 O O . ALA A 1 348 ? 22.788 -1.288 -26.039 1.00 91.25 348 ALA A O 1
ATOM 2677 N N . ALA A 1 349 ? 21.647 -1.833 -24.185 1.00 93.12 349 ALA A N 1
ATOM 2678 C CA . ALA A 1 349 ? 20.525 -0.918 -24.343 1.00 93.12 349 ALA A CA 1
ATOM 2679 C C . ALA A 1 349 ? 19.775 -0.792 -23.014 1.00 93.12 349 ALA A C 1
ATOM 2681 O O . ALA A 1 349 ? 19.785 -1.718 -22.198 1.00 93.12 349 ALA A O 1
ATOM 2682 N N . ILE A 1 350 ? 19.090 0.329 -22.816 1.00 93.19 350 ILE A N 1
ATOM 2683 C CA . ILE A 1 350 ? 18.253 0.576 -21.643 1.00 93.19 350 ILE A CA 1
ATOM 2684 C C . ILE A 1 350 ? 16.836 0.863 -22.113 1.00 93.19 350 ILE A C 1
ATOM 2686 O O . ILE A 1 350 ? 16.622 1.744 -22.935 1.00 93.19 350 ILE A O 1
ATOM 2690 N N . ILE A 1 351 ? 15.865 0.148 -21.567 1.00 94.62 351 ILE A N 1
ATOM 2691 C CA . ILE A 1 351 ? 14.446 0.445 -21.709 1.00 94.62 351 ILE A CA 1
ATOM 2692 C C . ILE A 1 351 ? 14.016 1.207 -20.457 1.00 94.62 351 ILE A C 1
ATOM 2694 O O . ILE A 1 351 ? 14.094 0.680 -19.350 1.00 94.62 351 ILE A O 1
ATOM 2698 N N . SER A 1 352 ? 13.574 2.449 -20.618 1.00 93.56 352 SER A N 1
ATOM 2699 C CA . SER A 1 352 ? 13.040 3.265 -19.526 1.00 93.56 352 SER A CA 1
ATOM 2700 C C . SER A 1 352 ? 11.527 3.353 -19.643 1.00 93.56 352 SER A C 1
ATOM 2702 O O . SER A 1 352 ? 11.018 3.732 -20.696 1.00 93.56 352 SER A O 1
ATOM 2704 N N . THR A 1 353 ? 10.813 3.045 -18.560 1.00 93.75 353 THR A N 1
ATOM 2705 C CA . THR A 1 353 ? 9.365 3.284 -18.447 1.00 93.75 353 THR A CA 1
ATOM 2706 C C . THR A 1 353 ? 9.035 4.464 -17.537 1.00 93.75 353 THR A C 1
ATOM 2708 O O . THR A 1 353 ? 7.882 4.662 -17.161 1.00 93.75 353 THR A O 1
ATOM 2711 N N . LEU A 1 354 ? 10.044 5.240 -17.133 1.00 90.44 354 LEU A N 1
ATOM 2712 C CA . LEU A 1 354 ? 9.852 6.407 -16.280 1.00 90.44 354 LEU A CA 1
ATOM 2713 C C . LEU A 1 354 ? 9.248 7.552 -17.095 1.00 90.44 354 LEU A C 1
ATOM 2715 O O . LEU A 1 354 ? 9.768 7.887 -18.152 1.00 90.44 354 LEU A O 1
ATOM 2719 N N . SER A 1 355 ? 8.193 8.190 -16.594 1.00 76.75 355 SER A N 1
ATOM 2720 C CA . SER A 1 355 ? 7.448 9.243 -17.305 1.00 76.75 355 SER A CA 1
ATOM 2721 C C . SER A 1 355 ? 8.169 10.592 -17.382 1.00 76.75 355 SER A C 1
ATOM 2723 O O . SER A 1 355 ? 7.616 11.551 -17.911 1.00 76.75 355 SER A O 1
ATOM 2725 N N . PHE A 1 356 ? 9.388 10.711 -16.855 1.00 66.00 356 PHE A N 1
ATOM 2726 C CA . PHE A 1 356 ? 10.159 11.935 -17.024 1.00 66.00 356 PHE A CA 1
ATOM 2727 C C . PHE A 1 356 ? 10.587 12.065 -18.487 1.00 66.00 356 PHE A C 1
ATOM 2729 O O . PHE A 1 356 ? 11.391 11.271 -18.978 1.00 66.00 356 PHE A O 1
ATOM 2736 N N . ALA A 1 357 ? 10.105 13.116 -19.157 1.00 48.09 357 ALA A N 1
ATOM 2737 C CA . ALA A 1 357 ? 10.806 13.672 -20.303 1.00 48.09 357 ALA A CA 1
ATOM 2738 C C . ALA A 1 357 ? 12.282 13.834 -19.910 1.00 48.09 357 ALA A C 1
ATOM 2740 O O . ALA A 1 357 ? 12.574 14.278 -18.794 1.00 48.09 357 ALA A O 1
ATOM 2741 N N . LEU A 1 358 ? 13.208 13.452 -20.791 1.00 50.69 358 LEU A N 1
ATOM 2742 C CA . LEU A 1 358 ? 14.640 13.711 -20.637 1.00 50.69 358 LEU A CA 1
ATOM 2743 C C . LEU A 1 358 ? 14.906 15.236 -20.584 1.00 50.69 358 LEU A C 1
ATOM 2745 O O . LEU A 1 358 ? 15.431 15.813 -21.530 1.00 50.69 358 LEU A O 1
ATOM 2749 N N . GLY A 1 359 ? 14.530 15.912 -19.497 1.00 54.41 359 GLY A N 1
ATOM 2750 C CA . GLY A 1 359 ? 15.062 17.220 -19.119 1.00 54.41 359 GLY A CA 1
ATOM 2751 C C . GLY A 1 359 ? 16.496 17.046 -18.615 1.00 54.41 359 GLY A C 1
ATOM 2752 O O . GLY A 1 359 ? 17.259 16.264 -19.179 1.00 54.41 359 GLY A O 1
ATOM 2753 N N . ASP A 1 360 ? 16.854 17.660 -17.485 1.00 49.12 360 ASP A N 1
ATOM 2754 C CA . ASP A 1 360 ? 18.166 17.454 -16.835 1.00 49.12 360 ASP A CA 1
ATOM 2755 C C . ASP A 1 360 ? 18.501 15.965 -16.551 1.00 49.12 360 ASP A C 1
ATOM 2757 O O . ASP A 1 360 ? 19.661 15.608 -16.362 1.00 49.12 360 ASP A O 1
ATOM 2761 N N . GLY A 1 361 ? 17.511 15.061 -16.598 1.00 50.66 361 GLY A N 1
ATOM 2762 C CA . GLY A 1 361 ? 17.701 13.604 -16.553 1.00 50.66 361 GLY A CA 1
ATOM 2763 C C . GLY A 1 361 ? 18.384 12.992 -17.787 1.00 50.66 361 GLY A C 1
ATOM 2764 O O . GLY A 1 361 ? 18.938 11.902 -17.690 1.00 50.66 361 GLY A O 1
ATOM 2765 N N . GLY A 1 362 ? 18.429 13.678 -18.935 1.00 59.50 362 GLY A N 1
ATOM 2766 C CA . GLY A 1 362 ? 19.240 13.241 -20.076 1.00 59.50 362 GLY A CA 1
ATOM 2767 C C . GLY A 1 362 ? 20.736 13.206 -19.747 1.00 59.50 362 GLY A C 1
ATOM 2768 O O . GLY A 1 362 ? 21.442 12.309 -20.202 1.00 59.50 362 GLY A O 1
ATOM 2769 N N . ALA A 1 363 ? 21.207 14.109 -18.879 1.00 65.69 363 ALA A N 1
ATOM 2770 C CA . ALA A 1 363 ? 22.587 14.108 -18.392 1.00 65.69 363 ALA A CA 1
ATOM 2771 C C . ALA A 1 363 ? 22.897 12.891 -17.504 1.00 65.69 363 ALA A C 1
ATOM 2773 O O . ALA A 1 363 ? 24.023 12.397 -17.512 1.00 65.69 363 ALA A O 1
ATOM 2774 N N . ALA A 1 364 ? 21.903 12.377 -16.772 1.00 74.56 364 ALA A N 1
ATOM 2775 C CA . ALA A 1 364 ? 22.048 11.158 -15.981 1.00 74.56 364 ALA A CA 1
ATOM 2776 C C . ALA A 1 364 ? 22.260 9.925 -16.874 1.00 74.56 364 ALA A C 1
ATOM 2778 O O . ALA A 1 364 ? 23.145 9.116 -16.606 1.00 74.56 364 ALA A O 1
ATOM 2779 N N . PHE A 1 365 ? 21.503 9.809 -17.970 1.00 80.12 365 PHE A N 1
ATOM 2780 C CA . PHE A 1 365 ? 21.703 8.733 -18.942 1.00 80.12 365 PHE A CA 1
ATOM 2781 C C . PHE A 1 365 ? 22.946 8.927 -19.811 1.00 80.12 365 PHE A C 1
ATOM 2783 O O . PHE A 1 365 ? 23.516 7.937 -20.237 1.00 80.12 365 PHE A O 1
ATOM 2790 N N . ALA A 1 366 ? 23.409 10.161 -20.040 1.00 77.81 366 ALA A N 1
ATOM 2791 C CA . ALA A 1 366 ? 24.621 10.426 -20.823 1.00 77.81 366 ALA A CA 1
ATOM 2792 C C . ALA A 1 366 ? 25.893 9.808 -20.212 1.00 77.81 366 ALA A C 1
ATOM 2794 O O . ALA A 1 366 ? 26.882 9.618 -20.914 1.00 77.81 366 ALA A O 1
ATOM 2795 N N . GLN A 1 367 ? 25.873 9.490 -18.914 1.00 75.56 367 GLN A N 1
ATOM 2796 C CA . GLN A 1 367 ? 26.953 8.760 -18.244 1.00 75.56 367 GLN A CA 1
ATOM 2797 C C . GLN A 1 367 ? 26.964 7.260 -18.595 1.00 75.56 367 GLN A C 1
ATOM 2799 O O . GLN A 1 367 ? 27.965 6.582 -18.368 1.00 75.56 367 GLN A O 1
ATOM 2804 N N . LEU A 1 368 ? 25.868 6.736 -19.153 1.00 78.25 368 LEU A N 1
ATOM 2805 C CA . LEU A 1 368 ? 25.757 5.382 -19.683 1.00 78.25 368 LEU A CA 1
ATOM 2806 C C . LEU A 1 368 ? 25.951 5.456 -21.197 1.00 78.25 368 LEU A C 1
ATOM 2808 O O . LEU A 1 368 ? 25.114 6.002 -21.910 1.00 78.25 368 LEU A O 1
ATOM 2812 N N . ASP A 1 369 ? 27.045 4.888 -21.695 1.00 83.19 369 ASP A N 1
ATOM 2813 C CA . ASP A 1 369 ? 27.333 4.781 -23.132 1.00 83.19 369 ASP A CA 1
ATOM 2814 C C . ASP A 1 369 ? 26.448 3.701 -23.795 1.00 83.19 369 ASP A C 1
ATOM 2816 O O . ASP A 1 369 ? 26.924 2.710 -24.345 1.00 83.19 369 ASP A O 1
ATOM 2820 N N . ALA A 1 370 ? 25.126 3.842 -23.647 1.00 87.94 370 ALA A N 1
ATOM 2821 C CA . ALA A 1 370 ? 24.116 2.884 -24.069 1.00 87.94 370 ALA A CA 1
ATOM 2822 C C . ALA A 1 370 ? 22.889 3.603 -24.660 1.00 87.94 370 ALA A C 1
ATOM 2824 O O . ALA A 1 370 ? 22.439 4.616 -24.119 1.00 87.94 370 ALA A O 1
ATOM 2825 N N . PRO A 1 371 ? 22.285 3.080 -25.742 1.00 91.94 371 PRO A N 1
ATOM 2826 C CA . PRO A 1 371 ? 21.048 3.626 -26.280 1.00 91.94 371 PRO A CA 1
ATOM 2827 C C . PRO A 1 371 ? 19.898 3.478 -25.274 1.00 91.94 371 PRO A C 1
ATOM 2829 O O . PRO A 1 371 ? 19.653 2.390 -24.747 1.00 91.94 371 PRO A O 1
ATOM 2832 N N . VAL A 1 372 ? 19.160 4.570 -25.054 1.00 91.00 372 VAL A N 1
ATOM 2833 C CA . VAL A 1 372 ? 17.973 4.603 -24.188 1.00 91.00 372 VAL A CA 1
ATOM 2834 C C . VAL A 1 372 ? 16.708 4.599 -25.042 1.00 91.00 372 VAL A C 1
ATOM 2836 O O . VAL A 1 372 ? 16.489 5.481 -25.869 1.00 91.00 372 VAL A O 1
ATOM 2839 N N . ILE A 1 373 ? 15.866 3.595 -24.826 1.00 92.62 373 ILE A N 1
ATOM 2840 C CA . ILE A 1 373 ? 14.572 3.399 -25.472 1.00 92.62 373 ILE A CA 1
ATOM 2841 C C . ILE A 1 373 ? 13.494 3.763 -24.457 1.00 92.62 373 ILE A C 1
ATOM 2843 O O . ILE A 1 373 ? 13.357 3.113 -23.421 1.00 92.62 373 ILE A O 1
ATOM 2847 N N . GLN A 1 374 ? 12.707 4.789 -24.762 1.00 90.94 374 GLN A N 1
ATOM 2848 C CA . GLN A 1 374 ? 11.580 5.170 -23.922 1.00 90.94 374 GLN A CA 1
ATOM 2849 C C . GLN A 1 374 ? 10.361 4.295 -24.242 1.00 90.94 374 GLN A C 1
ATOM 2851 O O . GLN A 1 374 ? 9.808 4.360 -25.340 1.00 90.94 374 GLN A O 1
ATOM 2856 N N . ALA A 1 375 ? 9.927 3.495 -23.273 1.00 92.31 375 ALA A N 1
ATOM 2857 C CA . ALA A 1 375 ? 8.706 2.702 -23.329 1.00 92.31 375 ALA A CA 1
ATOM 2858 C C . ALA A 1 375 ? 7.618 3.382 -22.487 1.00 92.31 375 ALA A C 1
ATOM 2860 O O . ALA A 1 375 ? 7.619 3.315 -21.261 1.00 92.31 375 ALA A O 1
ATOM 2861 N N . ILE A 1 376 ? 6.693 4.071 -23.152 1.00 89.25 376 ILE A N 1
ATOM 2862 C CA . ILE A 1 376 ? 5.655 4.868 -22.489 1.00 89.25 376 ILE A CA 1
ATOM 2863 C C . ILE A 1 376 ? 4.531 3.953 -21.995 1.00 89.25 376 ILE A C 1
ATOM 2865 O O . ILE A 1 376 ? 3.904 3.242 -22.782 1.00 89.25 376 ILE A O 1
ATOM 2869 N N . THR A 1 377 ? 4.244 4.011 -20.696 1.00 88.44 377 THR A N 1
ATOM 2870 C CA . THR A 1 377 ? 3.054 3.409 -20.092 1.00 88.44 377 THR A CA 1
ATOM 2871 C C . THR A 1 377 ? 1.868 4.357 -20.273 1.00 88.44 377 THR A C 1
ATOM 2873 O O . THR A 1 377 ? 1.709 5.327 -19.539 1.00 88.44 377 THR A O 1
ATOM 2876 N N . ALA A 1 378 ? 1.052 4.105 -21.299 1.00 87.69 378 ALA A N 1
ATOM 2877 C CA . ALA A 1 378 ? -0.105 4.946 -21.603 1.00 87.69 378 ALA A CA 1
ATOM 2878 C C . ALA A 1 378 ? -1.099 4.997 -20.427 1.00 87.69 378 ALA A C 1
ATOM 2880 O O . ALA A 1 378 ? -1.389 3.976 -19.803 1.00 87.69 378 ALA A O 1
ATOM 2881 N N . SER A 1 379 ? -1.673 6.174 -20.170 1.00 84.62 379 SER A N 1
ATOM 2882 C CA . SER A 1 379 ? -2.692 6.380 -19.127 1.00 84.62 379 SER A CA 1
ATOM 2883 C C . SER A 1 379 ? -4.097 5.938 -19.553 1.00 84.62 379 SER A C 1
ATOM 2885 O O . SER A 1 379 ? -5.013 5.870 -18.733 1.00 84.62 379 SER A O 1
ATOM 2887 N N . SER A 1 380 ? -4.277 5.628 -20.839 1.00 85.56 380 SER A N 1
ATOM 2888 C CA . SER A 1 380 ? -5.534 5.135 -21.411 1.00 85.56 380 SER A CA 1
ATOM 2889 C C . SER A 1 380 ? -5.558 3.612 -21.533 1.00 85.56 380 SER A C 1
ATOM 2891 O O . SER A 1 380 ? -4.517 2.977 -21.694 1.00 85.56 380 SER A O 1
ATOM 2893 N N . ASP A 1 381 ? -6.756 3.020 -21.497 1.00 87.69 381 ASP A N 1
ATOM 2894 C CA . ASP A 1 381 ? -6.899 1.589 -21.754 1.00 87.69 381 ASP A CA 1
ATOM 2895 C C . ASP A 1 381 ? -6.527 1.229 -23.205 1.00 87.69 381 ASP A C 1
ATOM 2897 O O . ASP A 1 381 ? -6.572 2.051 -24.126 1.00 87.69 381 ASP A O 1
ATOM 2901 N N . HIS A 1 382 ? -6.170 -0.036 -23.420 1.00 88.94 382 HIS A N 1
ATOM 2902 C CA . HIS A 1 382 ? -5.708 -0.520 -24.718 1.00 88.94 382 HIS A CA 1
ATOM 2903 C C . HIS A 1 382 ? -6.743 -0.327 -25.844 1.00 88.94 382 HIS A C 1
ATOM 2905 O O . HIS A 1 382 ? -6.372 -0.012 -26.974 1.00 88.94 382 HIS A O 1
ATOM 2911 N N . ALA A 1 383 ? -8.043 -0.465 -25.561 1.00 89.62 383 ALA A N 1
ATOM 2912 C CA . ALA A 1 383 ? -9.087 -0.290 -26.570 1.00 89.62 383 ALA A CA 1
ATOM 2913 C C . ALA A 1 383 ? -9.272 1.190 -26.955 1.00 89.62 383 ALA A C 1
ATOM 2915 O O . ALA A 1 383 ? -9.536 1.509 -28.116 1.00 89.62 383 ALA A O 1
ATOM 2916 N N . ALA A 1 384 ? -9.139 2.108 -25.999 1.00 87.81 384 ALA A N 1
ATOM 2917 C CA . ALA A 1 384 ? -9.118 3.544 -26.229 1.00 87.81 384 ALA A CA 1
ATOM 2918 C C . ALA A 1 384 ? -7.888 3.946 -27.052 1.00 87.81 384 ALA A C 1
ATOM 2920 O O . ALA A 1 384 ? -8.046 4.647 -28.052 1.00 87.81 384 ALA A O 1
ATOM 2921 N N . TRP A 1 385 ? -6.705 3.433 -26.702 1.00 90.19 385 TRP A N 1
ATOM 2922 C CA . TRP A 1 385 ? -5.470 3.652 -27.456 1.00 90.19 385 TRP A CA 1
ATOM 2923 C C . TRP A 1 385 ? -5.584 3.162 -28.907 1.00 90.19 385 TRP A C 1
ATOM 2925 O O . TRP A 1 385 ? -5.326 3.930 -29.829 1.00 90.19 385 TRP A O 1
ATOM 2935 N N . GLN A 1 386 ? -6.070 1.933 -29.135 1.00 90.12 386 GLN A N 1
ATOM 2936 C CA . GLN A 1 386 ? -6.243 1.373 -30.485 1.00 90.12 386 GLN A CA 1
ATOM 2937 C C . GLN A 1 386 ? -7.220 2.169 -31.362 1.00 90.12 386 GLN A C 1
ATOM 2939 O O . GLN A 1 386 ? -7.047 2.243 -32.578 1.00 90.12 386 GLN A O 1
ATOM 2944 N N . ARG A 1 387 ? -8.274 2.743 -30.766 1.00 89.31 387 ARG A N 1
ATOM 2945 C CA . ARG A 1 387 ? -9.270 3.552 -31.493 1.00 89.31 387 ARG A CA 1
ATOM 2946 C C . ARG A 1 387 ? -8.815 4.991 -31.722 1.00 89.31 387 ARG A C 1
ATOM 2948 O O . ARG A 1 387 ? -9.369 5.671 -32.585 1.00 89.31 387 ARG A O 1
ATOM 2955 N N . ASN A 1 388 ? -7.843 5.473 -30.954 1.00 83.12 388 ASN A N 1
ATOM 2956 C CA . ASN A 1 388 ? -7.317 6.818 -31.092 1.00 83.12 388 ASN A CA 1
ATOM 2957 C C . ASN A 1 388 ? -6.271 6.851 -32.214 1.00 83.12 388 ASN A C 1
ATOM 2959 O O . ASN A 1 388 ? -5.169 6.339 -32.061 1.00 83.12 388 ASN A O 1
ATOM 2963 N N . GLY A 1 389 ? -6.571 7.527 -33.328 1.00 82.81 389 GLY A N 1
ATOM 2964 C CA . GLY A 1 389 ? -5.624 7.676 -34.444 1.00 82.81 389 GLY A CA 1
ATOM 2965 C C . GLY A 1 389 ? -4.318 8.404 -34.087 1.00 82.81 389 GLY A C 1
ATOM 2966 O O . GLY A 1 389 ? -3.371 8.365 -34.866 1.00 82.81 389 GLY A O 1
ATOM 2967 N N . ARG A 1 390 ? -4.250 9.062 -32.920 1.00 84.25 390 ARG A N 1
ATOM 2968 C CA . ARG A 1 390 ? -3.026 9.677 -32.375 1.00 84.25 390 ARG A CA 1
ATOM 2969 C C . ARG A 1 390 ? -2.239 8.728 -31.461 1.00 84.25 390 ARG A C 1
ATOM 2971 O O . ARG A 1 390 ? -1.115 9.050 -31.093 1.00 84.25 390 ARG A O 1
ATOM 2978 N N . GLY A 1 391 ? -2.815 7.584 -31.089 1.00 85.56 391 GLY A N 1
ATOM 2979 C CA . GLY A 1 391 ? -2.292 6.674 -30.075 1.00 85.56 391 GLY A CA 1
ATOM 2980 C C . GLY A 1 391 ? -2.355 7.302 -28.685 1.00 85.56 391 GLY A C 1
ATOM 2981 O O . GLY A 1 391 ? -3.343 7.142 -27.970 1.00 85.56 391 GLY A O 1
ATOM 2982 N N . LEU A 1 392 ? -1.305 8.037 -28.314 1.00 85.25 392 LEU A N 1
ATOM 2983 C CA . LEU A 1 392 ? -1.153 8.646 -26.992 1.00 85.25 392 LEU A CA 1
ATOM 2984 C C . LEU A 1 392 ? -2.084 9.850 -26.788 1.00 85.25 392 LEU A C 1
ATOM 2986 O O . LEU A 1 392 ? -2.391 10.611 -27.713 1.00 85.25 392 LEU A O 1
ATOM 2990 N N . GLY A 1 393 ? -2.549 10.015 -25.549 1.00 83.88 393 GLY A N 1
ATOM 2991 C CA . GLY A 1 393 ? -3.300 11.195 -25.130 1.00 83.88 393 GLY A CA 1
ATOM 2992 C C . GLY A 1 393 ? -2.396 12.426 -24.973 1.00 83.88 393 GLY A C 1
ATOM 2993 O O . GLY A 1 393 ? -1.173 12.286 -24.919 1.00 83.88 393 GLY A O 1
ATOM 2994 N N . PRO A 1 394 ? -2.967 13.642 -24.857 1.00 83.50 394 PRO A N 1
ATOM 2995 C CA . PRO A 1 394 ? -2.182 14.862 -24.656 1.00 83.50 394 PRO A CA 1
ATOM 2996 C C . PRO A 1 394 ? -1.271 14.812 -23.425 1.00 83.50 394 PRO A C 1
ATOM 2998 O O . PRO A 1 394 ? -0.1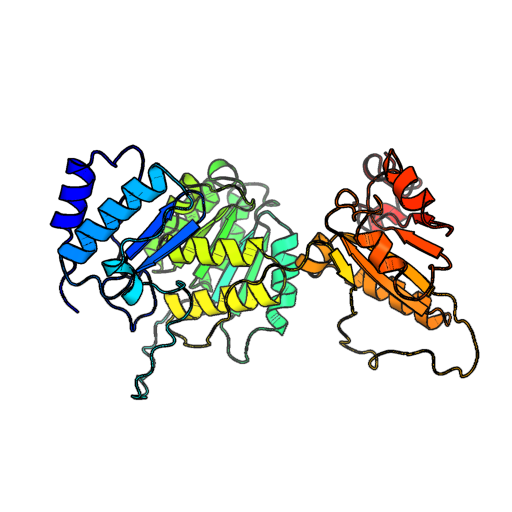64 15.326 -23.493 1.00 83.50 394 PRO A O 1
ATOM 3001 N N . LEU A 1 395 ? -1.725 14.175 -22.337 1.00 83.12 395 LEU A N 1
ATOM 3002 C CA . LEU A 1 395 ? -0.951 14.025 -21.102 1.00 83.12 395 LEU A CA 1
ATOM 3003 C C . LEU A 1 395 ? 0.272 13.120 -21.289 1.00 83.12 395 LEU A C 1
ATOM 3005 O O . LEU A 1 395 ? 1.345 13.486 -20.849 1.00 83.12 395 LEU A O 1
ATOM 3009 N N . ASP A 1 396 ? 0.116 11.977 -21.962 1.00 83.94 396 ASP A N 1
ATOM 3010 C CA . ASP A 1 396 ? 1.217 11.025 -22.191 1.00 83.94 396 ASP A CA 1
ATOM 3011 C C . ASP A 1 396 ? 2.206 11.513 -23.266 1.00 83.94 396 ASP A C 1
ATOM 3013 O O . ASP A 1 396 ? 3.303 10.977 -23.397 1.00 83.94 396 ASP A O 1
ATOM 3017 N N . THR A 1 397 ? 1.779 12.468 -24.101 1.00 81.69 397 THR A N 1
ATOM 3018 C CA . THR A 1 397 ? 2.596 13.044 -25.182 1.00 81.69 397 THR A CA 1
ATOM 3019 C C . THR A 1 397 ? 3.447 14.220 -24.704 1.00 81.69 397 THR A C 1
ATOM 3021 O O . THR A 1 397 ? 4.505 14.466 -25.284 1.00 81.69 397 THR A O 1
ATOM 3024 N N . ALA A 1 398 ? 2.944 14.986 -23.733 1.00 75.44 398 ALA A N 1
ATOM 3025 C CA . ALA A 1 398 ? 3.643 16.114 -23.121 1.00 75.44 398 ALA A CA 1
ATOM 3026 C C . ALA A 1 398 ? 4.724 15.614 -22.159 1.00 75.44 398 ALA A C 1
ATOM 3028 O O . ALA A 1 398 ? 5.809 16.238 -22.150 1.00 75.44 398 ALA A O 1
#

Secondary structure (DSSP, 8-state):
-PPP-HHHHHHHHHHTTGGGT------S--S-TTS-S-EEEEETTEEEEE----SHHHHHHHHHHHHHHHH-TTPPPPGGGGGGEE-SS-----------PPP----S--EEEEEES-HHHHHHHHHHTTTSPTTPPEEEEEE-TT--SHHHHHHHHHHHGGG-SEEEEEES-GGGGHHHHHHHHHHHHHH--EEEEEESSSS--HHHHTT-SS-HHHHHHHHHHHHH-SHHHHHHHHHHHHHHHH------PPP-PPPSEEEE----SSS-S-------SS-PPEEEEEEEHHHHHTT--HHHHHHHHHHHHTT-EEEEEEES-S--B-TTS-BHHHHHHHSSS--SEEEE-----SSTHHHHHHTS-S-EEE----SS-HHHHHH-TT-S-HHHH-

Sequence (398 aa):
FAPVPEALYHAEWERRKLRNKIHLNQSGCLGPCVLANVATLLIDGRSYWFHSINDEAIIYAIYDYIELLLADAEARPPAILEPHRFNGFAWDGQQDSSTPAKPVTMARGEGILVLSQADTDLLTLNQTRALLPDGFVSVQGANVGRLSDDDAVDDLFNRLLTHAQIVVARLHSTRSFAHGLERLQRWAEESAGFLLCLPAVEAFDPDLMARSNVGVPLAQAISVYFQCGGAQNLANGLQCLSDHLLVTGWGFAPPEELPLHGVYEAVDNSAPTAVRCRLPTDHCPTVGLLFYRSHLLSGNTEFVDAILAELTKRGLATRAVYTQSLKECGVDGMPVALDLLRTGDVPAAIISTLSFALGDGGAAFAQLDAPVIQAITASSDHAAWQRNGRGLGPLDTA

pLDDT: mean 83.16, std 16.36, range [27.64, 98.19]

Radius of gyration: 25.35 Å; chains: 1; bounding box: 58×46×74 Å

Foldseek 3Di:
DADAPVVLLVVLCVVVVCVVPADDDDDDFQADPVFAPKDWDADPNDIWIFTPPRDVVVVVQVSVVVVVCVVPVPDDGDPVRVVGTDDRADDPDDDDDDDDDDADDDDFAQEEEEEEQDVLLVLLQVLLVVVADPPHTHYYYDYPNPQDDLVSLVVVCVPPLRRHQEYEYAEQACVSQVSNLVVVLVSCVVPVGWYAFHYNDPDDDVVRRVSTPDDPNLSSQLNLLVVLFHSLSNNLNSVSCCCRPVVPPPGHDGRDRDDQKDWDDDDDPDDPDDPPPPDPDDDQAEEEEEEEPSCRRSVVCVVVVVVCVVCVVVVHHYIYMYHNDQCPADPVRARPNCVSCPVPHQHQAYEYQDLDDPDVCVVNCVVRPHHYHYDYDAPDDPVVQVPDPVNHDPVSVD